Protein AF-0000000071012713 (afdb_homodimer)

Organism: NCBI:txid2759526

InterPro domains:
  IPR000462 CDP-alcohol phosphatidyltransferase [PF01066] (19-176)
  IPR004533 CDP-diacylglycerol--serine O-phosphatidyltransferase [TIGR00473] (25-190)
  IPR012616 CDP-alcohol phosphatidyltransferase, C-terminal [PF08009] (207-239)
  IPR043130 CDP-alcohol phosphatidyltransferase, transmembrane domain [G3DSA:1.20.120.1760] (2-186)
  IPR048254 CDP-alcohol phosphatidyltransferase, conserved site [PS00379] (61-83)
  IPR050324 CDP-alcohol phosphatidyltransferase class-I [PTHR14269] (21-130)

pLDDT: mean 78.76, std 22.11, range [32.06, 98.88]

Structure (mmCIF, N/CA/C/O backbone):
data_AF-0000000071012713-model_v1
#
loop_
_entity.id
_entity.type
_entity.pdbx_description
1 polymer 'CDP-diacylglycerol--serine O-phosphatidyltransferase'
#
loop_
_atom_site.group_PDB
_atom_site.id
_atom_site.type_symbol
_atom_site.label_atom_id
_atom_site.label_alt_id
_atom_site.label_comp_id
_atom_site.label_asym_id
_atom_site.label_entity_id
_atom_site.label_seq_id
_atom_site.pdbx_PDB_ins_code
_atom_site.Cartn_x
_atom_site.Cartn_y
_atom_site.Cartn_z
_atom_site.occupancy
_atom_site.B_iso_or_equiv
_atom_site.auth_seq_id
_atom_site.auth_comp_id
_atom_site.auth_asym_id
_atom_site.auth_atom_id
_atom_site.pdbx_PDB_model_num
ATOM 1 N N . MET A 1 1 ? -19.578 53.812 -7.75 1 32.06 1 MET A N 1
ATOM 2 C CA . MET A 1 1 ? -18.594 53.062 -8.539 1 32.06 1 MET A CA 1
ATOM 3 C C . MET A 1 1 ? -18.25 51.75 -7.855 1 32.06 1 MET A C 1
ATOM 5 O O . MET A 1 1 ? -17.562 51.75 -6.832 1 32.06 1 MET A O 1
ATOM 9 N N . ALA A 1 2 ? -19.188 50.75 -7.82 1 40.97 2 ALA A N 1
ATOM 10 C CA . ALA A 1 2 ? -19.188 49.438 -7.145 1 40.97 2 ALA A CA 1
ATOM 11 C C . ALA A 1 2 ? -18.016 48.594 -7.629 1 40.97 2 ALA A C 1
ATOM 13 O O . ALA A 1 2 ? -17.891 48.312 -8.82 1 40.97 2 ALA A O 1
ATOM 14 N N . MET A 1 3 ? -16.875 48.688 -6.934 1 42.25 3 MET A N 1
ATOM 15 C CA . MET A 1 3 ? -15.727 47.812 -7.18 1 42.25 3 MET A CA 1
ATOM 16 C C . MET A 1 3 ? -16.156 46.375 -7.34 1 42.25 3 MET A C 1
ATOM 18 O O . MET A 1 3 ? -16.688 45.75 -6.402 1 42.25 3 MET A O 1
ATOM 22 N N . LYS A 1 4 ? -16.484 45.938 -8.508 1 42 4 LYS A N 1
ATOM 23 C CA . LYS A 1 4 ? -16.719 44.562 -8.836 1 42 4 LYS A CA 1
ATOM 24 C C . LYS A 1 4 ? -15.586 43.656 -8.32 1 42 4 LYS A C 1
ATOM 26 O O . LYS A 1 4 ? -14.453 43.75 -8.797 1 42 4 LYS A O 1
ATOM 31 N N . ARG A 1 5 ? -15.609 43.312 -7.066 1 40.28 5 ARG A N 1
ATOM 32 C CA . ARG A 1 5 ? -14.68 42.312 -6.559 1 40.28 5 ARG A CA 1
ATOM 33 C C . ARG A 1 5 ? -14.617 41.094 -7.492 1 40.28 5 ARG A C 1
ATOM 35 O O . ARG A 1 5 ? -15.633 40.469 -7.77 1 40.28 5 ARG A O 1
ATOM 42 N N . SER A 1 6 ? -13.727 41.188 -8.5 1 39.28 6 SER A N 1
ATOM 43 C CA . SER A 1 6 ? -13.406 40.062 -9.375 1 39.28 6 SER A CA 1
ATOM 44 C C . SER A 1 6 ? -13.414 38.75 -8.602 1 39.28 6 SER A C 1
ATOM 46 O O . SER A 1 6 ? -12.836 38.656 -7.52 1 39.28 6 SER A O 1
ATOM 48 N N . LEU A 1 7 ? -14.469 38.031 -8.609 1 39.31 7 LEU A N 1
ATOM 49 C CA . LEU A 1 7 ? -14.539 36.688 -8.07 1 39.31 7 LEU A CA 1
ATOM 50 C C . LEU A 1 7 ? -13.195 35.969 -8.227 1 39.31 7 LEU A C 1
ATOM 52 O O . LEU A 1 7 ? -12.562 36.031 -9.281 1 39.31 7 LEU A O 1
ATOM 56 N N . PRO A 1 8 ? -12.406 35.875 -7.152 1 38.41 8 PRO A N 1
ATOM 57 C CA . PRO A 1 8 ? -11.164 35.125 -7.355 1 38.41 8 PRO A CA 1
ATOM 58 C C . PRO A 1 8 ? -11.297 34 -8.383 1 38.41 8 PRO A C 1
ATOM 60 O O . PRO A 1 8 ? -12.352 33.344 -8.461 1 38.41 8 PRO A O 1
ATOM 63 N N . ARG A 1 9 ? -10.797 34.094 -9.562 1 36.31 9 ARG A N 1
ATOM 64 C CA . ARG A 1 9 ? -10.75 33.062 -10.602 1 36.31 9 ARG A CA 1
ATOM 65 C C . ARG A 1 9 ? -10.523 31.703 -9.992 1 36.31 9 ARG A C 1
ATOM 67 O O . ARG A 1 9 ? -9.57 31.5 -9.242 1 36.31 9 ARG A O 1
ATOM 74 N N . VAL A 1 10 ? -11.523 31.031 -9.617 1 39.12 10 VAL A N 1
ATOM 75 C CA . VAL A 1 10 ? -11.383 29.609 -9.297 1 39.12 10 VAL A CA 1
ATOM 76 C C . VAL A 1 10 ? -10.258 29 -10.125 1 39.12 10 VAL A C 1
ATOM 78 O O . VAL A 1 10 ? -10.352 28.938 -11.359 1 39.12 10 VAL A O 1
ATOM 81 N N . ARG A 1 11 ? -9.086 29.453 -9.93 1 41.22 11 ARG A N 1
ATOM 82 C CA . ARG A 1 11 ? -7.945 28.859 -10.625 1 41.22 11 ARG A CA 1
ATOM 83 C C . ARG A 1 11 ? -8.156 27.375 -10.883 1 41.22 11 ARG A C 1
ATOM 85 O O . ARG A 1 11 ? -8.094 26.562 -9.953 1 41.22 11 ARG A O 1
ATOM 92 N N . ARG A 1 12 ? -8.984 26.859 -11.828 1 45.19 12 ARG A N 1
ATOM 93 C CA . ARG A 1 12 ? -9.594 25.656 -12.375 1 45.19 12 ARG A CA 1
ATOM 94 C C . ARG A 1 12 ? -8.586 24.5 -12.43 1 45.19 12 ARG A C 1
ATOM 96 O O . ARG A 1 12 ? -8.883 23.391 -12 1 45.19 12 ARG A O 1
ATOM 103 N N . GLY A 1 13 ? -7.742 24.406 -13.562 1 44.78 13 GLY A N 1
ATOM 104 C CA . GLY A 1 13 ? -7.02 23.219 -13.969 1 44.78 13 GLY A CA 1
ATOM 105 C C . GLY A 1 13 ? -5.75 22.984 -13.172 1 44.78 13 GLY A C 1
ATOM 106 O O . GLY A 1 13 ? -5.195 23.922 -12.594 1 44.78 13 GLY A O 1
ATOM 107 N N . LEU A 1 14 ? -5.684 21.875 -12.453 1 53.66 14 LEU A N 1
ATOM 108 C CA . LEU A 1 14 ? -4.406 21.562 -11.828 1 53.66 14 LEU A CA 1
ATOM 109 C C . LEU A 1 14 ? -3.246 21.875 -12.766 1 53.66 14 LEU A C 1
ATOM 111 O O . LEU A 1 14 ? -3.213 21.406 -13.898 1 53.66 14 LEU A O 1
ATOM 115 N N . PRO A 1 15 ? -2.459 22.969 -12.531 1 60.19 15 PRO A N 1
ATOM 116 C CA . PRO A 1 15 ? -1.298 23.281 -13.367 1 60.19 15 PRO A CA 1
ATOM 117 C C . PRO A 1 15 ? -0.449 22.062 -13.695 1 60.19 15 PRO A C 1
ATOM 119 O O . PRO A 1 15 ? -0.435 21.094 -12.93 1 60.19 15 PRO A O 1
ATOM 122 N N . LEU A 1 16 ? -0.135 21.859 -14.984 1 65 16 LEU A N 1
ATOM 123 C CA . LEU A 1 16 ? 0.734 20.812 -15.516 1 65 16 LEU A CA 1
ATOM 124 C C . LEU A 1 16 ? 1.878 20.516 -14.547 1 65 16 LEU A C 1
ATOM 126 O O . LEU A 1 16 ? 2.311 19.375 -14.422 1 65 16 LEU A O 1
ATOM 130 N N . ARG A 1 17 ? 2.285 21.5 -13.797 1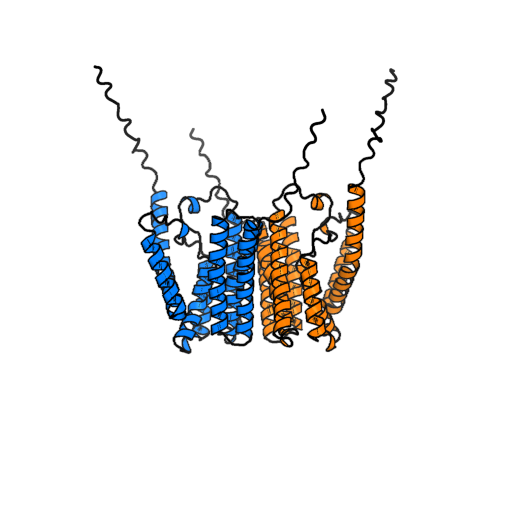 72.5 17 ARG A N 1
ATOM 131 C CA . ARG A 1 17 ? 3.418 21.375 -12.891 1 72.5 17 ARG A CA 1
ATOM 132 C C . ARG A 1 17 ? 3.09 20.438 -11.734 1 72.5 17 ARG A C 1
ATOM 134 O O . ARG A 1 17 ? 3.984 19.828 -11.156 1 72.5 17 ARG A O 1
ATOM 141 N N . ALA A 1 18 ? 1.853 20.344 -11.516 1 74.69 18 ALA A N 1
ATOM 142 C CA . ALA A 1 18 ? 1.461 19.469 -10.414 1 74.69 18 ALA A CA 1
ATOM 143 C C . ALA A 1 18 ? 1.071 18.078 -10.922 1 74.69 18 ALA A C 1
ATOM 145 O O . ALA A 1 18 ? 1.17 17.094 -10.195 1 74.69 18 ALA A O 1
ATOM 146 N N . VAL A 1 19 ? 0.863 17.969 -12.141 1 83.19 19 VAL A N 1
ATOM 147 C CA . VAL A 1 19 ? 0.323 16.75 -12.711 1 83.19 19 VAL A CA 1
ATOM 148 C C . VAL A 1 19 ? 1.467 15.805 -13.086 1 83.19 19 VAL A C 1
ATOM 150 O O . VAL A 1 19 ? 1.375 14.594 -12.883 1 83.19 19 VAL A O 1
ATOM 153 N N . ALA A 1 20 ? 2.549 16.312 -13.508 1 87.94 20 ALA A N 1
ATOM 154 C CA . ALA A 1 20 ? 3.635 15.492 -14.047 1 87.94 20 ALA A CA 1
ATOM 155 C C . ALA A 1 20 ? 4.258 14.625 -12.961 1 87.94 20 ALA A C 1
ATOM 157 O O . ALA A 1 20 ? 4.34 13.398 -13.109 1 87.94 20 ALA A O 1
ATOM 158 N N . PRO A 1 21 ? 4.602 15.234 -11.891 1 90.44 21 PRO A N 1
ATOM 159 C CA . PRO A 1 21 ? 5.188 14.398 -10.844 1 90.44 21 PRO A CA 1
ATOM 160 C C . PRO A 1 21 ? 4.215 13.336 -10.328 1 90.44 21 PRO A C 1
ATOM 162 O O . PRO A 1 21 ? 4.621 12.203 -10.055 1 90.44 21 PRO A O 1
ATOM 165 N N . ASN A 1 22 ? 2.979 13.664 -10.281 1 92.38 22 ASN A N 1
ATOM 166 C CA . ASN A 1 22 ? 1.976 12.719 -9.797 1 92.38 22 ASN A CA 1
ATOM 167 C C . ASN A 1 22 ? 1.782 11.562 -10.766 1 92.38 22 ASN A C 1
ATOM 169 O O . ASN A 1 22 ? 1.567 10.422 -10.344 1 92.38 22 ASN A O 1
ATOM 173 N N . ALA A 1 23 ? 1.853 11.875 -11.984 1 93.56 23 ALA A N 1
ATOM 174 C CA . ALA A 1 23 ? 1.748 10.828 -13 1 93.56 23 ALA A CA 1
ATOM 175 C C . ALA A 1 23 ? 2.916 9.852 -12.898 1 93.56 23 ALA A C 1
ATOM 177 O O . ALA A 1 23 ? 2.734 8.641 -13.039 1 93.56 23 ALA A O 1
ATOM 178 N N . ILE A 1 24 ? 4.039 10.344 -12.672 1 95.06 24 ILE A N 1
ATOM 179 C CA . ILE A 1 24 ? 5.23 9.516 -12.547 1 95.06 24 ILE A CA 1
ATOM 180 C C . ILE A 1 24 ? 5.113 8.633 -11.305 1 95.06 24 ILE A C 1
ATOM 182 O O . ILE A 1 24 ? 5.465 7.449 -11.344 1 95.06 24 ILE A O 1
ATOM 186 N N . THR A 1 25 ? 4.641 9.242 -10.234 1 96.38 25 THR A N 1
ATOM 187 C CA . THR A 1 25 ? 4.418 8.469 -9.016 1 96.38 25 THR A CA 1
ATOM 188 C C . THR A 1 25 ? 3.434 7.332 -9.273 1 96.38 25 THR A C 1
ATOM 190 O O . THR A 1 25 ? 3.656 6.199 -8.836 1 96.38 25 THR A O 1
ATOM 193 N N . ALA A 1 26 ? 2.344 7.637 -9.984 1 96.06 26 ALA A N 1
ATOM 194 C CA . ALA A 1 26 ? 1.357 6.613 -10.32 1 96.06 26 ALA A CA 1
ATOM 195 C C . ALA A 1 26 ? 1.978 5.516 -11.172 1 96.06 26 ALA A C 1
ATOM 197 O O . ALA A 1 26 ? 1.666 4.336 -11 1 96.06 26 ALA A O 1
ATOM 198 N N . LEU A 1 27 ? 2.809 5.926 -12.062 1 96.81 27 LEU A N 1
ATOM 199 C CA . LEU A 1 27 ? 3.504 4.957 -12.898 1 96.81 27 LEU A CA 1
ATOM 200 C C . LEU A 1 27 ? 4.414 4.066 -12.062 1 96.81 27 LEU A C 1
ATOM 202 O O . LEU A 1 27 ? 4.504 2.859 -12.305 1 96.81 27 LEU A O 1
ATOM 206 N N . ALA A 1 28 ? 5.094 4.648 -11.133 1 97 28 ALA A N 1
ATOM 207 C CA . ALA A 1 28 ? 5.93 3.873 -10.219 1 97 28 ALA A CA 1
ATOM 208 C C . ALA A 1 28 ? 5.098 2.85 -9.453 1 97 28 ALA A C 1
ATOM 210 O O . ALA A 1 28 ? 5.516 1.701 -9.289 1 97 28 ALA A O 1
ATOM 211 N N . LEU A 1 29 ? 3.947 3.311 -9.016 1 97.88 29 LEU A N 1
ATOM 212 C CA . LEU A 1 29 ? 3.016 2.43 -8.32 1 97.88 29 LEU A CA 1
ATOM 213 C C . LEU A 1 29 ? 2.6 1.265 -9.211 1 97.88 29 LEU A C 1
ATOM 215 O O . LEU A 1 29 ? 2.59 0.112 -8.773 1 97.88 29 LEU A O 1
ATOM 219 N N . CYS A 1 30 ? 2.299 1.537 -10.453 1 98.38 30 CYS A N 1
ATOM 220 C CA . CYS A 1 30 ? 1.923 0.507 -11.414 1 98.38 30 CYS A CA 1
ATOM 221 C C . CYS A 1 30 ? 3.07 -0.47 -11.641 1 98.38 30 CYS A C 1
ATOM 223 O O . CYS A 1 30 ? 2.85 -1.677 -11.758 1 98.38 30 CYS A O 1
ATOM 225 N N . CYS A 1 31 ? 4.266 0.04 -11.711 1 98.31 31 CYS A N 1
ATOM 226 C CA . CYS A 1 31 ? 5.438 -0.815 -11.875 1 98.31 31 CYS A CA 1
ATOM 227 C C . CYS A 1 31 ? 5.594 -1.763 -10.695 1 98.31 31 CYS A C 1
ATOM 229 O O . CYS A 1 31 ? 5.805 -2.963 -10.875 1 98.31 31 CYS A O 1
ATOM 231 N N . GLY A 1 32 ? 5.473 -1.195 -9.531 1 98.5 32 GLY A N 1
ATOM 232 C CA . GLY A 1 32 ? 5.551 -2.027 -8.344 1 98.5 32 GLY A CA 1
ATOM 233 C C . GLY A 1 32 ? 4.527 -3.145 -8.32 1 98.5 32 GLY A C 1
ATOM 234 O O . GLY A 1 32 ? 4.867 -4.305 -8.07 1 98.5 32 GLY A O 1
ATOM 235 N N . LEU A 1 33 ? 3.289 -2.871 -8.625 1 98.69 33 LEU A N 1
ATOM 236 C CA . LEU A 1 33 ? 2.213 -3.855 -8.641 1 98.69 33 LEU A CA 1
ATOM 237 C C . LEU A 1 33 ? 2.418 -4.867 -9.766 1 98.69 33 LEU A C 1
ATOM 239 O O . LEU A 1 33 ? 2.168 -6.062 -9.586 1 98.69 33 LEU A O 1
ATOM 243 N N . THR A 1 34 ? 2.855 -4.383 -10.867 1 98.56 34 THR A N 1
ATOM 244 C CA . THR A 1 34 ? 3.1 -5.281 -11.992 1 98.56 34 THR A CA 1
ATOM 245 C C . THR A 1 34 ? 4.234 -6.25 -11.672 1 98.56 34 THR A C 1
ATOM 247 O O . THR A 1 34 ? 4.234 -7.391 -12.141 1 98.56 34 THR A O 1
ATOM 250 N N . GLY A 1 35 ? 5.199 -5.754 -10.891 1 98.69 35 GLY A N 1
ATOM 251 C CA . GLY A 1 35 ? 6.203 -6.68 -10.398 1 98.69 35 GLY A CA 1
ATOM 252 C C . GLY A 1 35 ? 5.609 -7.875 -9.672 1 98.69 35 GLY A C 1
ATOM 253 O O . GLY A 1 35 ? 6.078 -9 -9.836 1 98.69 35 GLY A O 1
ATOM 254 N N . ILE A 1 36 ? 4.598 -7.652 -8.875 1 98.69 36 ILE A N 1
ATOM 255 C CA . ILE A 1 36 ? 3.926 -8.734 -8.164 1 98.69 36 ILE A CA 1
ATOM 256 C C . ILE A 1 36 ? 3.303 -9.703 -9.164 1 98.69 36 ILE A C 1
ATOM 258 O O . ILE A 1 36 ? 3.391 -10.922 -8.992 1 98.69 36 ILE A O 1
ATOM 262 N N . ARG A 1 37 ? 2.67 -9.18 -10.164 1 97.81 37 ARG A N 1
ATOM 263 C CA . ARG A 1 37 ? 2.043 -10.016 -11.188 1 97.81 37 ARG A CA 1
ATOM 264 C C . ARG A 1 37 ? 3.057 -10.961 -11.812 1 97.81 37 ARG A C 1
ATOM 266 O O . ARG A 1 37 ? 2.775 -12.148 -12 1 97.81 37 ARG A O 1
ATOM 273 N N . PHE A 1 38 ? 4.219 -10.445 -12.125 1 98.19 38 PHE A N 1
ATOM 274 C CA . PHE A 1 38 ? 5.258 -11.281 -12.711 1 98.19 38 PHE A CA 1
ATOM 275 C C . PHE A 1 38 ? 5.801 -12.273 -11.688 1 98.19 38 PHE A C 1
ATOM 277 O O . PHE A 1 38 ? 6.176 -13.391 -12.039 1 98.19 38 PHE A O 1
ATOM 284 N N . GLY A 1 39 ? 5.844 -11.852 -10.445 1 98.31 39 GLY A N 1
ATOM 285 C CA . GLY A 1 39 ? 6.168 -12.805 -9.398 1 98.31 39 GLY A CA 1
ATOM 286 C C . GLY A 1 39 ? 5.195 -13.961 -9.32 1 98.31 39 GLY A C 1
ATOM 287 O O . GLY A 1 39 ? 5.605 -15.117 -9.156 1 98.31 39 GLY A O 1
ATOM 288 N N . ILE A 1 40 ? 3.938 -13.695 -9.477 1 97.25 40 ILE A N 1
ATOM 289 C CA . ILE A 1 40 ? 2.885 -14.703 -9.445 1 97.25 40 ILE A CA 1
ATOM 290 C C . ILE A 1 40 ? 3.062 -15.672 -10.617 1 97.25 40 ILE A C 1
ATOM 292 O O . ILE A 1 40 ? 2.842 -16.875 -10.469 1 97.25 40 ILE A O 1
ATOM 296 N N . SER A 1 41 ? 3.545 -15.148 -11.758 1 96.06 41 SER A N 1
ATOM 297 C CA . SER A 1 41 ? 3.736 -15.984 -12.938 1 96.06 41 SER A CA 1
ATOM 298 C C . SER A 1 41 ? 5.07 -16.719 -12.883 1 96.06 41 SER A C 1
ATOM 300 O O . SER A 1 41 ? 5.391 -17.5 -13.773 1 96.06 41 SER A O 1
ATOM 302 N N . GLY A 1 42 ? 5.91 -16.359 -11.938 1 97.25 42 GLY A N 1
ATOM 303 C CA . GLY A 1 42 ? 7.184 -17.031 -11.773 1 97.25 42 GLY A CA 1
ATOM 304 C C . GLY A 1 42 ? 8.32 -16.359 -12.516 1 97.25 42 GLY A C 1
ATOM 305 O O . GLY A 1 42 ? 9.43 -16.906 -12.578 1 97.25 42 GLY A O 1
ATOM 306 N N . ASP A 1 43 ? 8 -15.234 -13.133 1 98.12 43 ASP A N 1
ATOM 307 C CA . ASP A 1 43 ? 9.031 -14.469 -13.828 1 98.12 43 ASP A CA 1
ATOM 308 C C . ASP A 1 43 ? 9.727 -13.492 -12.883 1 98.12 43 ASP A C 1
ATOM 310 O O . ASP A 1 43 ? 9.516 -12.281 -12.961 1 98.12 43 ASP A O 1
ATOM 314 N N . PHE A 1 44 ? 10.617 -14.039 -12.125 1 98.06 44 PHE A N 1
ATOM 315 C CA . PHE A 1 44 ? 11.172 -13.281 -11.008 1 98.06 44 PHE A CA 1
ATOM 316 C C . PHE A 1 44 ? 12.156 -12.234 -11.508 1 98.06 44 PHE A C 1
ATOM 318 O O . PHE A 1 44 ? 12.297 -11.164 -10.898 1 98.06 44 PHE A O 1
ATOM 325 N N . GLU A 1 45 ? 12.906 -12.523 -12.586 1 97.12 45 GLU A N 1
ATOM 326 C CA . GLU A 1 45 ? 13.82 -11.523 -13.133 1 97.12 45 GLU A CA 1
ATOM 327 C C . GLU A 1 45 ? 13.07 -10.273 -13.57 1 97.12 45 GLU A C 1
ATOM 329 O O . GLU A 1 45 ? 13.484 -9.156 -13.258 1 97.12 45 GLU A O 1
ATOM 334 N N . ILE A 1 46 ? 11.977 -10.461 -14.227 1 97.62 46 ILE A N 1
ATOM 335 C CA . ILE A 1 46 ? 11.172 -9.328 -14.664 1 97.62 46 ILE A CA 1
ATOM 336 C C . ILE A 1 46 ? 10.539 -8.648 -13.453 1 97.62 46 ILE A C 1
ATOM 338 O O . ILE A 1 46 ? 10.414 -7.422 -13.414 1 97.62 46 ILE A O 1
ATOM 342 N N . ALA A 1 47 ? 10.086 -9.484 -12.508 1 98.5 47 ALA A N 1
ATOM 343 C CA . ALA A 1 47 ? 9.484 -8.945 -11.297 1 98.5 47 ALA A CA 1
ATOM 344 C C . ALA A 1 47 ? 10.422 -7.961 -10.609 1 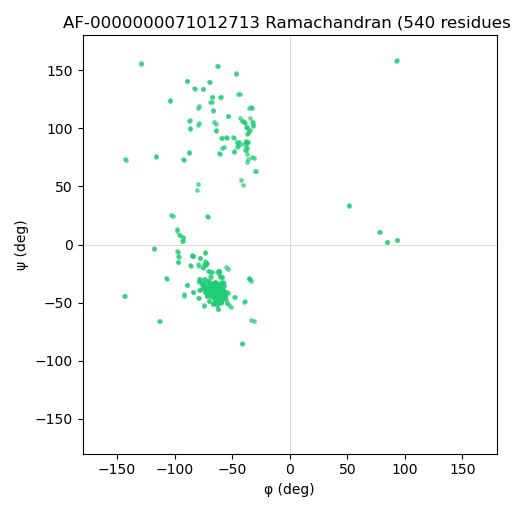98.5 47 ALA A C 1
ATOM 346 O O . ALA A 1 47 ? 10.023 -6.84 -10.281 1 98.5 47 ALA A O 1
ATOM 347 N N . VAL A 1 48 ? 11.648 -8.375 -10.406 1 97.19 48 VAL A N 1
ATOM 348 C CA . VAL A 1 48 ? 12.602 -7.531 -9.688 1 97.19 48 VAL A CA 1
ATOM 349 C C . VAL A 1 48 ? 12.969 -6.328 -10.547 1 97.19 48 VAL A C 1
ATOM 351 O O . VAL A 1 48 ? 13.188 -5.23 -10.031 1 97.19 48 VAL A O 1
ATOM 354 N N . THR A 1 49 ? 13.008 -6.469 -11.883 1 96.69 49 THR A N 1
ATOM 355 C CA . THR A 1 49 ? 13.25 -5.363 -12.797 1 96.69 49 THR A CA 1
ATOM 356 C C . THR A 1 49 ? 12.172 -4.289 -12.648 1 96.69 49 THR A C 1
ATOM 358 O O . THR A 1 49 ? 12.477 -3.094 -12.664 1 96.69 49 THR A O 1
ATOM 361 N N . MET A 1 50 ? 10.977 -4.723 -12.492 1 97.88 50 MET A N 1
ATOM 362 C CA . MET A 1 50 ? 9.867 -3.789 -12.32 1 97.88 50 MET A CA 1
ATOM 363 C C . MET A 1 50 ? 10.016 -2.994 -11.031 1 97.88 50 MET A C 1
ATOM 365 O O . MET A 1 50 ? 9.68 -1.81 -10.984 1 97.88 50 MET A O 1
ATOM 369 N N . ILE A 1 51 ? 10.508 -3.641 -9.969 1 97.94 51 ILE A N 1
ATOM 370 C CA . ILE A 1 51 ? 10.719 -2.947 -8.703 1 97.94 51 ILE A CA 1
ATOM 371 C C . ILE A 1 51 ? 11.828 -1.913 -8.859 1 97.94 51 ILE A C 1
ATOM 373 O O . ILE A 1 51 ? 11.727 -0.797 -8.344 1 97.94 51 ILE A O 1
ATOM 377 N N . MET A 1 52 ? 12.875 -2.287 -9.586 1 95.31 52 MET A N 1
ATOM 378 C CA . MET A 1 52 ? 13.961 -1.349 -9.859 1 95.31 52 MET A CA 1
ATOM 379 C C . MET A 1 52 ? 13.461 -0.153 -10.656 1 95.31 52 MET A C 1
ATOM 381 O O . MET A 1 52 ? 13.836 0.988 -10.375 1 95.31 52 MET A O 1
ATOM 385 N N . LEU A 1 53 ? 12.656 -0.459 -11.617 1 95.56 53 LEU A N 1
ATOM 386 C CA . LEU A 1 53 ? 12.07 0.613 -12.414 1 95.56 53 LEU A CA 1
ATOM 387 C C . LEU A 1 53 ? 11.219 1.532 -11.539 1 95.56 53 LEU A C 1
ATOM 389 O O . LEU A 1 53 ? 11.258 2.754 -11.703 1 95.56 53 LEU A O 1
ATOM 393 N N . ALA A 1 54 ? 10.453 0.943 -10.664 1 97.56 54 ALA A N 1
ATOM 394 C CA . ALA A 1 54 ? 9.68 1.74 -9.711 1 97.56 54 ALA A CA 1
ATOM 395 C C . ALA A 1 54 ? 10.586 2.656 -8.898 1 97.56 54 ALA A C 1
ATOM 397 O O . ALA A 1 54 ? 10.234 3.807 -8.625 1 97.56 54 ALA A O 1
ATOM 398 N N . GLY A 1 55 ? 11.734 2.102 -8.492 1 95.12 55 GLY A N 1
ATOM 399 C CA . GLY A 1 55 ? 12.695 2.902 -7.754 1 95.12 55 GLY A CA 1
ATOM 400 C C . GLY A 1 55 ? 13.211 4.094 -8.539 1 95.12 55 GLY A C 1
ATOM 401 O O . GLY A 1 55 ? 13.336 5.195 -8 1 95.12 55 GLY A O 1
ATOM 402 N N . VAL A 1 56 ? 13.477 3.918 -9.766 1 91.75 56 VAL A N 1
ATOM 403 C CA . VAL A 1 56 ? 13.953 4.984 -10.641 1 91.75 56 VAL A CA 1
ATOM 404 C C . VAL A 1 56 ? 12.875 6.047 -10.797 1 91.75 56 VAL A C 1
ATOM 406 O O . VAL A 1 56 ? 13.141 7.242 -10.664 1 91.75 56 VAL A O 1
ATOM 409 N N . LEU A 1 57 ? 11.711 5.613 -11.047 1 94.25 57 LEU A N 1
ATOM 410 C CA . LEU A 1 57 ? 10.586 6.531 -11.219 1 94.25 57 LEU A CA 1
ATOM 411 C C . LEU A 1 57 ? 10.32 7.312 -9.945 1 94.25 57 LEU A C 1
ATOM 413 O O . LEU A 1 57 ? 9.992 8.5 -9.992 1 94.25 57 LEU A O 1
ATOM 417 N N . ASP A 1 58 ? 10.445 6.641 -8.875 1 94 58 ASP A N 1
ATOM 418 C CA . ASP A 1 58 ? 10.266 7.281 -7.574 1 94 58 ASP A CA 1
ATOM 419 C C . ASP A 1 58 ? 11.273 8.414 -7.383 1 94 58 ASP A C 1
ATOM 421 O O . ASP A 1 58 ? 10.914 9.5 -6.914 1 94 58 ASP A O 1
ATOM 425 N N . GLY A 1 59 ? 12.5 8.148 -7.719 1 89.88 59 GLY A N 1
ATOM 426 C CA . GLY A 1 59 ? 13.516 9.188 -7.656 1 89.88 59 GLY A CA 1
ATOM 427 C C . GLY A 1 59 ? 13.242 10.352 -8.586 1 89.88 59 GLY A C 1
ATOM 428 O O . GLY A 1 59 ? 13.453 11.508 -8.227 1 89.88 59 GLY A O 1
ATOM 429 N N . LEU A 1 60 ? 12.734 10.07 -9.672 1 89.75 60 LEU A N 1
ATOM 430 C CA . LEU A 1 60 ? 12.477 11.078 -10.695 1 89.75 60 LEU A CA 1
ATOM 431 C C . LEU A 1 60 ? 11.305 11.977 -10.289 1 89.75 60 LEU A C 1
ATOM 433 O O . LEU A 1 60 ? 11.359 13.188 -10.469 1 89.75 60 LEU A O 1
ATOM 437 N N . ASP A 1 61 ? 10.266 11.391 -9.766 1 90.5 61 ASP A N 1
ATOM 438 C CA . ASP A 1 61 ? 9.094 12.195 -9.422 1 90.5 61 ASP A CA 1
ATOM 439 C C . ASP A 1 61 ? 9.422 13.195 -8.312 1 90.5 61 ASP A C 1
ATOM 441 O O . ASP A 1 61 ? 8.953 14.336 -8.344 1 90.5 61 ASP A O 1
ATOM 445 N N . GLY A 1 62 ? 10.242 12.781 -7.355 1 86.38 62 GLY A N 1
ATOM 446 C CA . GLY A 1 62 ? 10.672 13.711 -6.32 1 86.38 62 GLY A CA 1
ATOM 447 C C . GLY A 1 62 ? 11.5 14.859 -6.863 1 86.38 62 GLY A C 1
ATOM 448 O O . GLY A 1 62 ? 11.266 16.016 -6.508 1 86.38 62 GLY A O 1
ATOM 449 N N . ARG A 1 63 ? 12.383 14.594 -7.727 1 84.94 63 ARG A N 1
ATOM 450 C CA . ARG A 1 63 ? 13.25 15.617 -8.312 1 84.94 63 ARG A CA 1
ATOM 451 C C . ARG A 1 63 ? 12.445 16.578 -9.188 1 84.94 63 ARG A C 1
ATOM 453 O O . ARG A 1 63 ? 12.648 17.781 -9.141 1 84.94 63 ARG A O 1
ATOM 460 N N . ILE A 1 64 ? 11.578 15.984 -9.898 1 86.38 64 ILE A N 1
ATOM 461 C CA . ILE A 1 64 ? 10.766 16.781 -10.805 1 86.38 64 ILE A CA 1
ATOM 462 C C . ILE A 1 64 ? 9.836 17.688 -10 1 86.38 64 ILE A C 1
ATOM 464 O O . ILE A 1 64 ? 9.641 18.859 -10.344 1 86.38 64 ILE A O 1
ATOM 468 N N . ALA A 1 65 ? 9.266 17.219 -9.008 1 84.75 65 ALA A N 1
ATOM 469 C CA . ALA A 1 65 ? 8.391 18.016 -8.156 1 84.75 65 ALA A CA 1
ATOM 470 C C . ALA A 1 65 ? 9.141 19.219 -7.559 1 84.75 65 ALA A C 1
ATOM 472 O O . ALA A 1 65 ? 8.609 20.328 -7.492 1 84.75 65 ALA A O 1
ATOM 473 N N . ARG A 1 66 ? 10.344 18.984 -7.219 1 81.31 66 ARG A N 1
ATOM 474 C CA . ARG A 1 66 ? 11.164 20.047 -6.641 1 81.31 66 ARG A CA 1
ATOM 475 C C . ARG A 1 66 ? 11.586 21.047 -7.703 1 81.31 66 ARG A C 1
ATOM 477 O O . ARG A 1 66 ? 11.531 22.266 -7.477 1 81.31 66 ARG A O 1
ATOM 484 N N . MET A 1 67 ? 11.922 20.594 -8.781 1 84.38 67 MET A N 1
ATOM 485 C CA . MET A 1 67 ? 12.398 21.453 -9.875 1 84.38 67 MET A CA 1
ATOM 486 C C . MET A 1 67 ? 11.281 22.344 -10.391 1 84.38 67 MET A C 1
ATOM 488 O O . MET A 1 67 ? 11.523 23.5 -10.75 1 84.38 67 MET A O 1
ATOM 492 N N . LEU A 1 68 ? 10.117 21.75 -10.375 1 84.38 68 LEU A N 1
ATOM 493 C CA . LEU A 1 68 ? 8.984 22.484 -10.922 1 84.38 68 LEU A CA 1
ATOM 494 C C . LEU A 1 68 ? 8.25 23.25 -9.828 1 84.38 68 LEU A C 1
ATOM 496 O O . LEU A 1 68 ? 7.215 23.875 -10.086 1 84.38 68 LEU A O 1
ATOM 500 N N . HIS A 1 69 ? 8.781 23.172 -8.641 1 81.94 69 HIS A N 1
ATOM 501 C CA . HIS A 1 69 ? 8.102 23.766 -7.496 1 81.94 69 HIS A CA 1
ATOM 502 C C . HIS A 1 69 ? 6.648 23.312 -7.422 1 81.94 69 HIS A C 1
ATOM 504 O O . HIS A 1 69 ? 5.746 24.109 -7.191 1 81.94 69 HIS A O 1
ATOM 510 N N . GLY A 1 70 ? 6.512 22.219 -7.793 1 77.62 70 GLY A N 1
ATOM 511 C CA . GLY A 1 70 ? 5.191 21.625 -7.844 1 77.62 70 GLY A CA 1
ATOM 512 C C . GLY A 1 70 ? 4.926 20.656 -6.699 1 77.62 70 GLY A C 1
ATOM 513 O O . GLY A 1 70 ? 4.172 19.703 -6.848 1 77.62 70 GLY A O 1
ATOM 514 N N . GLU A 1 71 ? 5.664 20.953 -5.664 1 81.06 71 GLU A N 1
ATOM 515 C CA . GLU A 1 71 ? 5.426 20.125 -4.48 1 81.06 71 GLU A CA 1
ATOM 516 C C . GLU A 1 71 ? 4.051 20.422 -3.881 1 81.06 71 GLU A C 1
ATOM 518 O O . GLU A 1 71 ? 3.662 21.578 -3.738 1 81.06 71 GLU A O 1
ATOM 523 N N . SER A 1 72 ? 3.277 19.375 -3.791 1 85.06 72 SER A N 1
ATOM 524 C CA . SER A 1 72 ? 1.938 19.5 -3.225 1 85.06 72 SER A CA 1
ATOM 525 C C . SER A 1 72 ? 1.695 18.453 -2.135 1 85.06 72 SER A C 1
ATOM 527 O O . SER A 1 72 ? 2.385 17.438 -2.078 1 85.06 72 SER A O 1
ATOM 529 N N . ARG A 1 73 ? 0.809 18.812 -1.314 1 86.31 73 ARG A N 1
ATOM 530 C CA . ARG A 1 73 ? 0.427 17.859 -0.274 1 86.31 73 ARG A CA 1
ATOM 531 C C . ARG A 1 73 ? -0.139 16.578 -0.88 1 86.31 73 ARG A C 1
ATOM 533 O O . ARG A 1 73 ? 0.121 15.477 -0.382 1 86.31 73 ARG A O 1
ATOM 540 N N . PHE A 1 74 ? -0.87 16.781 -1.938 1 89.25 74 PHE A N 1
ATOM 541 C CA . PHE A 1 74 ? -1.415 15.625 -2.645 1 89.25 74 PHE A CA 1
ATOM 542 C C . PHE A 1 74 ? -0.298 14.711 -3.129 1 89.25 74 PHE A C 1
ATOM 544 O O . PHE A 1 74 ? -0.353 13.492 -2.932 1 89.25 74 PHE A O 1
ATOM 551 N N . GLY A 1 75 ? 0.619 15.289 -3.764 1 91.5 75 GLY A N 1
ATOM 552 C CA . GLY A 1 75 ? 1.738 14.516 -4.277 1 91.5 75 GLY A CA 1
ATOM 553 C C . GLY A 1 75 ? 2.516 13.797 -3.189 1 91.5 75 GLY A C 1
ATOM 554 O O . GLY A 1 75 ? 2.949 12.664 -3.379 1 91.5 75 GLY A O 1
ATOM 555 N N . ALA A 1 76 ? 2.68 14.422 -2.104 1 90.75 76 ALA A N 1
ATOM 556 C CA . ALA A 1 76 ? 3.398 13.828 -0.98 1 90.75 76 ALA A CA 1
ATOM 557 C C . ALA A 1 76 ? 2.654 12.609 -0.434 1 90.75 76 ALA A C 1
ATOM 559 O O . ALA A 1 76 ? 3.266 11.586 -0.132 1 90.75 76 ALA A O 1
ATOM 560 N N . GLU A 1 77 ? 1.368 12.766 -0.354 1 92.69 77 GLU A N 1
ATOM 561 C CA . GLU A 1 77 ? 0.539 11.664 0.119 1 92.69 77 GLU A CA 1
ATOM 562 C C . GLU A 1 77 ? 0.565 10.492 -0.862 1 92.69 77 GLU A C 1
ATOM 564 O O . GLU A 1 77 ? 0.71 9.336 -0.455 1 92.69 77 GLU A O 1
ATOM 569 N N . LEU A 1 78 ? 0.423 10.844 -2.07 1 95.44 78 LEU A N 1
ATOM 570 C CA . LEU A 1 78 ? 0.438 9.812 -3.094 1 95.44 78 LEU A CA 1
ATOM 571 C C . LEU A 1 78 ? 1.782 9.086 -3.119 1 95.44 78 LEU A C 1
ATOM 573 O O . LEU A 1 78 ? 1.833 7.863 -3.264 1 95.44 78 LEU A O 1
ATOM 577 N N . ASP A 1 79 ? 2.83 9.891 -2.99 1 95 79 ASP A N 1
ATOM 578 C CA . ASP A 1 79 ? 4.184 9.344 -2.982 1 95 79 ASP A CA 1
ATOM 579 C C . ASP A 1 79 ? 4.367 8.352 -1.834 1 95 79 ASP A C 1
ATOM 581 O O . ASP A 1 79 ? 4.922 7.27 -2.023 1 95 79 ASP A O 1
ATOM 585 N N . SER A 1 80 ? 3.891 8.68 -0.717 1 96 80 SER A N 1
ATOM 586 C CA . SER A 1 80 ? 3.992 7.816 0.457 1 96 80 SER A CA 1
ATOM 587 C C . SER A 1 80 ? 3.25 6.5 0.244 1 96 80 SER A C 1
ATOM 589 O O . SER A 1 80 ? 3.777 5.43 0.549 1 96 80 SER A O 1
ATOM 591 N N . LEU A 1 81 ? 2.051 6.547 -0.266 1 97.56 81 LEU A N 1
ATOM 592 C CA . LEU A 1 81 ? 1.255 5.355 -0.543 1 97.56 81 LEU A CA 1
ATOM 593 C C . LEU A 1 81 ? 1.943 4.469 -1.576 1 97.56 81 LEU A C 1
ATOM 595 O O . LEU A 1 81 ? 2.018 3.252 -1.403 1 97.56 81 LEU A O 1
ATOM 599 N N . ALA A 1 82 ? 2.43 5.098 -2.584 1 97.94 82 ALA A N 1
ATOM 600 C CA . ALA A 1 82 ? 3.125 4.375 -3.646 1 97.94 82 ALA A CA 1
ATOM 601 C C . ALA A 1 82 ? 4.375 3.682 -3.109 1 97.94 82 ALA A C 1
ATOM 603 O O . ALA A 1 82 ? 4.652 2.533 -3.457 1 97.94 82 ALA A O 1
ATOM 604 N N . ASP A 1 83 ? 5.098 4.414 -2.271 1 97.31 83 ASP A N 1
ATOM 605 C CA . ASP A 1 83 ? 6.32 3.859 -1.696 1 97.31 83 ASP A CA 1
ATOM 606 C C . ASP A 1 83 ? 6.023 2.611 -0.87 1 97.31 83 ASP A C 1
ATOM 608 O O . ASP A 1 83 ? 6.734 1.609 -0.97 1 97.31 83 ASP A O 1
ATOM 612 N N . ALA A 1 84 ? 4.992 2.658 -0.1 1 98.19 84 ALA A N 1
ATOM 613 C CA . ALA A 1 84 ? 4.633 1.525 0.75 1 98.19 84 ALA A CA 1
ATOM 614 C C . ALA A 1 84 ? 4.309 0.292 -0.088 1 98.19 84 ALA A C 1
ATOM 616 O O . ALA A 1 84 ? 4.656 -0.83 0.287 1 98.19 84 ALA A O 1
ATOM 617 N N . ILE A 1 85 ? 3.682 0.491 -1.16 1 98.56 85 ILE A N 1
ATOM 618 C CA . ILE A 1 85 ? 3.248 -0.612 -2.012 1 98.56 85 ILE A CA 1
ATOM 619 C C . ILE A 1 85 ? 4.426 -1.115 -2.844 1 98.56 85 ILE A C 1
ATOM 621 O O . ILE A 1 85 ? 4.707 -2.316 -2.871 1 98.56 85 ILE A O 1
ATOM 625 N N . SER A 1 86 ? 5.188 -0.198 -3.438 1 98.62 86 SER A N 1
ATOM 626 C CA . SER A 1 86 ? 6.23 -0.563 -4.395 1 98.62 86 SER A CA 1
ATOM 627 C C . SER A 1 86 ? 7.48 -1.069 -3.68 1 98.62 86 SER A C 1
ATOM 629 O O . SER A 1 86 ? 8.219 -1.896 -4.223 1 98.62 86 SER A O 1
ATOM 631 N N . PHE A 1 87 ? 7.707 -0.563 -2.461 1 98.19 87 PHE A N 1
ATOM 632 C CA . PHE A 1 87 ? 8.977 -0.878 -1.824 1 98.19 87 PHE A CA 1
ATOM 633 C C . PHE A 1 87 ? 8.758 -1.658 -0.533 1 98.19 87 PHE A C 1
ATOM 635 O O . PHE A 1 87 ? 9.719 -2.09 0.108 1 98.19 87 PHE A O 1
ATOM 642 N N . GLY A 1 88 ? 7.551 -1.852 -0.179 1 98.31 88 GLY A N 1
ATOM 643 C CA . GLY A 1 88 ? 7.195 -2.684 0.959 1 98.31 88 GLY A CA 1
ATOM 644 C C . GLY A 1 88 ? 6.457 -3.949 0.565 1 98.31 88 GLY A C 1
ATOM 645 O O . GLY A 1 88 ? 7.031 -5.039 0.585 1 98.31 88 GLY A O 1
ATOM 646 N N . VAL A 1 89 ? 5.258 -3.799 0.033 1 98.81 89 VAL A N 1
ATOM 647 C CA . VAL A 1 89 ? 4.355 -4.902 -0.27 1 98.81 89 VAL A CA 1
ATOM 648 C C . VAL A 1 89 ? 4.906 -5.715 -1.441 1 98.81 89 VAL A C 1
ATOM 650 O O . VAL A 1 89 ? 4.984 -6.945 -1.373 1 98.81 89 VAL A O 1
ATOM 653 N N . SER A 1 90 ? 5.277 -5.035 -2.48 1 98.88 90 SER A N 1
ATOM 654 C CA . SER A 1 90 ? 5.688 -5.727 -3.699 1 98.88 90 SER A CA 1
ATOM 655 C C . SER A 1 90 ? 6.93 -6.578 -3.459 1 98.88 90 SER A C 1
ATOM 657 O O . SER A 1 90 ? 6.93 -7.777 -3.74 1 98.88 90 SER A O 1
ATOM 659 N N . PRO A 1 91 ? 8.008 -5.996 -2.887 1 98.81 91 PRO A N 1
ATOM 660 C CA . PRO A 1 91 ? 9.156 -6.852 -2.604 1 98.81 91 PRO A CA 1
ATOM 661 C C . PRO A 1 91 ? 8.828 -7.992 -1.646 1 98.81 91 PRO A C 1
ATOM 663 O O . PRO A 1 91 ? 9.336 -9.109 -1.808 1 98.81 91 PRO A O 1
ATOM 666 N N . ALA A 1 92 ? 7.992 -7.75 -0.675 1 98.81 92 ALA A N 1
ATOM 667 C CA . ALA A 1 92 ? 7.609 -8.781 0.289 1 98.81 92 ALA A CA 1
ATOM 668 C C . ALA A 1 92 ? 6.941 -9.961 -0.406 1 98.81 92 ALA A C 1
ATOM 670 O O . ALA A 1 92 ? 7.301 -11.117 -0.163 1 98.81 92 ALA A O 1
ATOM 671 N N . LEU A 1 93 ? 6.023 -9.719 -1.271 1 98.81 93 LEU A N 1
ATOM 672 C CA . LEU A 1 93 ? 5.285 -10.773 -1.946 1 98.81 93 LEU A CA 1
ATOM 673 C C . LEU A 1 93 ? 6.172 -11.492 -2.965 1 98.81 93 LEU A C 1
ATOM 675 O O . LEU A 1 93 ? 6.086 -12.711 -3.119 1 98.81 93 LEU A O 1
ATOM 679 N N . ILE A 1 94 ? 6.992 -10.734 -3.67 1 98.81 94 ILE A N 1
ATOM 680 C CA . ILE A 1 94 ? 7.891 -11.336 -4.652 1 98.81 94 ILE A CA 1
ATOM 681 C C . ILE A 1 94 ? 8.852 -12.289 -3.953 1 98.81 94 ILE A C 1
ATOM 683 O O . ILE A 1 94 ? 9.062 -13.414 -4.41 1 98.81 94 ILE A O 1
ATOM 687 N N . LEU A 1 95 ? 9.438 -11.82 -2.838 1 98.75 95 LEU A N 1
ATOM 688 C CA . LEU A 1 95 ? 10.375 -12.656 -2.096 1 98.75 95 LEU A CA 1
ATOM 689 C C . LEU A 1 95 ? 9.672 -13.875 -1.515 1 98.75 95 LEU A C 1
ATOM 691 O O . LEU A 1 95 ? 10.25 -14.961 -1.439 1 98.75 95 LEU A O 1
ATOM 695 N N . TYR A 1 96 ? 8.445 -13.695 -1.075 1 98.69 96 TYR A N 1
ATOM 696 C CA . TYR A 1 96 ? 7.664 -14.828 -0.583 1 98.69 96 TYR A CA 1
ATOM 697 C C . TYR A 1 96 ? 7.488 -15.883 -1.666 1 98.69 96 TYR A C 1
ATOM 699 O O . TYR A 1 96 ? 7.77 -17.062 -1.44 1 98.69 96 TYR A O 1
ATOM 707 N N . LEU A 1 97 ? 7.074 -15.461 -2.857 1 98.31 97 LEU A N 1
ATOM 708 C CA . LEU A 1 97 ? 6.809 -16.359 -3.973 1 98.31 97 LEU A CA 1
ATOM 709 C C . LEU A 1 97 ? 8.102 -17 -4.469 1 98.31 97 LEU A C 1
ATOM 711 O O . LEU A 1 97 ? 8.102 -18.156 -4.898 1 98.31 97 LEU A O 1
ATOM 715 N N . TRP A 1 98 ? 9.18 -16.219 -4.375 1 98 98 TRP A N 1
ATOM 716 C CA . TRP A 1 98 ? 10.453 -16.656 -4.949 1 98 98 TRP A CA 1
ATOM 717 C C . TRP A 1 98 ? 11.148 -17.672 -4.047 1 98 98 TRP A C 1
ATOM 719 O O . TRP A 1 98 ? 11.688 -18.672 -4.527 1 98 98 TRP A O 1
ATOM 729 N N . SER A 1 99 ? 11.086 -17.484 -2.754 1 98.19 99 SER A N 1
ATOM 730 C CA . SER A 1 99 ? 11.914 -18.297 -1.867 1 98.19 99 SER A CA 1
ATOM 731 C C . SER A 1 99 ? 11.18 -18.625 -0.571 1 98.19 99 SER A C 1
ATOM 733 O O . SER A 1 99 ? 11.062 -19.797 -0.197 1 98.19 99 SER A O 1
ATOM 735 N N . LEU A 1 100 ? 10.531 -17.75 0.045 1 98.06 100 LEU A N 1
ATOM 736 C CA . LEU A 1 100 ? 10.086 -17.844 1.432 1 98.06 100 LEU A CA 1
ATOM 737 C C . LEU A 1 100 ? 8.891 -18.781 1.557 1 98.06 100 LEU A C 1
ATOM 739 O O . LEU A 1 100 ? 8.578 -19.25 2.652 1 98.06 100 LEU A O 1
ATOM 743 N N . LYS A 1 101 ? 8.227 -19.031 0.458 1 95.94 101 LYS A N 1
ATOM 744 C CA . LYS A 1 101 ? 7.066 -19.906 0.47 1 95.94 101 LYS A CA 1
ATOM 745 C C . LYS A 1 101 ? 7.453 -21.312 0.902 1 95.94 101 LYS A C 1
ATOM 747 O O . LYS A 1 101 ? 6.605 -22.094 1.356 1 95.94 101 LYS A O 1
ATOM 752 N N . ASP A 1 102 ? 8.734 -21.688 0.761 1 95.25 102 ASP A N 1
ATOM 753 C CA . ASP A 1 102 ? 9.219 -23.016 1.11 1 95.25 102 ASP A CA 1
ATOM 754 C C . ASP A 1 102 ? 9.391 -23.156 2.621 1 95.25 102 ASP A C 1
ATOM 756 O O . ASP A 1 102 ? 9.656 -24.25 3.119 1 95.25 102 ASP A O 1
ATOM 760 N N . LEU A 1 103 ? 9.328 -22.109 3.4 1 94.19 103 LEU A N 1
ATOM 761 C CA . LEU A 1 103 ? 9.211 -22.062 4.855 1 94.19 103 LEU A CA 1
ATOM 762 C C . LEU A 1 103 ? 7.895 -21.422 5.273 1 94.19 103 LEU A C 1
ATOM 764 O O . LEU A 1 103 ? 7.871 -20.266 5.711 1 94.19 103 LEU A O 1
ATOM 768 N N . PRO A 1 104 ? 6.883 -22.141 5.133 1 87.25 104 PRO A N 1
ATOM 769 C CA . PRO A 1 104 ? 5.547 -21.547 5.09 1 87.25 104 PRO A CA 1
ATOM 770 C C . PRO A 1 104 ? 5.281 -20.609 6.266 1 87.25 104 PRO A C 1
ATOM 772 O O . PRO A 1 104 ? 4.898 -19.453 6.066 1 87.25 104 PRO A O 1
ATOM 775 N N . ARG A 1 105 ? 5.43 -20.969 7.516 1 92.75 105 ARG A N 1
ATOM 776 C CA . ARG A 1 105 ? 5.086 -20.125 8.656 1 92.75 105 ARG A CA 1
ATOM 777 C C . ARG A 1 105 ? 6.117 -19.016 8.844 1 92.75 105 ARG A C 1
ATOM 779 O O . ARG A 1 105 ? 5.789 -17.828 8.734 1 92.75 105 ARG A O 1
ATOM 786 N N . ILE A 1 106 ? 7.336 -19.391 8.906 1 96.19 106 ILE A N 1
ATOM 787 C CA . ILE A 1 106 ? 8.406 -18.438 9.18 1 96.19 106 ILE A CA 1
ATOM 788 C C . ILE A 1 106 ? 8.617 -17.547 7.965 1 96.19 106 ILE A C 1
ATOM 790 O O . ILE A 1 106 ? 8.852 -16.344 8.109 1 96.19 106 ILE A O 1
ATOM 794 N N . GLY A 1 107 ? 8.562 -18.156 6.785 1 97.5 107 GLY A N 1
ATOM 795 C CA . GLY A 1 107 ? 8.727 -17.391 5.562 1 97.5 107 GLY A CA 1
ATOM 796 C C . GLY A 1 107 ? 7.691 -16.281 5.402 1 97.5 107 GLY A C 1
ATOM 797 O O . GLY A 1 107 ? 8.031 -15.156 5.055 1 97.5 107 GLY A O 1
ATOM 798 N N . TRP A 1 108 ? 6.457 -16.641 5.66 1 97.56 108 TRP A N 1
ATOM 799 C CA . TRP A 1 108 ? 5.395 -15.648 5.547 1 97.56 108 TRP A CA 1
ATOM 800 C C . TRP A 1 108 ? 5.57 -14.547 6.586 1 97.56 108 TRP A C 1
ATOM 802 O O . TRP A 1 108 ? 5.367 -13.367 6.289 1 97.56 108 TRP A O 1
ATOM 812 N N . LEU A 1 109 ? 5.922 -14.953 7.754 1 97.81 109 LEU A N 1
ATOM 813 C CA . LEU A 1 109 ? 6.156 -13.969 8.805 1 97.81 109 LEU A CA 1
ATOM 814 C C . LEU A 1 109 ? 7.23 -12.969 8.391 1 97.81 109 LEU A C 1
ATOM 816 O O . LEU A 1 109 ? 7.078 -11.766 8.609 1 97.81 109 LEU A O 1
ATOM 820 N N . CYS A 1 110 ? 8.297 -13.43 7.797 1 97.94 110 CYS A N 1
ATOM 821 C CA . CYS A 1 110 ? 9.375 -12.555 7.359 1 97.94 110 CYS A CA 1
ATOM 822 C C . CYS A 1 110 ? 8.898 -11.617 6.258 1 97.94 110 CYS A C 1
ATOM 824 O O . CYS A 1 110 ? 9.258 -10.438 6.246 1 97.94 110 CYS A O 1
ATOM 826 N N . ALA A 1 111 ? 8.109 -12.141 5.348 1 98.31 111 ALA A N 1
ATOM 827 C CA . ALA A 1 111 ? 7.531 -11.297 4.301 1 98.31 111 ALA A CA 1
ATOM 828 C C . ALA A 1 111 ? 6.621 -10.234 4.898 1 98.31 111 ALA A C 1
ATOM 830 O O . ALA A 1 111 ? 6.684 -9.062 4.508 1 98.31 111 ALA A O 1
ATOM 831 N N . LEU A 1 112 ? 5.828 -10.648 5.832 1 98.06 112 LEU A N 1
ATOM 832 C CA . LEU A 1 112 ? 4.914 -9.734 6.504 1 98.06 112 LEU A CA 1
ATOM 833 C C . LEU A 1 112 ? 5.68 -8.625 7.219 1 98.06 112 LEU A C 1
ATOM 835 O O . LEU A 1 112 ? 5.301 -7.449 7.137 1 98.06 112 LEU A O 1
ATOM 839 N N . VAL A 1 113 ? 6.691 -9.008 7.855 1 97.38 113 VAL A N 1
ATOM 840 C CA . VAL A 1 113 ? 7.5 -8.07 8.625 1 97.38 113 VAL A CA 1
ATOM 841 C C . VAL A 1 113 ? 8.094 -7.016 7.699 1 97.38 113 VAL A C 1
ATOM 843 O O . VAL A 1 113 ? 8.141 -5.832 8.039 1 97.38 113 VAL A O 1
ATOM 846 N N . LEU A 1 114 ? 8.547 -7.402 6.574 1 97.94 114 LEU A N 1
ATOM 847 C CA . LEU A 1 114 ? 9.117 -6.465 5.613 1 97.94 114 LEU A CA 1
ATOM 848 C C . LEU A 1 114 ? 8.094 -5.414 5.203 1 97.94 114 LEU A C 1
ATOM 850 O O . LEU A 1 114 ? 8.375 -4.215 5.227 1 97.94 114 LEU A O 1
ATOM 854 N N . ALA A 1 115 ? 6.898 -5.863 4.871 1 98.44 115 ALA A N 1
ATOM 855 C CA . ALA A 1 115 ? 5.84 -4.961 4.434 1 98.44 115 ALA A CA 1
ATOM 856 C C . ALA A 1 115 ? 5.395 -4.043 5.57 1 98.44 115 ALA A C 1
ATOM 858 O O . ALA A 1 115 ? 5.25 -2.834 5.383 1 98.44 115 ALA A O 1
ATOM 859 N N . VAL A 1 116 ? 5.203 -4.574 6.73 1 97.06 116 VAL A N 1
ATOM 860 C CA . VAL A 1 116 ? 4.691 -3.826 7.875 1 97.06 116 VAL A CA 1
ATOM 861 C C . VAL A 1 116 ? 5.738 -2.822 8.344 1 97.06 116 VAL A C 1
ATOM 863 O O . VAL A 1 116 ? 5.418 -1.665 8.625 1 97.06 116 VAL A O 1
ATOM 866 N N . PHE A 1 117 ? 6.98 -3.227 8.43 1 95.62 117 PHE A N 1
ATOM 867 C CA . PHE A 1 117 ? 8.039 -2.332 8.891 1 95.62 117 PHE A CA 1
ATOM 868 C C . PHE A 1 117 ? 8.266 -1.203 7.895 1 95.62 117 PHE A C 1
ATOM 870 O O . PHE A 1 117 ? 8.594 -0.081 8.281 1 95.62 117 PHE A O 1
ATOM 877 N N . CYS A 1 118 ? 8.102 -1.505 6.645 1 96.5 118 CYS A N 1
ATOM 878 C CA . CYS A 1 118 ? 8.172 -0.435 5.656 1 96.5 118 CYS A CA 1
ATOM 879 C C . CYS A 1 118 ? 7.07 0.593 5.891 1 96.5 118 CYS A C 1
ATOM 881 O O . CYS A 1 118 ? 7.324 1.799 5.859 1 96.5 118 CYS A O 1
ATOM 883 N N . ALA A 1 119 ? 5.863 0.097 6.16 1 96.56 119 ALA A N 1
ATOM 884 C CA . ALA A 1 119 ? 4.734 0.985 6.438 1 96.56 119 ALA A CA 1
ATOM 885 C C . ALA A 1 119 ? 4.984 1.808 7.699 1 96.56 119 ALA A C 1
ATOM 887 O O . ALA A 1 119 ? 4.699 3.008 7.734 1 96.56 119 ALA A O 1
ATOM 888 N N . LEU A 1 120 ? 5.52 1.201 8.711 1 93.5 120 LEU A N 1
ATOM 889 C CA . LEU A 1 120 ? 5.797 1.888 9.969 1 93.5 120 LEU A CA 1
ATOM 890 C C . LEU A 1 120 ? 6.852 2.971 9.773 1 93.5 120 LEU A C 1
ATOM 892 O O . LEU A 1 120 ? 6.719 4.078 10.297 1 93.5 120 LEU A O 1
ATOM 896 N N . ARG A 1 121 ? 7.82 2.617 9.062 1 90.56 121 ARG A N 1
ATOM 897 C CA . ARG A 1 121 ? 8.875 3.584 8.773 1 90.56 121 ARG A CA 1
ATOM 898 C C . ARG A 1 121 ? 8.32 4.801 8.047 1 90.56 121 ARG A C 1
ATOM 900 O O . ARG A 1 121 ? 8.633 5.941 8.391 1 90.56 121 ARG A O 1
ATOM 907 N N . LEU A 1 122 ? 7.59 4.566 7.07 1 93.75 122 LEU A N 1
ATOM 908 C CA . LEU A 1 122 ? 7.016 5.656 6.285 1 93.75 122 LEU A CA 1
ATOM 909 C C . LEU A 1 122 ? 6.074 6.5 7.137 1 93.75 122 LEU A C 1
ATOM 911 O O . LEU A 1 122 ? 6.066 7.73 7.023 1 93.75 122 LEU A O 1
ATOM 915 N N . ALA A 1 123 ? 5.281 5.824 7.969 1 92.81 123 ALA A N 1
ATOM 916 C CA . ALA A 1 123 ? 4.379 6.551 8.859 1 92.81 123 ALA A CA 1
ATOM 917 C C . ALA A 1 123 ? 5.152 7.469 9.797 1 92.81 123 ALA A C 1
ATOM 919 O O . ALA A 1 123 ? 4.75 8.609 10.039 1 92.81 123 ALA A O 1
ATOM 920 N N . ARG A 1 124 ? 6.215 6.961 10.312 1 87.38 124 ARG A N 1
ATOM 921 C CA . ARG A 1 124 ? 7.055 7.75 11.211 1 87.38 124 ARG A CA 1
ATOM 922 C C . ARG A 1 124 ? 7.66 8.945 10.477 1 87.38 124 ARG A C 1
ATOM 924 O O . ARG A 1 124 ? 7.668 10.062 11.008 1 87.38 124 ARG A O 1
ATOM 931 N N . PHE A 1 125 ? 8.109 8.703 9.352 1 85.31 125 PHE A N 1
ATOM 932 C CA . PHE A 1 125 ? 8.703 9.758 8.539 1 85.31 125 PHE A CA 1
ATOM 933 C C . PHE A 1 125 ? 7.676 10.836 8.211 1 85.31 125 PHE A C 1
ATOM 935 O O . PHE A 1 125 ? 7.945 12.023 8.367 1 85.31 125 PHE A O 1
ATOM 942 N N . ASN A 1 126 ? 6.539 10.414 7.828 1 86.94 126 ASN A N 1
ATOM 943 C CA . ASN A 1 126 ? 5.48 11.344 7.449 1 86.94 126 ASN A CA 1
ATOM 944 C C . ASN A 1 126 ? 4.973 12.133 8.648 1 86.94 126 ASN A C 1
ATOM 946 O O . ASN A 1 126 ? 4.602 13.305 8.516 1 86.94 126 ASN A O 1
ATOM 950 N N . ALA A 1 127 ? 4.918 11.562 9.773 1 84.5 127 ALA A N 1
ATOM 951 C CA . ALA A 1 127 ? 4.414 12.211 10.984 1 84.5 127 ALA A CA 1
ATOM 952 C C . ALA A 1 127 ? 5.383 13.281 11.469 1 84.5 127 ALA A C 1
ATOM 954 O O . ALA A 1 127 ? 4.973 14.242 12.133 1 84.5 127 ALA A O 1
ATOM 955 N N . GLN A 1 128 ? 6.605 13.117 11.266 1 74.88 128 GLN A N 1
ATOM 956 C CA . GLN A 1 128 ? 7.625 14.023 11.773 1 74.88 128 GLN A CA 1
ATOM 957 C C . GLN A 1 128 ? 7.848 15.195 10.82 1 74.88 128 GLN A C 1
ATOM 959 O O . GLN A 1 128 ? 8.461 16.203 11.195 1 74.88 128 GLN A O 1
ATOM 964 N N . ILE A 1 129 ? 7.41 15.016 9.602 1 60.38 129 ILE A N 1
ATOM 965 C CA . ILE A 1 129 ? 7.676 16.047 8.602 1 60.38 129 ILE A CA 1
ATOM 966 C C . ILE A 1 129 ? 7.055 17.375 9.047 1 60.38 129 ILE A C 1
ATOM 968 O O . ILE A 1 129 ? 7.613 18.438 8.789 1 60.38 129 ILE A O 1
ATOM 972 N N . ASP A 1 130 ? 5.938 17.312 9.75 1 53.34 130 ASP A N 1
ATOM 973 C CA . ASP A 1 130 ? 5.25 18.547 10.109 1 53.34 130 ASP A CA 1
ATOM 974 C C . ASP A 1 130 ? 5.832 19.141 11.391 1 53.34 130 ASP A C 1
ATOM 976 O O . ASP A 1 130 ? 5.473 20.25 11.781 1 53.34 130 ASP A O 1
ATOM 980 N N . LEU A 1 131 ? 6.703 18.344 12.062 1 50.66 131 LEU A N 1
ATOM 981 C CA . LEU A 1 131 ? 7.25 18.891 13.297 1 50.66 131 LEU A CA 1
ATOM 982 C C . LEU A 1 131 ? 8.375 19.875 13 1 50.66 131 LEU A C 1
ATOM 984 O O . LEU A 1 131 ? 9.188 19.641 12.102 1 50.66 131 LEU A O 1
ATOM 988 N N . GLU A 1 132 ? 8.203 21.125 13.094 1 48.47 132 GLU A N 1
ATOM 989 C CA . GLU A 1 132 ? 9.094 22.25 12.859 1 48.47 132 GLU A CA 1
ATOM 990 C C . GLU A 1 132 ? 10.531 21.906 13.242 1 48.47 132 GLU A C 1
ATOM 992 O O . GLU A 1 132 ? 11.477 22.266 12.531 1 48.47 132 GLU A O 1
ATOM 997 N N . GLU A 1 133 ? 10.961 21.609 14.602 1 44.12 133 GLU A N 1
ATOM 998 C CA . GLU A 1 133 ? 12.328 21.531 15.117 1 44.12 133 GLU A CA 1
ATOM 999 C C . GLU A 1 133 ? 12.852 20.094 15.055 1 44.12 133 GLU A C 1
ATOM 1001 O O . GLU A 1 133 ? 12.422 19.25 15.828 1 44.12 133 GLU A O 1
ATOM 1006 N N . GLN A 1 134 ? 13.156 19.609 13.977 1 47.25 134 GLN A N 1
ATOM 1007 C CA . GLN A 1 134 ? 13.75 18.281 14.039 1 47.25 134 GLN A CA 1
ATOM 1008 C C . GLN A 1 134 ? 15.266 18.359 14.242 1 47.25 134 GLN A C 1
ATOM 1010 O O . GLN A 1 134 ? 15.984 18.844 13.359 1 47.25 134 GLN A O 1
ATOM 1015 N N . PRO A 1 135 ? 15.742 18.188 15.391 1 41.25 135 PRO A N 1
ATOM 1016 C CA . PRO A 1 135 ? 17.172 18.328 15.641 1 41.25 135 PRO A CA 1
ATOM 1017 C C . PRO A 1 135 ? 18.031 17.562 14.633 1 41.25 135 PRO A C 1
ATOM 1019 O O . PRO A 1 135 ? 19.094 18.047 14.227 1 41.25 135 PRO A O 1
ATOM 1022 N N . HIS A 1 136 ? 17.703 16.344 14.32 1 40.44 136 HIS A N 1
ATOM 1023 C CA . HIS A 1 136 ? 18.562 15.586 13.43 1 40.44 136 HIS A CA 1
ATOM 1024 C C . HIS A 1 136 ? 18.594 16.188 12.031 1 40.44 136 HIS A C 1
ATOM 1026 O O . HIS A 1 136 ? 19.625 16.156 11.352 1 40.44 136 HIS A O 1
ATOM 1032 N N . LYS A 1 137 ? 17.438 16.688 11.539 1 45.81 137 LYS A N 1
ATOM 1033 C CA . LYS A 1 137 ? 17.438 17.328 10.227 1 45.81 137 LYS A CA 1
ATOM 1034 C C . LYS A 1 137 ? 18.297 18.594 10.227 1 45.81 137 LYS A C 1
ATOM 1036 O O . LYS A 1 137 ? 18.984 18.875 9.25 1 45.81 137 LYS A O 1
ATOM 1041 N N . SER A 1 138 ? 18.188 19.312 11.281 1 41.38 138 SER A N 1
ATOM 1042 C CA . SER A 1 138 ? 19.078 20.453 11.422 1 41.38 138 SER A CA 1
ATOM 1043 C C . SER A 1 138 ? 20.547 20.031 11.398 1 41.38 138 SER A C 1
ATOM 1045 O O . SER A 1 138 ? 21.422 20.812 11.039 1 41.38 138 SER A O 1
ATOM 1047 N N . ALA A 1 139 ? 20.781 18.797 11.836 1 40.34 139 ALA A N 1
ATOM 1048 C CA . ALA A 1 139 ? 22.156 18.344 11.883 1 40.34 139 ALA A CA 1
ATOM 1049 C C . ALA A 1 139 ? 22.531 17.562 10.633 1 40.34 139 ALA A C 1
ATOM 1051 O O . ALA A 1 139 ? 23.641 17.031 10.516 1 40.34 139 ALA A O 1
ATOM 1052 N N . GLY A 1 140 ? 21.672 17.484 9.531 1 39.28 140 GLY A N 1
ATOM 1053 C CA . GLY A 1 140 ? 22.016 16.891 8.242 1 39.28 140 GLY A CA 1
ATOM 1054 C C . GLY A 1 140 ? 21.828 15.391 8.195 1 39.28 140 GLY A C 1
ATOM 1055 O O . GLY A 1 140 ? 22.422 14.711 7.348 1 39.28 140 GLY A O 1
ATOM 1056 N N . PHE A 1 141 ? 21.359 14.828 9.25 1 39.41 141 PHE A N 1
ATOM 1057 C CA . PHE A 1 141 ? 21.328 13.375 9.312 1 39.41 141 PHE A CA 1
ATOM 1058 C C . PHE A 1 141 ? 19.922 12.844 9.094 1 39.41 141 PHE A C 1
ATOM 1060 O O . PHE A 1 141 ? 18.938 13.523 9.422 1 39.41 141 PHE A O 1
ATOM 1067 N N . LEU A 1 142 ? 19.766 11.938 8.078 1 44.88 142 LEU A N 1
ATOM 1068 C CA . LEU A 1 142 ? 18.5 11.258 7.863 1 44.88 142 LEU A CA 1
ATOM 1069 C C . LEU A 1 142 ? 18.281 10.156 8.898 1 44.88 142 LEU A C 1
ATOM 1071 O O . LEU A 1 142 ? 19.25 9.531 9.344 1 44.88 142 LEU A O 1
ATOM 1075 N N . THR A 1 143 ? 17.109 10.008 9.531 1 49.56 143 THR A N 1
ATOM 1076 C CA . THR A 1 143 ? 16.797 8.953 10.492 1 49.56 143 THR A CA 1
ATOM 1077 C C . THR A 1 143 ? 16.266 7.715 9.773 1 49.56 143 THR A C 1
ATOM 1079 O O . THR A 1 143 ? 15.258 7.785 9.07 1 49.56 143 THR A O 1
ATOM 1082 N N . GLY A 1 144 ? 16.984 6.566 9.602 1 57.72 144 GLY A N 1
ATOM 1083 C CA . GLY A 1 144 ? 16.594 5.25 9.109 1 57.72 144 GLY A CA 1
ATOM 1084 C C . GLY A 1 144 ? 16.828 5.082 7.617 1 57.72 144 GLY A C 1
ATOM 1085 O O . GLY A 1 144 ? 17.094 6.055 6.91 1 57.72 144 GLY A O 1
ATOM 1086 N N . VAL A 1 145 ? 16.953 3.756 7.031 1 72 145 VAL A N 1
ATOM 1087 C CA . VAL A 1 145 ? 17.109 3.426 5.621 1 72 145 VAL A CA 1
ATOM 1088 C C . VAL A 1 145 ? 15.828 3.781 4.863 1 72 145 VAL A C 1
ATOM 1090 O O . VAL A 1 145 ? 14.734 3.346 5.238 1 72 145 VAL A O 1
ATOM 1093 N N . PRO A 1 146 ? 16.047 4.523 3.855 1 86.31 146 PRO A N 1
ATOM 1094 C CA . PRO A 1 146 ? 14.859 4.836 3.066 1 86.31 146 PRO A CA 1
ATOM 1095 C C . PRO A 1 146 ? 14.219 3.596 2.447 1 86.31 146 PRO A C 1
ATOM 1097 O O . PRO A 1 146 ? 14.898 2.588 2.232 1 86.31 146 PRO A O 1
ATOM 1100 N N . ALA A 1 147 ? 12.93 3.676 2.201 1 91.19 147 ALA A N 1
ATOM 1101 C CA . ALA A 1 147 ? 12.125 2.543 1.753 1 91.19 147 ALA A CA 1
ATOM 1102 C C . ALA A 1 147 ? 12.688 1.943 0.467 1 91.19 147 ALA A C 1
ATOM 1104 O O . ALA A 1 147 ? 12.836 0.724 0.357 1 91.19 147 ALA A O 1
ATOM 1105 N N . PRO A 1 148 ? 13.062 2.719 -0.508 1 93.75 148 PRO A N 1
ATOM 1106 C CA . PRO A 1 148 ? 13.609 2.127 -1.73 1 93.75 148 PRO A CA 1
ATOM 1107 C C . PRO A 1 148 ? 14.914 1.374 -1.487 1 93.75 148 PRO A C 1
ATOM 1109 O O . PRO A 1 148 ? 15.125 0.298 -2.051 1 93.75 148 PRO A O 1
ATOM 1112 N N . ALA A 1 149 ? 15.773 1.948 -0.695 1 92.69 149 ALA A N 1
ATOM 1113 C CA . ALA A 1 149 ? 17.031 1.275 -0.348 1 92.69 149 ALA A CA 1
ATOM 1114 C C . ALA A 1 149 ? 16.75 -0.008 0.432 1 92.69 149 ALA A C 1
ATOM 1116 O O . ALA A 1 149 ? 17.406 -1.03 0.199 1 92.69 149 ALA A O 1
ATOM 1117 N N . GLY A 1 150 ? 15.859 0.069 1.353 1 93.88 150 GLY A N 1
ATOM 1118 C CA . GLY A 1 150 ? 15.484 -1.122 2.1 1 93.88 150 GLY A CA 1
ATOM 1119 C C . GLY A 1 150 ? 14.969 -2.244 1.217 1 93.88 150 GLY A C 1
ATOM 1120 O O . GLY A 1 150 ? 15.305 -3.41 1.429 1 93.88 150 GLY A O 1
ATOM 1121 N N . ALA A 1 151 ? 14.133 -1.89 0.294 1 97.06 151 ALA A N 1
ATOM 1122 C CA . ALA A 1 151 ? 13.609 -2.871 -0.652 1 97.06 151 ALA A CA 1
ATOM 1123 C C . ALA A 1 151 ? 14.734 -3.508 -1.461 1 97.06 151 ALA A C 1
ATOM 1125 O O . ALA A 1 151 ? 14.781 -4.727 -1.628 1 97.06 151 ALA A O 1
ATOM 1126 N N . ALA A 1 152 ? 15.625 -2.652 -1.962 1 96.62 152 ALA A N 1
ATOM 1127 C CA . ALA A 1 152 ? 16.75 -3.154 -2.746 1 96.62 152 ALA A CA 1
ATOM 1128 C C . ALA A 1 152 ? 17.625 -4.082 -1.912 1 96.62 152 ALA A C 1
ATOM 1130 O O . ALA A 1 152 ? 18.047 -5.145 -2.383 1 96.62 152 ALA A O 1
ATOM 1131 N N . LEU A 1 153 ? 17.891 -3.668 -0.735 1 96.69 153 LEU A N 1
ATOM 1132 C CA . LEU A 1 153 ? 18.703 -4.488 0.146 1 96.69 153 LEU A CA 1
ATOM 1133 C C . LEU A 1 153 ? 18.016 -5.82 0.444 1 96.69 153 LEU A C 1
ATOM 1135 O O . LEU A 1 153 ? 18.672 -6.871 0.433 1 96.69 153 LEU A O 1
ATOM 1139 N N . ALA A 1 154 ? 16.766 -5.781 0.753 1 97.94 154 ALA A N 1
ATOM 1140 C CA . ALA A 1 154 ? 16.016 -7.004 1.027 1 97.94 154 ALA A CA 1
ATOM 1141 C C . ALA A 1 154 ? 16.078 -7.961 -0.16 1 97.94 154 ALA A C 1
ATOM 1143 O O . ALA A 1 154 ? 16.094 -9.18 0.017 1 97.94 154 ALA A O 1
ATOM 1144 N N . MET A 1 155 ? 16.125 -7.434 -1.344 1 98.31 155 MET A N 1
ATOM 1145 C CA . MET A 1 155 ? 16.047 -8.25 -2.553 1 98.31 155 MET A CA 1
ATOM 1146 C C . MET A 1 155 ? 17.453 -8.633 -3.041 1 98.31 155 MET A C 1
ATOM 1148 O O . MET A 1 155 ? 17.594 -9.234 -4.105 1 98.31 155 MET A O 1
ATOM 1152 N N . LEU A 1 156 ? 18.5 -8.32 -2.324 1 97.56 156 LEU A N 1
ATOM 1153 C CA . LEU A 1 156 ? 19.891 -8.562 -2.709 1 97.56 156 LEU A CA 1
ATOM 1154 C C . LEU A 1 156 ? 20.109 -10.031 -3.029 1 97.56 156 LEU A C 1
ATOM 1156 O O . LEU A 1 156 ? 20.734 -10.367 -4.043 1 97.56 156 LEU A O 1
ATOM 1160 N N . PRO A 1 157 ? 19.641 -10.984 -2.203 1 97.88 157 PRO A N 1
ATOM 1161 C CA . PRO A 1 157 ? 19.828 -12.391 -2.58 1 97.88 157 PRO A CA 1
ATOM 1162 C C . PRO A 1 157 ? 19.219 -12.727 -3.938 1 97.88 157 PRO A C 1
ATOM 1164 O O . PRO A 1 157 ? 19.734 -13.57 -4.664 1 97.88 157 PRO A O 1
ATOM 1167 N N . LEU A 1 158 ? 18.125 -12.117 -4.238 1 97.94 158 LEU A N 1
ATOM 1168 C CA . LEU A 1 158 ? 17.469 -12.336 -5.527 1 97.94 158 LEU A CA 1
ATOM 1169 C C . LEU A 1 158 ? 18.328 -11.781 -6.664 1 97.94 158 LEU A C 1
ATOM 1171 O O . LEU A 1 158 ? 18.438 -12.398 -7.723 1 97.94 158 LEU A O 1
ATOM 1175 N N . PHE A 1 159 ? 18.969 -10.609 -6.43 1 97.06 159 PHE A N 1
ATOM 1176 C CA . PHE A 1 159 ? 19.906 -10.062 -7.414 1 97.06 159 PHE A CA 1
ATOM 1177 C C . PHE A 1 159 ? 21.031 -11.047 -7.688 1 97.06 159 PHE A C 1
ATOM 1179 O O . PHE A 1 159 ? 21.375 -11.305 -8.844 1 97.06 159 PHE A O 1
ATOM 1186 N N . PHE A 1 160 ? 21.547 -11.602 -6.637 1 96.44 160 PHE A N 1
ATOM 1187 C CA . PHE A 1 160 ? 22.656 -12.539 -6.77 1 96.44 160 PHE A CA 1
ATOM 1188 C C . PHE A 1 160 ? 22.203 -13.797 -7.508 1 96.44 160 PHE A C 1
ATOM 1190 O O . PHE A 1 160 ? 22.953 -14.352 -8.312 1 96.44 160 PHE A O 1
ATOM 1197 N N . TRP A 1 161 ? 21.047 -14.188 -7.18 1 96.38 161 TRP A N 1
ATOM 1198 C CA . TRP A 1 161 ? 20.531 -15.383 -7.836 1 96.38 161 TRP A CA 1
ATOM 1199 C C . TRP A 1 161 ? 20.375 -15.156 -9.336 1 96.38 161 TRP A C 1
ATOM 1201 O O . TRP A 1 161 ? 20.75 -16.016 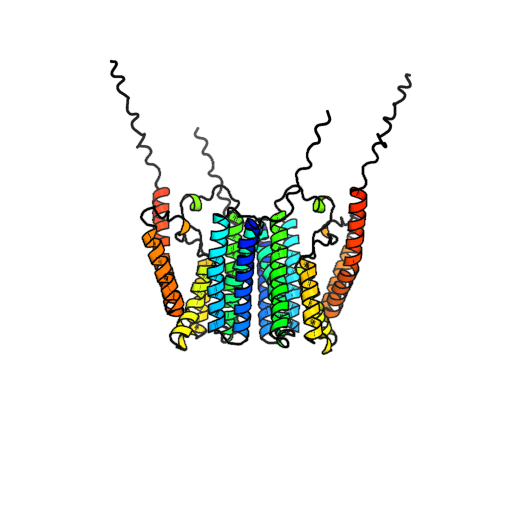-10.141 1 96.38 161 TRP A O 1
ATOM 1211 N N . VAL A 1 162 ? 19.859 -14.023 -9.734 1 94.88 162 VAL A N 1
ATOM 1212 C CA . VAL A 1 162 ? 19.672 -13.719 -11.148 1 94.88 162 VAL A CA 1
ATOM 1213 C C . VAL A 1 162 ? 21.031 -13.594 -11.828 1 94.88 162 VAL A C 1
ATOM 1215 O O . VAL A 1 162 ? 21.203 -14.039 -12.969 1 94.88 162 VAL A O 1
ATOM 1218 N N . TRP A 1 163 ? 21.953 -13.07 -11.125 1 92.38 163 TRP A N 1
ATOM 1219 C CA . TRP A 1 163 ? 23.297 -12.82 -11.625 1 92.38 163 TRP A CA 1
ATOM 1220 C C . TRP A 1 163 ? 24.078 -14.125 -11.797 1 92.38 163 TRP A C 1
ATOM 1222 O O . TRP A 1 163 ? 24.656 -14.383 -12.852 1 92.38 163 TRP A O 1
ATOM 1232 N N . THR A 1 164 ? 24.016 -15.062 -10.82 1 93.25 164 THR A N 1
ATOM 1233 C CA . THR A 1 164 ? 24.906 -16.219 -10.789 1 93.25 164 THR A CA 1
ATOM 1234 C C . THR A 1 164 ? 24.141 -17.484 -11.164 1 93.25 164 THR A C 1
ATOM 1236 O O . THR A 1 164 ? 24.75 -18.469 -11.617 1 93.25 164 THR A O 1
ATOM 1239 N N . GLY A 1 165 ? 22.844 -17.469 -10.859 1 92.38 165 GLY A N 1
ATOM 1240 C CA . GLY A 1 165 ? 22.062 -18.656 -11.078 1 92.38 165 GLY A CA 1
ATOM 1241 C C . GLY A 1 165 ? 22.266 -19.719 -10.008 1 92.38 165 GLY A C 1
ATOM 1242 O O . GLY A 1 165 ? 21.797 -20.844 -10.148 1 92.38 165 GLY A O 1
ATOM 1243 N N . GLU A 1 166 ? 22.953 -19.297 -8.922 1 92.44 166 GLU A N 1
ATOM 1244 C CA . GLU A 1 166 ? 23.281 -20.266 -7.879 1 92.44 166 GLU A CA 1
ATOM 1245 C C . GLU A 1 166 ? 22.109 -20.469 -6.922 1 92.44 166 GLU A C 1
ATOM 1247 O O . GLU A 1 166 ? 21.547 -19.5 -6.398 1 92.44 166 GLU A O 1
ATOM 1252 N N . GLU A 1 167 ? 21.797 -21.594 -6.59 1 92.62 167 GLU A N 1
ATOM 1253 C CA . GLU A 1 167 ? 20.594 -21.984 -5.859 1 92.62 167 GLU A CA 1
ATOM 1254 C C . GLU A 1 167 ? 20.688 -21.609 -4.387 1 92.62 167 GLU A C 1
ATOM 1256 O O . GLU A 1 167 ? 19.688 -21.312 -3.746 1 92.62 167 GLU A O 1
ATOM 1261 N N . PRO A 1 168 ? 21.906 -21.578 -3.824 1 93.19 168 PRO A N 1
ATOM 1262 C CA . PRO A 1 168 ? 21.984 -21.219 -2.406 1 93.19 168 PRO A CA 1
ATOM 1263 C C . PRO A 1 168 ? 21.453 -19.812 -2.117 1 93.19 168 PRO A C 1
ATOM 1265 O O . PRO A 1 168 ? 20.969 -19.547 -1.012 1 93.19 168 PRO A O 1
ATOM 1268 N N . PHE A 1 169 ? 21.438 -19 -3.08 1 95.19 169 PHE A N 1
ATOM 1269 C CA . PHE A 1 169 ? 20.922 -17.656 -2.891 1 95.19 169 PHE A CA 1
ATOM 1270 C C . PHE A 1 169 ? 19.406 -17.656 -2.789 1 95.19 169 PHE A C 1
ATOM 1272 O O . PHE A 1 169 ? 18.812 -16.719 -2.27 1 95.19 169 PHE A O 1
ATOM 1279 N N . ARG A 1 170 ? 18.859 -18.703 -3.219 1 96.12 170 ARG A N 1
ATOM 1280 C CA . ARG A 1 170 ? 17.406 -18.828 -3.193 1 96.12 170 ARG A CA 1
ATOM 1281 C C . ARG A 1 170 ? 16.938 -19.609 -1.97 1 96.12 170 ARG A C 1
ATOM 1283 O O . ARG A 1 170 ? 15.734 -19.719 -1.72 1 96.12 170 ARG A O 1
ATOM 1290 N N . SER A 1 171 ? 17.844 -20.156 -1.214 1 97.06 171 SER A N 1
ATOM 1291 C CA . SER A 1 171 ? 17.484 -20.938 -0.039 1 97.06 171 SER A CA 1
ATOM 1292 C C . SER A 1 171 ? 16.703 -20.109 0.968 1 97.06 171 SER A C 1
ATOM 1294 O O . SER A 1 171 ? 17.141 -19.031 1.374 1 97.06 171 SER A O 1
ATOM 1296 N N . PRO A 1 172 ? 15.516 -20.594 1.393 1 97.12 172 PRO A N 1
ATOM 1297 C CA . PRO A 1 172 ? 14.719 -19.844 2.367 1 97.12 172 PRO A CA 1
ATOM 1298 C C . PRO A 1 172 ? 15.438 -19.656 3.703 1 97.12 172 PRO A C 1
ATOM 1300 O O . PRO A 1 172 ? 15.172 -18.703 4.434 1 97.12 172 PRO A O 1
ATOM 1303 N N . TYR A 1 173 ? 16.344 -20.547 3.99 1 96.88 173 TYR A N 1
ATOM 1304 C CA . TYR A 1 173 ? 17.094 -20.469 5.242 1 96.88 173 TYR A CA 1
ATOM 1305 C C . TYR A 1 173 ? 18.062 -19.297 5.242 1 96.88 173 TYR A C 1
ATOM 1307 O O . TYR A 1 173 ? 18.453 -18.812 6.305 1 96.88 173 TYR A O 1
ATOM 1315 N N . LEU A 1 174 ? 18.453 -18.828 4.074 1 97.5 174 LEU A N 1
ATOM 1316 C CA . LEU A 1 174 ? 19.281 -17.641 3.932 1 97.5 174 LEU A CA 1
ATOM 1317 C C . LEU A 1 174 ? 18.438 -16.375 3.77 1 97.5 174 LEU A C 1
ATOM 1319 O O . LEU A 1 174 ? 18.672 -15.367 4.43 1 97.5 174 LEU A O 1
ATOM 1323 N N . VAL A 1 1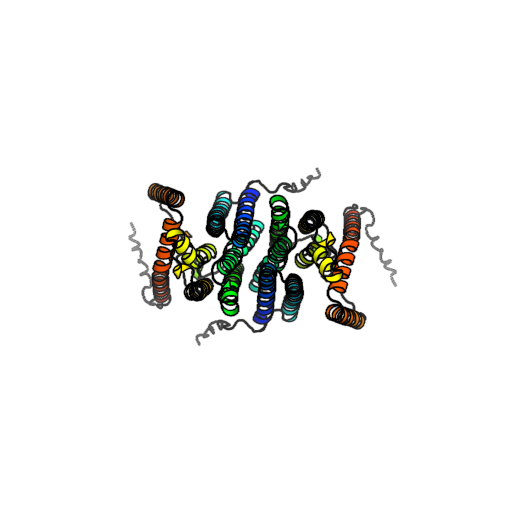75 ? 17.406 -16.516 2.963 1 98.25 175 VAL A N 1
ATOM 1324 C CA . VAL A 1 175 ? 16.609 -15.367 2.553 1 98.25 175 VAL A CA 1
ATOM 1325 C C . VAL A 1 175 ? 15.758 -14.883 3.727 1 98.25 175 VAL A C 1
ATOM 1327 O O . VAL A 1 175 ? 15.625 -13.68 3.953 1 98.25 175 VAL A O 1
ATOM 1330 N N . ALA A 1 176 ? 15.219 -15.797 4.508 1 98.19 176 ALA A N 1
ATOM 1331 C CA . ALA A 1 176 ? 14.312 -15.43 5.594 1 98.19 176 ALA A CA 1
ATOM 1332 C C . ALA A 1 176 ? 15.016 -14.562 6.629 1 98.19 176 ALA A C 1
ATOM 1334 O O . ALA A 1 176 ? 14.586 -13.438 6.898 1 98.19 176 ALA A O 1
ATOM 1335 N N . PRO A 1 177 ? 16.109 -15.016 7.191 1 97.5 177 PRO A N 1
ATOM 1336 C CA . PRO A 1 177 ? 16.781 -14.156 8.164 1 97.5 177 PRO A CA 1
ATOM 1337 C C . PRO A 1 177 ? 17.312 -12.867 7.547 1 97.5 177 PRO A C 1
ATOM 1339 O O . PRO A 1 177 ? 17.359 -11.828 8.219 1 97.5 177 PRO A O 1
ATOM 1342 N N . TRP A 1 178 ? 17.734 -12.898 6.293 1 98.06 178 TRP A N 1
ATOM 1343 C CA . TRP A 1 178 ? 18.219 -11.711 5.602 1 98.06 178 TRP A CA 1
ATOM 1344 C C . TRP A 1 178 ? 17.109 -10.656 5.504 1 98.06 178 TRP A C 1
ATOM 1346 O O . TRP A 1 178 ? 17.328 -9.492 5.848 1 98.06 178 TRP A O 1
ATOM 1356 N N . VAL A 1 179 ? 15.961 -11.086 5.047 1 98.12 179 VAL A N 1
ATOM 1357 C CA . VAL A 1 179 ? 14.82 -10.195 4.879 1 98.12 179 VAL A CA 1
ATOM 1358 C C . VAL A 1 179 ? 14.43 -9.602 6.234 1 98.12 179 VAL A C 1
ATOM 1360 O O . VAL A 1 179 ? 14.172 -8.406 6.344 1 98.12 179 VAL A O 1
ATOM 1363 N N . ALA A 1 180 ? 14.383 -10.43 7.254 1 97.12 180 ALA A N 1
ATOM 1364 C CA . ALA A 1 180 ? 14.055 -9.961 8.602 1 97.12 180 ALA A CA 1
ATOM 1365 C C . ALA A 1 180 ? 15.07 -8.93 9.078 1 97.12 180 ALA A C 1
ATOM 1367 O O . ALA A 1 180 ? 14.703 -7.914 9.672 1 97.12 180 ALA A O 1
ATOM 1368 N N . ALA A 1 181 ? 16.297 -9.141 8.805 1 96.06 181 ALA A N 1
ATOM 1369 C CA . ALA A 1 181 ? 17.359 -8.234 9.219 1 96.06 181 ALA A CA 1
ATOM 1370 C C . ALA A 1 181 ? 17.234 -6.883 8.516 1 96.06 181 ALA A C 1
ATOM 1372 O O . ALA A 1 181 ? 17.359 -5.832 9.141 1 96.06 181 ALA A O 1
ATOM 1373 N N . MET A 1 182 ? 16.984 -6.914 7.219 1 95.88 182 MET A N 1
ATOM 1374 C CA . MET A 1 182 ? 16.859 -5.676 6.453 1 95.88 182 MET A CA 1
ATOM 1375 C C . MET A 1 182 ? 15.609 -4.906 6.875 1 95.88 182 MET A C 1
ATOM 1377 O O . MET A 1 182 ? 15.617 -3.674 6.914 1 95.88 182 MET A O 1
ATOM 1381 N N . ALA A 1 183 ? 14.523 -5.684 7.164 1 95.81 183 ALA A N 1
ATOM 1382 C CA . ALA A 1 183 ? 13.312 -5.047 7.664 1 95.81 183 ALA A CA 1
ATOM 1383 C C . ALA A 1 183 ? 13.578 -4.312 8.977 1 95.81 183 ALA A C 1
ATOM 1385 O O . ALA A 1 183 ? 13.109 -3.186 9.172 1 95.81 183 ALA A O 1
ATOM 1386 N N . THR A 1 184 ? 14.312 -4.93 9.82 1 92.25 184 THR A N 1
ATOM 1387 C CA . THR A 1 184 ? 14.625 -4.332 11.117 1 92.25 184 THR A CA 1
ATOM 1388 C C . THR A 1 184 ? 15.5 -3.088 10.938 1 92.25 184 THR A C 1
ATOM 1390 O O . THR A 1 184 ? 15.352 -2.113 11.68 1 92.25 184 THR A O 1
ATOM 1393 N N . LEU A 1 185 ? 16.344 -3.092 9.984 1 88.44 185 LEU A N 1
ATOM 1394 C CA . LEU A 1 185 ? 17.188 -1.938 9.688 1 88.44 185 LEU A CA 1
ATOM 1395 C C . LEU A 1 185 ? 16.344 -0.75 9.234 1 88.44 185 LEU A C 1
ATOM 1397 O O . LEU A 1 185 ? 16.703 0.403 9.492 1 88.44 185 LEU A O 1
ATOM 1401 N N . MET A 1 186 ? 15.273 -0.994 8.586 1 87.88 186 MET A N 1
ATOM 1402 C CA . MET A 1 186 ? 14.414 0.071 8.07 1 87.88 186 MET A CA 1
ATOM 1403 C C . MET A 1 186 ? 13.758 0.834 9.219 1 87.88 186 MET A C 1
ATOM 1405 O O . MET A 1 186 ? 13.484 2.031 9.102 1 87.88 186 MET A O 1
ATOM 1409 N N . ILE A 1 187 ? 13.461 0.179 10.289 1 84.56 187 ILE A N 1
ATOM 1410 C CA . ILE A 1 187 ? 12.758 0.844 11.383 1 84.56 187 ILE A CA 1
ATOM 1411 C C . ILE A 1 187 ? 13.766 1.313 12.438 1 84.56 187 ILE A C 1
ATOM 1413 O O . ILE A 1 187 ? 13.406 2.037 13.367 1 84.56 187 ILE A O 1
ATOM 1417 N N . SER A 1 188 ? 14.938 0.913 12.328 1 77.44 188 SER A N 1
ATOM 1418 C CA . SER A 1 188 ? 15.961 1.325 13.281 1 77.44 188 SER A CA 1
ATOM 1419 C C . SER A 1 188 ? 16.312 2.801 13.117 1 77.44 188 SER A C 1
ATOM 1421 O O . SER A 1 188 ? 16.062 3.391 12.062 1 77.44 188 SER A O 1
ATOM 1423 N N . SER A 1 189 ? 16.516 3.547 14.211 1 62.84 189 SER A N 1
ATOM 1424 C CA . SER A 1 189 ? 16.891 4.957 14.227 1 62.84 189 SER A CA 1
ATOM 1425 C C . SER A 1 189 ? 18.344 5.141 13.781 1 62.84 189 SER A C 1
ATOM 1427 O O . SER A 1 189 ? 19.062 5.992 14.32 1 62.84 189 SER A O 1
ATOM 1429 N N . VAL A 1 190 ? 18.781 4.273 13.078 1 55.56 190 VAL A N 1
ATOM 1430 C CA . VAL A 1 190 ? 20.188 4.422 12.688 1 55.56 190 VAL A CA 1
ATOM 1431 C C . VAL A 1 190 ? 20.344 5.633 11.773 1 55.56 190 VAL A C 1
ATOM 1433 O O . VAL A 1 190 ? 19.516 5.852 10.875 1 55.56 190 VAL A O 1
ATOM 1436 N N . ALA A 1 191 ? 21.078 6.652 12.211 1 48.22 191 ALA A N 1
ATOM 1437 C CA . ALA A 1 191 ? 21.391 7.852 11.438 1 48.22 191 ALA A CA 1
ATOM 1438 C C . ALA A 1 191 ? 22.047 7.488 10.109 1 48.22 191 ALA A C 1
ATOM 1440 O O . ALA A 1 191 ? 23.031 6.738 10.078 1 48.22 191 ALA A O 1
ATOM 1441 N N . THR A 1 192 ? 21.344 7.348 9.117 1 48.94 192 THR A N 1
ATOM 1442 C CA . THR A 1 192 ? 21.984 7.125 7.824 1 48.94 192 THR A CA 1
ATOM 1443 C C . THR A 1 192 ? 22.281 8.453 7.129 1 48.94 192 THR A C 1
ATOM 1445 O O . THR A 1 192 ? 21.609 9.453 7.383 1 48.94 192 THR A O 1
ATOM 1448 N N . PHE A 1 193 ? 23.453 8.609 6.445 1 41.22 193 PHE A N 1
ATOM 1449 C CA . PHE A 1 193 ? 23.906 9.805 5.746 1 41.22 193 PHE A CA 1
ATOM 1450 C C . PHE A 1 193 ? 22.844 10.273 4.746 1 41.22 193 PHE A C 1
ATOM 1452 O O . PHE A 1 193 ? 22.266 9.453 4.035 1 41.22 193 PHE A O 1
ATOM 1459 N N . SER A 1 194 ? 22.234 11.367 5.012 1 41.88 194 SER A N 1
ATOM 1460 C CA . SER A 1 194 ? 21.344 12 4.043 1 41.88 194 SER A CA 1
ATOM 1461 C C . SER A 1 194 ? 22.109 12.438 2.799 1 41.88 194 SER A C 1
ATOM 1463 O O . SER A 1 194 ? 23.172 13.055 2.904 1 41.88 194 SER A O 1
ATOM 1465 N N . TRP A 1 195 ? 22.094 11.727 1.851 1 40 195 TRP A N 1
ATOM 1466 C CA . TRP A 1 195 ? 22.75 12.141 0.62 1 40 195 TRP A CA 1
ATOM 1467 C C . TRP A 1 195 ? 22.25 13.508 0.164 1 40 195 TRP A C 1
ATOM 1469 O O . TRP A 1 195 ? 22.719 14.039 -0.847 1 40 195 TRP A O 1
ATOM 1479 N N . GLY A 1 196 ? 21.172 13.891 0.579 1 36.75 196 GLY A N 1
ATOM 1480 C CA . GLY A 1 196 ? 20.688 15.125 0 1 36.75 196 GLY A CA 1
ATOM 1481 C C . GLY A 1 196 ? 21.656 16.281 0.174 1 36.75 196 GLY A C 1
ATOM 1482 O O . GLY A 1 196 ? 21.516 17.312 -0.493 1 36.75 196 GLY A O 1
ATOM 1483 N N . SER A 1 197 ? 22.266 16.391 1.299 1 36.12 197 SER A N 1
ATOM 1484 C CA . SER A 1 197 ? 23.016 17.625 1.54 1 36.12 197 SER A CA 1
ATOM 1485 C C . SER A 1 197 ? 24.297 17.656 0.727 1 36.12 197 SER A C 1
ATOM 1487 O O . SER A 1 197 ? 25.125 18.547 0.917 1 36.12 197 SER A O 1
ATOM 1489 N N . MET A 1 198 ? 24.641 16.672 0.088 1 39.56 198 MET A N 1
ATOM 1490 C CA . MET A 1 198 ? 25.891 16.906 -0.636 1 39.56 198 MET A CA 1
ATOM 1491 C C . MET A 1 198 ? 25.719 18.047 -1.639 1 39.56 198 MET A C 1
ATOM 1493 O O . MET A 1 198 ? 25.016 17.906 -2.641 1 39.56 198 MET A O 1
ATOM 1497 N N . LYS A 1 199 ? 25.766 19.234 -1.14 1 40.06 199 LYS A N 1
ATOM 1498 C CA . LYS A 1 199 ? 25.906 20.422 -1.982 1 40.06 199 LYS A CA 1
ATOM 1499 C C . LYS A 1 199 ? 26.969 20.219 -3.049 1 40.06 199 LYS A C 1
ATOM 1501 O O . LYS A 1 199 ? 28.156 20.062 -2.729 1 40.06 199 LYS A O 1
ATOM 1506 N N . LEU A 1 200 ? 26.641 19.625 -4.168 1 44.28 200 LEU A N 1
ATOM 1507 C CA . LEU A 1 200 ? 27.562 19.562 -5.297 1 44.28 200 LEU A CA 1
ATOM 1508 C C . LEU A 1 200 ? 28.141 20.938 -5.613 1 44.28 200 LEU A C 1
ATOM 1510 O O . LEU A 1 200 ? 27.391 21.844 -6.012 1 44.28 200 LEU A O 1
ATOM 1514 N N . ARG A 1 201 ? 29.172 21.328 -5.141 1 43.44 201 ARG A N 1
ATOM 1515 C CA . ARG A 1 201 ? 29.844 22.547 -5.57 1 43.44 201 ARG A CA 1
ATOM 1516 C C . ARG A 1 201 ? 29.922 22.625 -7.094 1 43.44 201 ARG A C 1
ATOM 1518 O O . ARG A 1 201 ? 29.875 21.594 -7.773 1 43.44 201 ARG A O 1
ATOM 1525 N N . ARG A 1 202 ? 29.875 23.828 -7.738 1 50.78 202 ARG A N 1
ATOM 1526 C CA . ARG A 1 202 ? 29.891 24.25 -9.133 1 50.78 202 ARG A CA 1
ATOM 1527 C C . ARG A 1 202 ? 30.875 23.422 -9.945 1 50.78 202 ARG A C 1
ATOM 1529 O O . ARG A 1 202 ? 30.594 23.047 -11.086 1 50.78 202 ARG A O 1
ATOM 1536 N N . ASN A 1 203 ? 32.031 23.266 -9.516 1 49.84 203 ASN A N 1
ATOM 1537 C CA . ASN A 1 203 ? 33.094 22.594 -10.273 1 49.84 203 ASN A CA 1
ATOM 1538 C C . ASN A 1 203 ? 32.844 21.094 -10.352 1 49.84 203 ASN A C 1
ATOM 1540 O O . ASN A 1 203 ? 33.469 20.391 -11.156 1 49.84 203 ASN A O 1
ATOM 1544 N N . ILE A 1 204 ? 32 20.625 -9.539 1 57.03 204 ILE A N 1
ATOM 1545 C CA . ILE A 1 204 ? 31.812 19.188 -9.383 1 57.03 204 ILE A CA 1
ATOM 1546 C C . ILE A 1 204 ? 30.609 18.734 -10.227 1 57.03 204 ILE A C 1
ATOM 1548 O O . ILE A 1 204 ? 30.281 17.547 -10.266 1 57.03 204 ILE A O 1
ATOM 1552 N N . ARG A 1 205 ? 30.188 19.641 -11.047 1 62.16 205 ARG A N 1
ATOM 1553 C CA . ARG A 1 205 ? 29.031 19.328 -11.875 1 62.16 205 ARG A CA 1
ATOM 1554 C C . ARG A 1 205 ? 29.391 18.328 -12.969 1 62.16 205 ARG A C 1
ATOM 1556 O O . ARG A 1 205 ? 28.641 17.391 -13.242 1 62.16 205 ARG A O 1
ATOM 1563 N N . PHE A 1 206 ? 30.609 18.5 -13.484 1 66.5 206 PHE A N 1
ATOM 1564 C CA . PHE A 1 206 ? 30.969 17.609 -14.57 1 66.5 206 PHE A CA 1
ATOM 1565 C C . PHE A 1 206 ? 31.234 16.203 -14.055 1 66.5 206 PHE A C 1
ATOM 1567 O O . PHE A 1 206 ? 30.828 15.219 -14.688 1 66.5 206 PHE A O 1
ATOM 1574 N N . GLU A 1 207 ? 31.875 16.172 -12.93 1 71.5 207 GLU A N 1
ATOM 1575 C CA . GLU A 1 207 ? 32.156 14.875 -12.344 1 71.5 207 GLU A CA 1
ATOM 1576 C C . GLU A 1 207 ? 30.891 14.156 -11.922 1 71.5 207 GLU A C 1
ATOM 1578 O O . GLU A 1 207 ? 30.766 12.945 -12.117 1 71.5 207 GLU A O 1
ATOM 1583 N N . ALA A 1 208 ? 30.062 14.891 -11.516 1 74.88 208 ALA A N 1
ATOM 1584 C CA . ALA A 1 208 ? 28.781 14.305 -11.133 1 74.88 208 ALA A CA 1
ATOM 1585 C C . ALA A 1 208 ? 28.031 13.758 -12.344 1 74.88 208 ALA A C 1
ATOM 1587 O O . ALA A 1 208 ? 27.453 12.672 -12.289 1 74.88 208 ALA A O 1
ATOM 1588 N N . LEU A 1 209 ? 28.156 14.492 -13.32 1 77.38 209 LEU A N 1
ATOM 1589 C CA . LEU A 1 209 ? 27.5 14.062 -14.547 1 77.38 209 LEU A CA 1
ATOM 1590 C C . LEU A 1 209 ? 28.141 12.789 -15.094 1 77.38 209 LEU A C 1
ATOM 1592 O O . LEU A 1 209 ? 27.438 11.883 -15.547 1 77.38 209 LEU A O 1
ATOM 1596 N N . ALA A 1 210 ? 29.453 12.812 -14.992 1 80.75 210 ALA A N 1
ATOM 1597 C CA . ALA A 1 210 ? 30.188 11.625 -15.453 1 80.75 210 ALA A CA 1
ATOM 1598 C C . ALA A 1 210 ? 29.781 10.391 -14.648 1 80.75 210 ALA A C 1
ATOM 1600 O O . ALA A 1 210 ? 29.594 9.312 -15.211 1 80.75 210 ALA A O 1
ATOM 1601 N N . ILE A 1 211 ? 29.641 10.539 -13.461 1 80.94 211 ILE A N 1
ATOM 1602 C CA . ILE A 1 211 ? 29.281 9.422 -12.586 1 80.94 211 ILE A CA 1
ATOM 1603 C C . ILE A 1 211 ? 27.859 8.945 -12.922 1 80.94 211 ILE A C 1
ATOM 1605 O O . ILE A 1 211 ? 27.609 7.746 -12.992 1 80.94 211 ILE A O 1
ATOM 1609 N N . VAL A 1 212 ? 27.047 9.805 -13.188 1 79.38 212 VAL A N 1
ATOM 1610 C CA . VAL A 1 212 ? 25.656 9.469 -13.508 1 79.38 212 VAL A CA 1
ATOM 1611 C C . VAL A 1 212 ? 25.609 8.703 -14.828 1 79.38 212 VAL A C 1
ATOM 1613 O O . VAL A 1 212 ? 24.891 7.711 -14.953 1 79.38 212 VAL A O 1
ATOM 1616 N N . VAL A 1 213 ? 26.375 9.195 -15.719 1 82.62 213 VAL A N 1
ATOM 1617 C CA . VAL A 1 213 ? 26.391 8.547 -17.031 1 82.62 213 VAL A CA 1
ATOM 1618 C C . VAL A 1 213 ? 27 7.152 -16.906 1 82.62 213 VAL A C 1
ATOM 1620 O O . VAL A 1 213 ? 26.469 6.191 -17.484 1 82.62 213 VAL A O 1
ATOM 1623 N N . LEU A 1 214 ? 28.062 7.066 -16.141 1 86 214 LEU A N 1
ATOM 1624 C CA . LEU A 1 214 ? 28.703 5.77 -15.961 1 86 214 LEU A CA 1
ATOM 1625 C C . LEU A 1 214 ? 27.766 4.801 -15.242 1 86 214 LEU A C 1
ATOM 1627 O O . LEU A 1 214 ? 27.688 3.623 -15.602 1 86 214 LEU A O 1
ATOM 1631 N N . LEU A 1 215 ? 27.125 5.277 -14.32 1 85.88 215 LEU A N 1
ATOM 1632 C CA . LEU A 1 215 ? 26.156 4.449 -13.594 1 85.88 215 LEU A CA 1
ATOM 1633 C C . LEU A 1 215 ? 25.016 4.02 -14.5 1 85.88 215 LEU A C 1
ATOM 1635 O O . LEU A 1 215 ? 24.578 2.867 -14.445 1 85.88 215 LEU A O 1
ATOM 1639 N N . GLY A 1 216 ? 24.578 4.945 -15.266 1 85.44 216 GLY A N 1
ATOM 1640 C CA . GLY A 1 216 ? 23.531 4.621 -16.219 1 85.44 216 GLY A CA 1
ATOM 1641 C C . GLY A 1 216 ? 23.953 3.559 -17.219 1 85.44 216 GLY A C 1
ATOM 1642 O O . GLY A 1 216 ? 23.203 2.613 -17.484 1 85.44 216 GLY A O 1
ATOM 1643 N N . ALA A 1 217 ? 25.141 3.691 -17.688 1 86.75 217 ALA A N 1
ATOM 1644 C CA . ALA A 1 217 ? 25.688 2.707 -18.609 1 86.75 217 ALA A CA 1
ATOM 1645 C C . ALA A 1 217 ? 25.844 1.346 -17.938 1 86.75 217 ALA A C 1
ATOM 1647 O O . ALA A 1 217 ? 25.578 0.31 -18.547 1 86.75 217 ALA A O 1
ATOM 1648 N N . ALA A 1 218 ? 26.25 1.398 -16.75 1 88.31 218 ALA A N 1
ATOM 1649 C CA . ALA A 1 218 ? 26.453 0.159 -16 1 88.31 218 ALA A CA 1
ATOM 1650 C C . ALA A 1 218 ? 25.125 -0.55 -15.758 1 88.31 218 ALA A C 1
ATOM 1652 O O . ALA A 1 218 ? 25.047 -1.775 -15.859 1 88.31 218 ALA A O 1
ATOM 1653 N N . VAL A 1 219 ? 24.125 0.203 -15.445 1 86.31 219 VAL A N 1
ATOM 1654 C CA . VAL A 1 219 ? 22.812 -0.363 -15.156 1 86.31 219 VAL A CA 1
ATOM 1655 C C . VAL A 1 219 ? 22.234 -0.995 -16.422 1 86.31 219 VAL A C 1
ATOM 1657 O O . VAL A 1 219 ? 21.594 -2.049 -16.359 1 86.31 219 VAL A O 1
ATOM 1660 N N . ILE A 1 220 ? 22.5 -0.391 -17.547 1 84.38 220 ILE A N 1
ATOM 1661 C CA . ILE A 1 220 ? 21.969 -0.875 -18.812 1 84.38 220 ILE A CA 1
ATOM 1662 C C . ILE A 1 220 ? 22.75 -2.104 -19.266 1 84.38 220 ILE A C 1
ATOM 1664 O O . ILE A 1 220 ? 22.172 -3.088 -19.719 1 84.38 220 ILE A O 1
ATOM 1668 N N . SER A 1 221 ? 24.078 -2.15 -19.062 1 89.19 221 SER A N 1
ATOM 1669 C CA . SER A 1 221 ? 24.953 -3.221 -19.547 1 89.19 221 SER A CA 1
ATOM 1670 C C . SER A 1 221 ? 24.953 -4.406 -18.594 1 89.19 221 SER A C 1
ATOM 1672 O O . SER A 1 221 ? 25 -5.562 -19.031 1 89.19 221 SER A O 1
ATOM 1674 N N . ALA A 1 222 ? 24.969 -4.082 -17.344 1 92 222 ALA A N 1
ATOM 1675 C CA . ALA A 1 222 ? 25.031 -5.117 -16.312 1 92 222 ALA A CA 1
ATOM 1676 C C . ALA A 1 222 ? 24.188 -4.738 -15.094 1 92 222 ALA A C 1
ATOM 1678 O O . ALA A 1 222 ? 24.719 -4.469 -14.023 1 92 222 ALA A O 1
ATOM 1679 N N . PRO A 1 223 ? 22.875 -4.828 -15.266 1 90.56 223 PRO A N 1
ATOM 1680 C CA . PRO A 1 223 ? 21.984 -4.309 -14.234 1 90.56 223 PRO A CA 1
ATOM 1681 C C . PRO A 1 223 ? 22.141 -5.035 -12.898 1 90.56 223 PRO A C 1
ATOM 1683 O O . PRO A 1 223 ? 22.219 -4.391 -11.844 1 90.56 223 PRO A O 1
ATOM 1686 N N . TRP A 1 224 ? 22.281 -6.301 -12.906 1 93.62 224 TRP A N 1
ATOM 1687 C CA . TRP A 1 224 ? 22.297 -7.074 -11.664 1 93.62 224 TRP A CA 1
ATOM 1688 C C . TRP A 1 224 ? 23.625 -6.895 -10.93 1 93.62 224 TRP A C 1
ATOM 1690 O O . TRP A 1 224 ? 23.656 -6.809 -9.695 1 93.62 224 TRP A O 1
ATOM 1700 N N . HIS A 1 225 ? 24.719 -6.781 -11.68 1 93.31 225 HIS A N 1
ATOM 1701 C CA . HIS A 1 225 ? 26.016 -6.484 -11.078 1 93.31 225 HIS A CA 1
ATOM 1702 C C . HIS A 1 225 ? 26.016 -5.109 -10.422 1 93.31 225 HIS A C 1
ATOM 1704 O O . HIS A 1 225 ? 26.5 -4.953 -9.297 1 93.31 225 HIS A O 1
ATOM 1710 N N . THR A 1 226 ? 25.531 -4.25 -11.188 1 93.06 226 THR A N 1
ATOM 1711 C CA . THR A 1 226 ? 25.562 -2.861 -10.75 1 93.06 226 THR A CA 1
ATOM 1712 C C . THR A 1 226 ? 24.719 -2.678 -9.492 1 93.06 226 THR A C 1
ATOM 1714 O O . THR A 1 226 ? 25.172 -2.109 -8.5 1 93.06 226 THR A O 1
ATOM 1717 N N . VAL A 1 227 ? 23.5 -3.189 -9.516 1 93.69 227 VAL A N 1
ATOM 1718 C CA . VAL A 1 227 ? 22.609 -2.992 -8.375 1 93.69 227 VAL A CA 1
ATOM 1719 C C . VAL A 1 227 ? 23.141 -3.74 -7.16 1 93.69 227 VAL A C 1
ATOM 1721 O O . VAL A 1 227 ? 23.062 -3.248 -6.031 1 93.69 227 VAL A O 1
ATOM 1724 N N . SER A 1 228 ? 23.688 -4.887 -7.344 1 95 228 SER A N 1
ATOM 1725 C CA . SER A 1 228 ? 24.297 -5.648 -6.25 1 95 228 SER A CA 1
ATOM 1726 C C . SER A 1 228 ? 25.453 -4.895 -5.621 1 95 228 SER A C 1
ATOM 1728 O O . SER A 1 228 ? 25.578 -4.824 -4.398 1 95 228 SER A O 1
ATOM 1730 N N . ALA A 1 229 ? 26.266 -4.352 -6.461 1 93.5 229 ALA A N 1
ATOM 1731 C CA . ALA A 1 229 ? 27.406 -3.59 -5.977 1 93.5 229 ALA A CA 1
ATOM 1732 C C . ALA A 1 229 ? 26.969 -2.369 -5.176 1 93.5 229 ALA A C 1
ATOM 1734 O O . ALA A 1 229 ? 27.547 -2.061 -4.133 1 93.5 229 ALA A O 1
ATOM 1735 N N . LEU A 1 230 ? 26 -1.773 -5.68 1 92.38 230 LEU A N 1
ATOM 1736 C CA . LEU A 1 230 ? 25.469 -0.601 -4.992 1 92.38 230 LEU A CA 1
ATOM 1737 C C . LEU A 1 230 ? 24.906 -0.98 -3.625 1 92.38 230 LEU A C 1
ATOM 1739 O O . LEU A 1 230 ? 25.109 -0.258 -2.646 1 92.38 230 LEU A O 1
ATOM 1743 N N . CYS A 1 231 ? 24.234 -2.037 -3.527 1 93.88 231 CYS A N 1
ATOM 1744 C CA . CYS A 1 231 ? 23.672 -2.512 -2.27 1 93.88 231 CYS A CA 1
ATOM 1745 C C . CYS A 1 231 ? 24.766 -2.852 -1.271 1 93.88 231 CYS A C 1
ATOM 1747 O O . CYS A 1 231 ? 24.703 -2.465 -0.103 1 93.88 231 CYS A O 1
ATOM 1749 N N . VAL A 1 232 ? 25.766 -3.527 -1.741 1 93.38 232 VAL A N 1
ATOM 1750 C CA . VAL A 1 232 ? 26.875 -3.92 -0.875 1 93.38 232 VAL A CA 1
ATOM 1751 C C . VAL A 1 232 ? 27.609 -2.674 -0.38 1 93.38 232 VAL A C 1
ATOM 1753 O O . VAL A 1 232 ? 27.953 -2.574 0.801 1 93.38 232 VAL A O 1
ATOM 1756 N N . ALA A 1 233 ? 27.812 -1.754 -1.266 1 91.12 233 ALA A N 1
ATOM 1757 C CA . ALA A 1 233 ? 28.438 -0.494 -0.888 1 91.12 233 ALA A CA 1
ATOM 1758 C C . ALA A 1 233 ? 27.609 0.244 0.161 1 91.12 233 ALA A C 1
ATOM 1760 O O . ALA A 1 233 ? 28.156 0.802 1.114 1 91.12 233 ALA A O 1
ATOM 1761 N N . TYR A 1 234 ? 26.344 0.222 -0.028 1 89.06 234 TYR A N 1
ATOM 1762 C CA . TYR A 1 234 ? 25.438 0.864 0.921 1 89.06 234 TYR A CA 1
ATOM 1763 C C . TYR A 1 234 ? 25.531 0.202 2.291 1 89.06 234 TYR A C 1
ATOM 1765 O O . TYR A 1 234 ? 25.609 0.886 3.314 1 89.06 234 TYR A O 1
ATOM 1773 N N . LEU A 1 235 ? 25.547 -1.066 2.33 1 89.44 235 LEU A N 1
ATOM 1774 C CA . LEU A 1 235 ? 25.625 -1.819 3.576 1 89.44 235 LEU A CA 1
ATOM 1775 C C . LEU A 1 235 ? 26.938 -1.525 4.309 1 89.44 235 LEU A C 1
ATOM 1777 O O . LEU A 1 235 ? 26.953 -1.361 5.531 1 89.44 235 LEU A O 1
ATOM 1781 N N . ILE A 1 236 ? 28 -1.418 3.572 1 88.31 236 ILE A N 1
ATOM 1782 C CA . ILE A 1 236 ? 29.312 -1.16 4.148 1 88.31 236 ILE A CA 1
ATOM 1783 C C . ILE A 1 236 ? 29.359 0.257 4.719 1 88.31 236 ILE A C 1
ATOM 1785 O O . ILE A 1 236 ? 30.031 0.51 5.719 1 88.31 236 ILE A O 1
ATOM 1789 N N . SER A 1 237 ? 28.594 1.108 4.172 1 84.12 237 SER A N 1
ATOM 1790 C CA . SER A 1 237 ? 28.594 2.504 4.598 1 84.12 237 SER A CA 1
ATOM 1791 C C . SER A 1 237 ? 27.797 2.693 5.879 1 84.12 237 SER A C 1
ATOM 1793 O O . SER A 1 237 ? 27.953 3.703 6.57 1 84.12 237 SER A O 1
ATOM 1795 N N . ILE A 1 238 ? 26.938 1.76 6.246 1 78.75 238 ILE A N 1
ATOM 1796 C CA . ILE A 1 238 ? 26.016 1.916 7.363 1 78.75 238 ILE A CA 1
ATOM 1797 C C . ILE A 1 238 ? 26.797 1.998 8.672 1 78.75 238 ILE A C 1
ATOM 1799 O O . ILE A 1 238 ? 26.594 2.924 9.461 1 78.75 238 ILE A O 1
ATOM 1803 N N . PRO A 1 239 ? 27.734 1.062 8.961 1 72.81 239 PRO A N 1
ATOM 1804 C CA . PRO A 1 239 ? 28.5 1.16 10.203 1 72.81 239 PRO A CA 1
ATOM 1805 C C . PRO A 1 239 ? 29.312 2.449 10.289 1 72.81 239 PRO A C 1
ATOM 1807 O O . PRO A 1 239 ? 29.484 3.004 11.383 1 72.81 239 PRO A O 1
ATOM 1810 N N . PHE A 1 240 ? 29.672 2.955 9.227 1 69.44 240 PHE A N 1
ATOM 1811 C CA . PHE A 1 240 ? 30.438 4.195 9.211 1 69.44 240 PHE A CA 1
ATOM 1812 C C . PHE A 1 240 ? 29.547 5.391 9.516 1 69.44 240 PHE A C 1
ATOM 1814 O O . PHE A 1 240 ? 29.984 6.336 10.18 1 69.44 240 PHE A O 1
ATOM 1821 N N . SER A 1 241 ? 28.375 5.25 9.086 1 67.06 241 SER A N 1
ATOM 1822 C CA . SER A 1 241 ? 27.438 6.324 9.344 1 67.06 241 SER A CA 1
ATOM 1823 C C . SER A 1 241 ? 27 6.348 10.805 1 67.06 241 SER A C 1
ATOM 1825 O O . SER A 1 241 ? 26.859 7.414 11.406 1 67.06 241 SER A O 1
ATOM 1827 N N . ILE A 1 242 ? 26.875 5.234 11.336 1 65.62 242 ILE A N 1
ATOM 1828 C CA . ILE A 1 242 ? 26.516 5.117 12.75 1 65.62 242 ILE A CA 1
ATOM 1829 C C . ILE A 1 242 ? 27.656 5.676 13.609 1 65.62 242 ILE A C 1
ATOM 1831 O O . ILE A 1 242 ? 27.406 6.426 14.555 1 65.62 242 ILE A O 1
ATOM 1835 N N . ALA A 1 243 ? 28.797 5.359 13.234 1 63.38 243 ALA A N 1
ATOM 1836 C CA . ALA A 1 243 ? 29.969 5.809 13.977 1 63.38 243 ALA A CA 1
ATOM 1837 C C . ALA A 1 243 ? 30.141 7.32 13.867 1 63.38 243 ALA A C 1
ATOM 1839 O O . ALA A 1 243 ? 30.469 7.988 14.852 1 63.38 243 ALA A O 1
ATOM 1840 N N . SER A 1 244 ? 29.828 7.785 12.711 1 62.56 244 SER A N 1
ATOM 1841 C CA . SER A 1 244 ? 29.969 9.219 12.484 1 62.56 244 SER A CA 1
ATOM 1842 C C . SER A 1 244 ? 28.922 10.016 13.25 1 62.56 244 SER A C 1
ATOM 1844 O O . SER A 1 244 ? 29.219 11.07 13.805 1 62.56 244 SER A O 1
ATOM 1846 N N . TYR A 1 245 ? 27.812 9.461 13.289 1 61.03 245 TYR A N 1
ATOM 1847 C CA . TYR A 1 245 ? 26.75 10.109 14.023 1 61.03 245 TYR A CA 1
ATOM 1848 C C . TYR A 1 245 ? 27.016 10.094 15.523 1 61.03 245 TYR A C 1
ATOM 1850 O O . TYR A 1 245 ? 26.812 11.094 16.219 1 61.03 245 TYR A O 1
ATOM 1858 N N . ALA A 1 246 ? 27.438 9 15.977 1 60.69 246 ALA A N 1
ATOM 1859 C CA . ALA A 1 246 ? 27.781 8.883 17.391 1 60.69 246 ALA A CA 1
ATOM 1860 C C . ALA A 1 246 ? 28.891 9.859 17.766 1 60.69 246 ALA A C 1
ATOM 1862 O O . ALA A 1 246 ? 28.875 10.445 18.859 1 60.69 246 ALA A O 1
ATOM 1863 N N . ARG A 1 247 ? 29.719 10.047 16.859 1 58.06 247 ARG A N 1
ATOM 1864 C CA . ARG A 1 247 ? 30.812 10.969 17.094 1 58.06 247 ARG A CA 1
ATOM 1865 C C . ARG A 1 247 ? 30.312 12.414 17.156 1 58.06 247 ARG A C 1
ATOM 1867 O O . ARG A 1 247 ? 30.719 13.172 18.047 1 58.06 247 ARG A O 1
ATOM 1874 N N . ILE A 1 248 ? 29.422 12.719 16.266 1 54.56 248 ILE A N 1
ATOM 1875 C CA . ILE A 1 248 ? 28.906 14.078 16.203 1 54.56 248 ILE A CA 1
ATOM 1876 C C . ILE A 1 248 ? 28.016 14.352 17.422 1 54.56 248 ILE A C 1
ATOM 1878 O O . ILE A 1 248 ? 28.078 15.43 18.016 1 54.56 248 ILE A O 1
ATOM 1882 N N . LYS A 1 249 ? 27.281 13.375 17.766 1 57 249 LYS A N 1
ATOM 1883 C CA . LYS A 1 249 ? 26.438 13.5 18.953 1 57 249 LYS A CA 1
ATOM 1884 C C . LYS A 1 249 ? 27.297 13.688 20.203 1 57 249 LYS A C 1
ATOM 1886 O O . LYS A 1 249 ? 26.953 14.484 21.094 1 57 249 LYS A O 1
ATOM 1891 N N . ARG A 1 250 ? 28.391 13.031 20.297 1 55.94 250 ARG A N 1
ATOM 1892 C CA . ARG A 1 250 ? 29.312 13.164 21.422 1 55.94 250 ARG A CA 1
ATOM 1893 C C . ARG A 1 250 ? 29.953 14.547 21.453 1 55.94 250 ARG A C 1
ATOM 1895 O O . ARG A 1 250 ? 30.125 15.133 22.516 1 55.94 250 ARG A O 1
ATOM 1902 N N . LEU A 1 251 ? 30.172 15.047 20.266 1 54.28 251 LEU A N 1
ATOM 1903 C CA . LEU A 1 251 ? 30.812 16.359 20.172 1 54.28 251 LEU A CA 1
ATOM 1904 C C . LEU A 1 251 ? 29.828 17.469 20.516 1 54.28 251 LEU A C 1
ATOM 1906 O O . LEU A 1 251 ? 30.219 18.469 21.125 1 54.28 251 LEU A O 1
ATOM 1910 N N . ARG A 1 252 ? 28.625 17.125 20.125 1 54.09 252 ARG A N 1
ATOM 1911 C CA . ARG A 1 252 ? 27.609 18.125 20.422 1 54.09 252 ARG A CA 1
ATOM 1912 C C . ARG A 1 252 ? 27.188 18.062 21.891 1 54.09 252 ARG A C 1
ATOM 1914 O O . ARG A 1 252 ? 26.781 19.078 22.469 1 54.09 252 ARG A O 1
ATOM 1921 N N . ALA A 1 253 ? 27.172 17 22.547 1 53.84 253 ALA A N 1
ATOM 1922 C CA . ALA A 1 253 ? 26.859 16.859 23.969 1 53.84 253 ALA A CA 1
ATOM 1923 C C . ALA A 1 253 ? 28.016 17.359 24.828 1 53.84 253 ALA A C 1
ATOM 1925 O O . ALA A 1 253 ? 27.859 17.547 26.047 1 53.84 253 ALA A O 1
ATOM 1926 N N . ALA A 1 254 ? 29.219 17.531 24.328 1 51.38 254 ALA A N 1
ATOM 1927 C CA . ALA A 1 254 ? 30.312 18.062 25.156 1 51.38 254 ALA A CA 1
ATOM 1928 C C . ALA A 1 254 ? 30.016 19.484 25.594 1 51.38 254 ALA A C 1
ATOM 1930 O O . ALA A 1 254 ? 29.656 20.344 24.781 1 51.38 254 ALA A O 1
ATOM 1931 N N . PRO A 1 255 ? 29.609 19.672 26.906 1 51.56 255 PRO A N 1
ATOM 1932 C CA . PRO A 1 255 ? 29.328 20.969 27.516 1 51.56 255 PRO A CA 1
ATOM 1933 C C . PRO A 1 255 ? 30.219 22.078 26.969 1 51.56 255 PRO A C 1
ATOM 1935 O O . PRO A 1 255 ? 31.375 21.844 26.625 1 51.56 255 PRO A O 1
ATOM 1938 N N . ALA A 1 256 ? 29.641 23.094 26.344 1 49.38 256 ALA A N 1
ATOM 1939 C CA . ALA A 1 256 ? 30.391 24.312 26.031 1 49.38 256 ALA A CA 1
ATOM 1940 C C . ALA A 1 256 ? 31.391 24.625 27.141 1 49.38 256 ALA A C 1
ATOM 1942 O O . ALA A 1 256 ? 31.047 24.625 28.328 1 49.38 256 ALA A O 1
ATOM 1943 N N . VAL A 1 257 ? 32.531 24.328 27.078 1 45.94 257 VAL A N 1
ATOM 1944 C CA . VAL A 1 257 ? 33.5 24.906 28.016 1 45.94 257 VAL A CA 1
ATOM 1945 C C . VAL A 1 257 ? 33.125 26.375 28.281 1 45.94 257 VAL A C 1
ATOM 1947 O O . VAL A 1 257 ? 32.938 27.141 27.328 1 45.94 257 VAL A O 1
ATOM 1950 N N . PRO A 1 258 ? 32.469 26.703 29.453 1 45.47 258 PRO A N 1
ATOM 1951 C CA . PRO A 1 258 ? 32.156 28.094 29.781 1 45.47 258 PRO A CA 1
ATOM 1952 C C . PRO A 1 258 ? 33.188 29.078 29.281 1 45.47 258 PRO A C 1
ATOM 1954 O O . PRO A 1 258 ? 32.969 30.297 29.312 1 45.47 258 PRO A O 1
ATOM 1957 N N . GLY A 1 259 ? 34.406 28.625 29.234 1 44.75 259 GLY A N 1
ATOM 1958 C CA . GLY A 1 259 ? 35.469 29.609 29.281 1 44.75 259 GLY A CA 1
ATOM 1959 C C . GLY A 1 259 ? 35.625 30.391 27.984 1 44.75 259 GLY A C 1
ATOM 1960 O O . GLY A 1 259 ? 36.5 31.25 27.875 1 44.75 259 GLY A O 1
ATOM 1961 N N . SER A 1 260 ? 35.312 29.75 26.828 1 41.34 260 SER A N 1
ATOM 1962 C CA . SER A 1 260 ? 35.875 30.516 25.719 1 41.34 260 SER A CA 1
ATOM 1963 C C . SER A 1 260 ? 34.969 31.703 25.375 1 41.34 260 SER A C 1
ATOM 1965 O O . SER A 1 260 ? 34.062 31.578 24.562 1 41.34 260 SER A O 1
ATOM 1967 N N . ALA A 1 261 ? 34.562 32.438 26.516 1 41.38 261 ALA A N 1
ATOM 1968 C CA . ALA A 1 261 ? 34.094 33.812 26.266 1 41.38 261 ALA A CA 1
ATOM 1969 C C . ALA A 1 261 ? 34.906 34.469 25.156 1 41.38 261 ALA A C 1
ATOM 1971 O O . ALA A 1 261 ? 36.125 34.438 25.156 1 41.38 261 ALA A O 1
ATOM 1972 N N . PRO A 1 262 ? 34.438 34.531 23.984 1 41.72 262 PRO A N 1
ATOM 1973 C CA . PRO A 1 262 ? 35.281 35.281 23.047 1 41.72 262 PRO A CA 1
ATOM 1974 C C . PRO A 1 262 ? 35.906 36.531 23.656 1 41.72 262 PRO A C 1
ATOM 1976 O O . PRO A 1 262 ? 35.281 37.219 24.438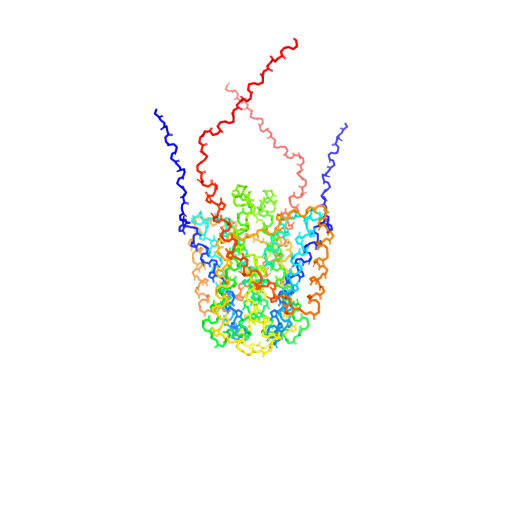 1 41.72 262 PRO A O 1
ATOM 1979 N N . ILE A 1 263 ? 37.219 36.531 23.969 1 42.78 263 ILE A N 1
ATOM 1980 C CA . ILE A 1 263 ? 38 37.719 24.375 1 42.78 263 ILE A CA 1
ATOM 1981 C C . ILE A 1 263 ? 37.531 38.938 23.562 1 42.78 263 ILE A C 1
ATOM 1983 O O . ILE A 1 263 ? 37.625 38.938 22.328 1 42.78 263 ILE A O 1
ATOM 1987 N N . ALA A 1 264 ? 36.5 39.625 24.094 1 42.19 264 ALA A N 1
ATOM 1988 C CA . ALA A 1 264 ? 36.219 40.938 23.531 1 42.19 264 ALA A CA 1
ATOM 1989 C C . ALA A 1 264 ? 37.531 41.688 23.219 1 42.19 264 ALA A C 1
ATOM 1991 O O . ALA A 1 264 ? 38.375 41.875 24.094 1 42.19 264 ALA A O 1
ATOM 1992 N N . SER A 1 265 ? 38.125 41.469 22 1 37.5 265 SER A N 1
ATOM 1993 C CA . SER A 1 265 ? 39.219 42.312 21.531 1 37.5 265 SER A CA 1
ATOM 1994 C C . SER A 1 265 ? 39 43.781 21.922 1 37.5 265 SER A C 1
ATOM 1996 O O . SER A 1 265 ? 37.969 44.375 21.578 1 37.5 265 SER A O 1
ATOM 1998 N N . ALA A 1 266 ? 39.312 44.188 23.141 1 40.62 266 ALA A N 1
ATOM 1999 C CA . ALA A 1 266 ? 39.531 45.594 23.5 1 40.62 266 ALA A CA 1
ATOM 2000 C C . ALA A 1 266 ? 40.219 46.344 22.375 1 40.62 266 ALA A C 1
ATOM 2002 O O . ALA A 1 266 ? 41.344 46.062 22.016 1 40.62 266 ALA A O 1
ATOM 2003 N N . GLY A 1 267 ? 39.438 46.625 21.297 1 36.31 267 GLY A N 1
ATOM 2004 C CA . GLY A 1 267 ? 39.906 47.625 20.328 1 36.31 267 GLY A CA 1
ATOM 2005 C C . GLY A 1 267 ? 40.594 48.781 20.984 1 36.31 267 GLY A C 1
ATOM 2006 O O . GLY A 1 267 ? 40.062 49.406 21.891 1 36.31 267 GLY A O 1
ATOM 2007 N N . HIS A 1 268 ? 41.938 48.719 21.234 1 39.53 268 HIS A N 1
ATOM 2008 C CA . HIS A 1 268 ? 42.844 49.812 21.531 1 39.53 268 HIS A CA 1
ATOM 2009 C C . HIS A 1 268 ? 42.469 51.062 20.719 1 39.53 268 HIS A C 1
ATOM 2011 O O . HIS A 1 268 ? 42.5 51.031 19.484 1 39.53 268 HIS A O 1
ATOM 2017 N N . ASP A 1 269 ? 41.375 51.812 21.188 1 36.25 269 ASP A N 1
ATOM 2018 C CA . ASP A 1 269 ? 41.219 53.188 20.734 1 36.25 269 ASP A CA 1
ATOM 2019 C C . ASP A 1 269 ? 42.531 53.938 20.703 1 36.25 269 ASP A C 1
ATOM 2021 O O . ASP A 1 269 ? 43.062 54.312 21.734 1 36.25 269 ASP A O 1
ATOM 2025 N N . VAL A 1 270 ? 43.562 53.438 20 1 35.75 270 VAL A N 1
ATOM 2026 C CA . VAL A 1 270 ? 44.719 54.312 19.766 1 35.75 270 VAL A CA 1
ATOM 2027 C C . VAL A 1 270 ? 44.25 55.594 19.047 1 35.75 270 VAL A C 1
ATOM 2029 O O . VAL A 1 270 ? 43.656 55.5 17.969 1 35.75 270 VAL A O 1
ATOM 2032 N N . GLY A 1 271 ? 43.781 56.531 19.875 1 34.84 271 GLY A N 1
ATOM 2033 C CA . GLY A 1 271 ? 43.656 57.969 19.547 1 34.84 271 GLY A CA 1
ATOM 2034 C C . GLY A 1 271 ? 44.75 58.438 18.594 1 34.84 271 GLY A C 1
ATOM 2035 O O . GLY A 1 271 ? 45.875 57.969 18.656 1 34.84 271 GLY A O 1
ATOM 2036 N N . PRO A 1 272 ? 44.219 58.906 17.359 1 33.22 272 PRO A N 1
ATOM 2037 C CA . PRO A 1 272 ? 45.219 59.844 16.891 1 33.22 272 PRO A CA 1
ATOM 2038 C C . PRO A 1 272 ? 45.594 60.906 17.922 1 33.22 272 PRO A C 1
ATOM 2040 O O . PRO A 1 272 ? 44.781 61.188 18.812 1 33.22 272 PRO A O 1
ATOM 2043 N N . MET B 1 1 ? 18.672 31.781 44.906 1 32.12 1 MET B N 1
ATOM 2044 C CA . MET B 1 1 ? 17.766 30.641 44.875 1 32.12 1 MET B CA 1
ATOM 2045 C C . MET B 1 1 ? 17.453 30.234 43.438 1 32.12 1 MET B C 1
ATOM 2047 O O . MET B 1 1 ? 16.734 30.969 42.75 1 32.12 1 MET B O 1
ATOM 2051 N N . ALA B 1 2 ? 18.406 29.594 42.719 1 41.19 2 ALA B N 1
ATOM 2052 C CA . ALA B 1 2 ? 18.422 29.188 41.312 1 41.19 2 ALA B CA 1
ATOM 2053 C C . ALA B 1 2 ? 17.266 28.25 41 1 41.19 2 ALA B C 1
ATOM 2055 O O . ALA B 1 2 ? 17.141 27.188 41.625 1 41.19 2 ALA B O 1
ATOM 2056 N N . MET B 1 3 ? 16.141 28.812 40.562 1 44.31 3 MET B N 1
ATOM 2057 C CA . MET B 1 3 ? 15 28.031 40.094 1 44.31 3 MET B CA 1
ATOM 2058 C C . MET B 1 3 ? 15.453 26.922 39.156 1 44.31 3 MET B C 1
ATOM 2060 O O . MET B 1 3 ? 16.016 27.188 38.094 1 44.31 3 MET B O 1
ATOM 2064 N N . LYS B 1 4 ? 15.789 25.781 39.656 1 43.72 4 LYS B N 1
ATOM 2065 C CA . LYS B 1 4 ? 16.047 24.578 38.875 1 43.72 4 LYS B CA 1
ATOM 2066 C C . LYS B 1 4 ? 14.945 24.328 37.875 1 43.72 4 LYS B C 1
ATOM 2068 O O . LYS B 1 4 ? 13.82 24 38.219 1 43.72 4 LYS B O 1
ATOM 2073 N N . ARG B 1 5 ? 14.953 25.016 36.75 1 41.94 5 ARG B N 1
ATOM 2074 C CA . ARG B 1 5 ? 14.062 24.672 35.656 1 41.94 5 ARG B CA 1
ATOM 2075 C C . ARG B 1 5 ? 14.016 23.172 35.438 1 41.94 5 ARG B C 1
ATOM 2077 O O . ARG B 1 5 ? 15.055 22.547 35.188 1 41.94 5 ARG B O 1
ATOM 2084 N N . SER B 1 6 ? 13.141 22.469 36.156 1 39.59 6 SER B N 1
ATOM 2085 C CA . SER B 1 6 ? 12.867 21.062 35.938 1 39.59 6 SER B CA 1
ATOM 2086 C C . SER B 1 6 ? 12.898 20.719 34.469 1 39.59 6 SER B C 1
ATOM 2088 O O . SER B 1 6 ? 12.297 21.422 33.656 1 39.59 6 SER B O 1
ATOM 2090 N N . LEU B 1 7 ? 13.961 20.266 34 1 39.75 7 LEU B N 1
ATOM 2091 C CA . LEU B 1 7 ? 14.055 19.719 32.625 1 39.75 7 LEU B CA 1
ATOM 2092 C C . LEU B 1 7 ? 12.734 19.078 32.219 1 39.75 7 LEU B C 1
ATOM 2094 O O . LEU B 1 7 ? 12.125 18.328 32.969 1 39.75 7 LEU B O 1
ATOM 2098 N N . PRO B 1 8 ? 11.93 19.75 31.391 1 38.62 8 PRO B N 1
ATOM 2099 C CA . PRO B 1 8 ? 10.703 19.062 30.969 1 38.62 8 PRO B CA 1
ATOM 2100 C C . PRO B 1 8 ? 10.883 17.562 30.859 1 38.62 8 PRO B C 1
ATOM 2102 O O . PRO B 1 8 ? 11.953 17.078 30.469 1 38.62 8 PRO B O 1
ATOM 2105 N N . ARG B 1 9 ? 10.383 16.75 31.75 1 36.47 9 ARG B N 1
ATOM 2106 C CA . ARG B 1 9 ? 10.383 15.297 31.703 1 36.47 9 ARG B CA 1
ATOM 2107 C C . ARG B 1 9 ? 10.172 14.789 30.281 1 36.47 9 ARG B C 1
ATOM 2109 O O . ARG B 1 9 ? 9.211 15.172 29.609 1 36.47 9 ARG B O 1
ATOM 2116 N N . VAL B 1 10 ? 11.188 14.641 29.547 1 39.5 10 VAL B N 1
ATOM 2117 C CA . VAL B 1 10 ? 11.078 13.898 28.297 1 39.5 10 VAL B CA 1
ATOM 2118 C C . VAL B 1 10 ? 9.992 12.836 28.422 1 39.5 10 VAL B C 1
ATOM 2120 O O . VAL B 1 10 ? 10.125 11.891 29.203 1 39.5 10 VAL B O 1
ATOM 2123 N N . ARG B 1 11 ? 8.797 13.242 28.609 1 41.88 11 ARG B N 1
ATOM 2124 C CA . ARG B 1 11 ? 7.688 12.289 28.656 1 41.88 11 ARG B CA 1
ATOM 2125 C C . ARG B 1 11 ? 7.945 11.102 27.734 1 41.88 11 ARG B C 1
ATOM 2127 O O . ARG B 1 11 ? 7.914 11.242 26.5 1 41.88 11 ARG B O 1
ATOM 2134 N N . ARG B 1 12 ? 8.805 10.094 28.016 1 45.59 12 ARG B N 1
ATOM 2135 C CA . ARG B 1 12 ? 9.461 8.891 27.5 1 45.59 12 ARG B CA 1
ATOM 2136 C C . ARG B 1 12 ? 8.492 8.039 26.688 1 45.59 12 ARG B C 1
ATOM 2138 O O . ARG B 1 12 ? 8.828 7.582 25.594 1 45.59 12 ARG B O 1
ATOM 2145 N N . GLY B 1 13 ? 7.668 7.133 27.391 1 45.34 13 GLY B N 1
ATOM 2146 C CA . GLY B 1 13 ? 6.984 5.996 26.781 1 45.34 13 GLY B CA 1
ATOM 2147 C C . GLY B 1 13 ? 5.723 6.387 26.031 1 45.34 13 GLY B C 1
ATOM 2148 O O . GLY B 1 13 ? 5.145 7.441 26.297 1 45.34 13 GLY B O 1
ATOM 2149 N N . LEU B 1 14 ? 5.688 6.117 24.75 1 53.72 14 LEU B N 1
ATOM 2150 C CA . LEU B 1 14 ? 4.422 6.324 24.047 1 53.72 14 LEU B CA 1
ATOM 2151 C C . LEU B 1 14 ? 3.248 5.844 24.906 1 53.72 14 LEU B C 1
ATOM 2153 O O . LEU B 1 14 ? 3.227 4.695 25.344 1 53.72 14 LEU B O 1
ATOM 2157 N N . PRO B 1 15 ? 2.434 6.742 25.5 1 60.44 15 PRO B N 1
ATOM 2158 C CA . PRO B 1 15 ? 1.263 6.344 26.297 1 60.44 15 PRO B CA 1
ATOM 2159 C C . PRO B 1 15 ? 0.446 5.246 25.609 1 60.44 15 PRO B C 1
ATOM 2161 O O . PRO B 1 15 ? 0.453 5.133 24.391 1 60.44 15 PRO B O 1
ATOM 2164 N N . LEU B 1 16 ? 0.133 4.16 26.344 1 64.94 16 LEU B N 1
ATOM 2165 C CA . LEU B 1 16 ? -0.708 3.039 25.938 1 64.94 16 LEU B CA 1
ATOM 2166 C C . LEU B 1 16 ? -1.851 3.516 25.047 1 64.94 16 LEU B C 1
ATOM 2168 O O . LEU B 1 16 ? -2.262 2.809 24.125 1 64.94 16 LEU B O 1
ATOM 2172 N N . ARG B 1 17 ? -2.287 4.727 25.25 1 72.38 17 ARG B N 1
ATOM 2173 C CA . ARG B 1 17 ? -3.42 5.281 24.516 1 72.38 17 ARG B CA 1
ATOM 2174 C C . ARG B 1 17 ? -3.074 5.48 23.047 1 72.38 17 ARG B C 1
ATOM 2176 O O . ARG B 1 17 ? -3.959 5.461 22.188 1 72.38 17 ARG B O 1
ATOM 2183 N N . ALA B 1 18 ? -1.841 5.59 22.844 1 74.62 18 ALA B N 1
ATOM 2184 C CA . ALA B 1 18 ? -1.434 5.797 21.453 1 74.62 18 ALA B CA 1
ATOM 2185 C C . ALA B 1 18 ? -1.015 4.48 20.812 1 74.62 18 ALA B C 1
ATOM 2187 O O . ALA B 1 18 ? -1.103 4.324 19.594 1 74.62 18 ALA B O 1
ATOM 2188 N N . VAL B 1 19 ? -0.789 3.523 21.578 1 83.06 19 VAL B N 1
ATOM 2189 C CA . VAL B 1 19 ? -0.22 2.275 21.078 1 83.06 19 VAL B CA 1
ATOM 2190 C C . VAL B 1 19 ? -1.342 1.331 20.641 1 83.06 19 VAL B C 1
ATOM 2192 O O . VAL B 1 19 ? -1.229 0.642 19.625 1 83.06 19 VAL B O 1
ATOM 2195 N N . ALA B 1 20 ? -2.424 1.354 21.297 1 88 20 ALA B N 1
ATOM 2196 C CA . ALA B 1 20 ? -3.488 0.379 21.078 1 88 20 ALA B CA 1
ATOM 2197 C C . ALA B 1 20 ? -4.102 0.549 19.688 1 88 20 ALA B C 1
ATOM 2199 O O . ALA B 1 20 ? -4.16 -0.405 18.906 1 88 20 ALA B O 1
ATOM 2200 N N . PRO B 1 21 ? -4.473 1.735 19.391 1 90.38 21 PRO B N 1
ATOM 2201 C CA . PRO B 1 21 ? -5.043 1.899 18.047 1 90.38 21 PRO B CA 1
ATOM 2202 C C . PRO B 1 21 ? -4.055 1.557 16.938 1 90.38 21 PRO B C 1
ATOM 2204 O O . PRO B 1 21 ? -4.441 0.965 15.93 1 90.38 21 PRO B O 1
ATOM 2207 N N . ASN B 1 22 ? -2.838 1.846 17.156 1 92.44 22 ASN B N 1
ATOM 2208 C CA . ASN B 1 22 ? -1.817 1.569 16.141 1 92.44 22 ASN B CA 1
ATOM 2209 C C . ASN B 1 22 ? -1.591 0.069 15.977 1 92.44 22 ASN B C 1
ATOM 2211 O O . ASN B 1 22 ? -1.359 -0.405 14.859 1 92.44 22 ASN B O 1
ATOM 2215 N N . ALA B 1 23 ? -1.646 -0.6 17.047 1 93.56 23 ALA B N 1
ATOM 2216 C CA . ALA B 1 23 ? -1.51 -2.053 17 1 93.56 23 ALA B CA 1
ATOM 2217 C C . ALA B 1 23 ? -2.658 -2.682 16.203 1 93.56 23 ALA B C 1
ATOM 2219 O O . ALA B 1 23 ? -2.451 -3.615 15.43 1 93.56 23 ALA B O 1
ATOM 2220 N N . ILE B 1 24 ? -3.795 -2.201 16.406 1 95.06 24 ILE B N 1
ATOM 2221 C CA . ILE B 1 24 ? -4.969 -2.707 15.703 1 95.06 24 ILE B CA 1
ATOM 2222 C C . ILE B 1 24 ? -4.848 -2.416 14.203 1 95.06 24 ILE B C 1
ATOM 2224 O O . ILE B 1 24 ? -5.176 -3.262 13.375 1 95.06 24 ILE B O 1
ATOM 2228 N N . THR B 1 25 ? -4.398 -1.207 13.906 1 96.38 25 THR B N 1
ATOM 2229 C CA . THR B 1 25 ? -4.176 -0.854 12.508 1 96.38 25 THR B CA 1
ATOM 2230 C C . THR B 1 25 ? -3.166 -1.798 11.867 1 96.38 25 THR B C 1
ATOM 2232 O O . THR B 1 25 ? -3.371 -2.268 10.742 1 96.38 25 THR B O 1
ATOM 2235 N N . ALA B 1 26 ? -2.07 -2.08 12.586 1 96.06 26 ALA B N 1
ATOM 2236 C CA . ALA B 1 26 ? -1.06 -3.008 12.086 1 96.06 26 ALA B CA 1
ATOM 2237 C C . ALA B 1 26 ? -1.649 -4.398 11.875 1 96.06 26 ALA B C 1
ATOM 2239 O O . ALA B 1 26 ? -1.315 -5.082 10.906 1 96.06 26 ALA B O 1
ATOM 2240 N N . LEU B 1 27 ? -2.482 -4.773 12.773 1 96.81 27 LEU B N 1
ATOM 2241 C CA . LEU B 1 27 ? -3.148 -6.066 12.648 1 96.81 27 LEU B CA 1
ATOM 2242 C C . LEU B 1 27 ? -4.047 -6.09 11.414 1 96.81 27 LEU B C 1
ATOM 2244 O O . LEU B 1 27 ? -4.113 -7.102 10.711 1 96.81 27 LEU B O 1
ATOM 2248 N N . ALA B 1 28 ? -4.746 -5.035 11.195 1 97 28 ALA B N 1
ATOM 2249 C CA . ALA B 1 28 ? -5.574 -4.926 10 1 97 28 ALA B CA 1
ATOM 2250 C C . ALA B 1 28 ? -4.727 -5.059 8.734 1 97 28 ALA B C 1
ATOM 2252 O O . ALA B 1 28 ? -5.121 -5.738 7.785 1 97 28 ALA B O 1
ATOM 2253 N N . LEU B 1 29 ? -3.596 -4.395 8.773 1 97.88 29 LEU B N 1
ATOM 2254 C CA . LEU B 1 29 ? -2.652 -4.48 7.664 1 97.88 29 LEU B CA 1
ATOM 2255 C C . LEU B 1 29 ? -2.205 -5.918 7.441 1 97.88 29 LEU B C 1
ATOM 2257 O O . LEU B 1 29 ? -2.18 -6.395 6.305 1 97.88 29 LEU B O 1
ATOM 2261 N N . CYS B 1 30 ? -1.898 -6.621 8.492 1 98.38 30 CYS B N 1
ATOM 2262 C CA . CYS B 1 30 ? -1.49 -8.023 8.406 1 98.38 30 CYS B CA 1
ATOM 2263 C C . CYS B 1 30 ? -2.613 -8.883 7.852 1 98.38 30 CYS B C 1
ATOM 2265 O O . CYS B 1 30 ? -2.367 -9.797 7.062 1 98.38 30 CYS B O 1
ATOM 2267 N N . CYS B 1 31 ? -3.816 -8.609 8.258 1 98.31 31 CYS B N 1
ATOM 2268 C CA . CYS B 1 31 ? -4.965 -9.344 7.746 1 98.31 31 CYS B CA 1
ATOM 2269 C C . CYS B 1 31 ? -5.113 -9.148 6.242 1 98.31 31 CYS B C 1
ATOM 2271 O O . CYS B 1 31 ? -5.297 -10.109 5.5 1 98.31 31 CYS B O 1
ATOM 2273 N N . GLY B 1 32 ? -5.016 -7.91 5.848 1 98.5 32 GLY B N 1
ATOM 2274 C CA . GLY B 1 32 ? -5.09 -7.621 4.426 1 98.5 32 GLY B CA 1
ATOM 2275 C C . GLY B 1 32 ? -4.039 -8.359 3.613 1 98.5 32 GLY B C 1
ATOM 2276 O O . GLY B 1 32 ? -4.355 -8.984 2.598 1 98.5 32 GLY B O 1
ATOM 2277 N N . LEU B 1 33 ? -2.809 -8.359 4.035 1 98.69 33 LEU B N 1
ATOM 2278 C CA . LEU B 1 33 ? -1.709 -9.031 3.346 1 98.69 33 LEU B CA 1
ATOM 2279 C C . LEU B 1 33 ? -1.886 -10.547 3.381 1 98.69 33 LEU B C 1
ATOM 2281 O O . LEU B 1 33 ? -1.612 -11.234 2.393 1 98.69 33 LEU B O 1
ATOM 2285 N N . THR B 1 34 ? -2.326 -11.023 4.488 1 98.56 34 THR B N 1
ATOM 2286 C CA . THR B 1 34 ? -2.541 -12.461 4.609 1 98.56 34 THR B CA 1
ATOM 2287 C C . THR B 1 34 ? -3.658 -12.922 3.678 1 98.56 34 THR B C 1
ATOM 2289 O O . THR B 1 34 ? -3.629 -14.047 3.174 1 98.56 34 THR B O 1
ATOM 2292 N N . GLY B 1 35 ? -4.633 -12.039 3.492 1 98.69 35 GLY B N 1
ATOM 2293 C CA . GLY B 1 35 ? -5.621 -12.336 2.467 1 98.69 35 GLY B CA 1
ATOM 2294 C C . GLY B 1 35 ? -5.008 -12.625 1.11 1 98.69 35 GLY B C 1
ATOM 2295 O O . GLY B 1 35 ? -5.449 -13.531 0.403 1 98.69 35 GLY B O 1
ATOM 2296 N N . ILE B 1 36 ? -4.012 -11.867 0.731 1 98.69 36 ILE B N 1
ATOM 2297 C CA . ILE B 1 36 ? -3.318 -12.086 -0.536 1 98.69 36 ILE B CA 1
ATOM 2298 C C . ILE B 1 36 ? -2.668 -13.469 -0.543 1 98.69 36 ILE B C 1
ATOM 2300 O O . ILE B 1 36 ? -2.732 -14.18 -1.544 1 98.69 36 ILE B O 1
ATOM 2304 N N . ARG B 1 37 ? -2.035 -13.82 0.533 1 97.81 37 ARG B N 1
ATOM 2305 C CA . ARG B 1 37 ? -1.385 -15.125 0.633 1 97.81 37 ARG B CA 1
ATOM 2306 C C . ARG B 1 37 ? -2.375 -16.25 0.371 1 97.81 37 ARG B C 1
ATOM 2308 O O . ARG B 1 37 ? -2.068 -17.203 -0.358 1 97.81 37 ARG B O 1
ATOM 2315 N N . PHE B 1 38 ? -3.539 -16.141 0.953 1 98.19 38 PHE B N 1
ATOM 2316 C CA . PHE B 1 38 ? -4.555 -17.172 0.742 1 98.19 38 PHE B CA 1
ATOM 2317 C C . PHE B 1 38 ? -5.086 -17.109 -0.685 1 98.19 38 PHE B C 1
ATOM 2319 O O . PHE B 1 38 ? -5.438 -18.156 -1.259 1 98.19 38 PHE B O 1
ATOM 2326 N N . GLY B 1 39 ? -5.152 -15.922 -1.24 1 98.31 39 GLY B N 1
ATOM 2327 C CA . GLY B 1 39 ? -5.465 -15.82 -2.658 1 98.31 39 GLY B CA 1
ATOM 2328 C C . GLY B 1 39 ? -4.469 -16.547 -3.541 1 98.31 39 GLY B C 1
ATOM 2329 O O . GLY B 1 39 ? -4.855 -17.234 -4.492 1 98.31 39 GLY B O 1
ATOM 2330 N N . ILE B 1 40 ? -3.215 -16.453 -3.225 1 97.25 40 ILE B N 1
ATOM 2331 C CA . ILE B 1 40 ? -2.143 -17.109 -3.969 1 97.25 40 ILE B CA 1
ATOM 2332 C C . ILE B 1 40 ? -2.289 -18.625 -3.865 1 97.25 40 ILE B C 1
ATOM 2334 O O . ILE B 1 40 ? -2.045 -19.344 -4.832 1 97.25 40 ILE B O 1
ATOM 2338 N N . SER B 1 41 ? -2.773 -19.094 -2.707 1 96.12 41 SER B N 1
ATOM 2339 C CA . SER B 1 41 ? -2.938 -20.531 -2.5 1 96.12 41 SER B CA 1
ATOM 2340 C C . SER B 1 41 ? -4.258 -21.031 -3.082 1 96.12 41 SER B C 1
ATOM 2342 O O . SER B 1 41 ? -4.547 -22.219 -3.049 1 96.12 41 SER B O 1
ATOM 2344 N N . GLY B 1 42 ? -5.117 -20.109 -3.475 1 97.25 42 GLY B N 1
ATOM 2345 C CA . GLY B 1 42 ? -6.379 -20.484 -4.094 1 97.25 42 GLY B CA 1
ATOM 2346 C C . GLY B 1 42 ? -7.523 -20.594 -3.102 1 97.25 42 GLY B C 1
ATOM 2347 O O . GLY B 1 42 ? -8.617 -21.016 -3.457 1 97.25 42 GLY B O 1
ATOM 2348 N N . ASP B 1 43 ? -7.215 -20.25 -1.857 1 98.06 43 ASP B N 1
ATOM 2349 C CA . ASP B 1 43 ? -8.25 -20.25 -0.829 1 98.06 43 ASP B CA 1
ATOM 2350 C C . ASP B 1 43 ? -8.969 -18.906 -0.784 1 98.06 43 ASP B C 1
ATOM 2352 O O . ASP B 1 43 ? -8.789 -18.125 0.156 1 98.06 43 ASP B O 1
ATOM 2356 N N . PHE B 1 44 ? -9.859 -18.75 -1.697 1 98.06 44 PHE B N 1
ATOM 2357 C CA . PHE B 1 44 ? -10.438 -17.422 -1.924 1 98.06 44 PHE B CA 1
ATOM 2358 C C . PHE B 1 44 ? -11.445 -17.078 -0.832 1 98.06 44 PHE B C 1
ATOM 2360 O O . PHE B 1 44 ? -11.609 -15.914 -0.476 1 98.06 44 PHE B O 1
ATOM 2367 N N . GLU B 1 45 ? -12.18 -18.078 -0.314 1 97.06 45 GLU B N 1
ATOM 2368 C CA . GLU B 1 45 ? -13.102 -17.812 0.782 1 97.06 45 GLU B CA 1
ATOM 2369 C C . GLU B 1 45 ? -12.375 -17.25 1.996 1 97.06 45 GLU B C 1
ATOM 2371 O O . GLU B 1 45 ? -12.82 -16.266 2.586 1 97.06 45 GLU B O 1
ATOM 2376 N N . ILE B 1 46 ? -11.281 -17.828 2.32 1 97.62 46 ILE B N 1
ATOM 2377 C CA . ILE B 1 46 ? -10.5 -17.344 3.455 1 97.62 46 ILE B CA 1
ATOM 2378 C C . ILE B 1 46 ? -9.883 -15.992 3.119 1 97.62 46 ILE B C 1
ATOM 2380 O O . ILE B 1 46 ? -9.789 -15.117 3.984 1 97.62 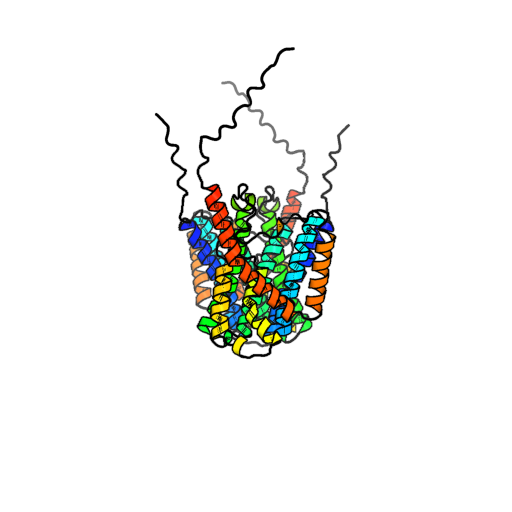46 ILE B O 1
ATOM 2384 N N . ALA B 1 47 ? -9.422 -15.875 1.862 1 98.5 47 ALA B N 1
ATOM 2385 C CA . ALA B 1 47 ? -8.844 -14.617 1.421 1 98.5 47 ALA B CA 1
ATOM 2386 C C . ALA B 1 47 ? -9.805 -13.453 1.655 1 98.5 47 ALA B C 1
ATOM 2388 O O . ALA B 1 47 ? -9.438 -12.438 2.25 1 98.5 47 ALA B O 1
ATOM 2389 N N . VAL B 1 48 ? -11.023 -13.609 1.204 1 97.19 48 VAL B N 1
ATOM 2390 C CA . VAL B 1 48 ? -12 -12.531 1.313 1 97.19 48 VAL B CA 1
ATOM 2391 C C . VAL B 1 48 ? -12.391 -12.336 2.775 1 97.19 48 VAL B C 1
ATOM 2393 O O . VAL B 1 48 ? -12.633 -11.211 3.211 1 97.19 48 VAL B O 1
ATOM 2396 N N . THR B 1 49 ? -12.414 -13.398 3.586 1 96.69 49 THR B N 1
ATOM 2397 C CA . THR B 1 49 ? -12.672 -13.305 5.016 1 96.69 49 THR B CA 1
ATOM 2398 C C . THR B 1 49 ? -11.625 -12.438 5.703 1 96.69 49 THR B C 1
ATOM 2400 O O . THR B 1 49 ? -11.953 -11.633 6.578 1 96.69 49 THR B O 1
ATOM 2403 N N . MET B 1 50 ? -10.414 -12.594 5.293 1 97.88 50 MET B N 1
ATOM 2404 C CA . MET B 1 50 ? -9.328 -11.805 5.867 1 97.88 50 MET B CA 1
ATOM 2405 C C . MET B 1 50 ? -9.508 -10.328 5.547 1 97.88 50 MET B C 1
ATOM 2407 O O . MET B 1 50 ? -9.203 -9.469 6.379 1 97.88 50 MET B O 1
ATOM 2411 N N . ILE B 1 51 ? -9.984 -10.016 4.34 1 98 51 ILE B N 1
ATOM 2412 C CA . ILE B 1 51 ? -10.227 -8.625 3.967 1 98 51 ILE B CA 1
ATOM 2413 C C . ILE B 1 51 ? -11.359 -8.047 4.816 1 98 51 ILE B C 1
ATOM 2415 O O . ILE B 1 51 ? -11.281 -6.906 5.27 1 98 51 ILE B O 1
ATOM 2419 N N . MET B 1 52 ? -12.391 -8.852 5.031 1 95.31 52 MET B N 1
ATOM 2420 C CA . MET B 1 52 ? -13.492 -8.422 5.887 1 95.31 52 MET B CA 1
ATOM 2421 C C . MET B 1 52 ? -13.016 -8.172 7.312 1 95.31 52 MET B C 1
ATOM 2423 O O . MET B 1 52 ? -13.414 -7.191 7.941 1 95.31 52 MET B O 1
ATOM 2427 N N . LEU B 1 53 ? -12.195 -9.062 7.758 1 95.56 53 LEU B N 1
ATOM 2428 C CA . LEU B 1 53 ? -11.625 -8.883 9.094 1 95.56 53 LEU B CA 1
ATOM 2429 C C . LEU B 1 53 ? -10.805 -7.602 9.164 1 95.56 53 LEU B C 1
ATOM 2431 O O . LEU B 1 53 ? -10.867 -6.875 10.156 1 95.56 53 LEU B O 1
ATOM 2435 N N . ALA B 1 54 ? -10.031 -7.355 8.133 1 97.56 54 ALA B N 1
ATOM 2436 C CA . ALA B 1 54 ? -9.281 -6.105 8.07 1 97.56 54 ALA B CA 1
ATOM 2437 C C . ALA B 1 54 ? -10.211 -4.902 8.156 1 97.56 54 ALA B C 1
ATOM 2439 O O . ALA B 1 54 ? -9.891 -3.906 8.812 1 97.56 54 ALA B O 1
ATOM 2440 N N . GLY B 1 55 ? -11.359 -5.012 7.473 1 95.12 55 GLY B N 1
ATOM 2441 C CA . GLY B 1 55 ? -12.344 -3.941 7.531 1 95.12 55 GLY B CA 1
ATOM 2442 C C . GLY B 1 55 ? -12.875 -3.701 8.93 1 95.12 55 GLY B C 1
ATOM 2443 O O . GLY B 1 55 ? -13.031 -2.553 9.352 1 95.12 55 GLY B O 1
ATOM 2444 N N . VAL B 1 56 ? -13.125 -4.715 9.641 1 91.75 56 VAL B N 1
ATOM 2445 C CA . VAL B 1 56 ? -13.617 -4.621 11.016 1 91.75 56 VAL B CA 1
ATOM 2446 C C . VAL B 1 56 ? -12.555 -3.98 11.906 1 91.75 56 VAL B C 1
ATOM 2448 O O . VAL B 1 56 ? -12.852 -3.061 12.672 1 91.75 56 VAL B O 1
ATOM 2451 N N . LEU B 1 57 ? -11.383 -4.434 11.773 1 94.25 57 LEU B N 1
ATOM 2452 C CA . LEU B 1 57 ? -10.281 -3.906 12.57 1 94.25 57 LEU B CA 1
ATOM 2453 C C . LEU B 1 57 ? -10.039 -2.434 12.25 1 94.25 57 LEU B C 1
ATOM 2455 O O . LEU B 1 57 ? -9.734 -1.645 13.148 1 94.25 57 LEU B O 1
ATOM 2459 N N . ASP B 1 58 ? -10.156 -2.125 11.031 1 94 58 ASP B N 1
ATOM 2460 C CA . ASP B 1 58 ? -10.008 -0.738 10.602 1 94 58 ASP B CA 1
ATOM 2461 C C . ASP B 1 58 ? -11.031 0.163 11.281 1 94 58 ASP B C 1
ATOM 2463 O O . ASP B 1 58 ? -10.703 1.256 11.742 1 94 58 ASP B O 1
ATOM 2467 N N . GLY B 1 59 ? -12.25 -0.299 11.305 1 89.81 59 GLY B N 1
ATOM 2468 C CA . GLY B 1 59 ? -13.289 0.444 12 1 89.81 59 GLY B CA 1
ATOM 2469 C C . GLY B 1 59 ? -13.031 0.577 13.492 1 89.81 59 GLY B C 1
ATOM 2470 O O . GLY B 1 59 ? -13.266 1.637 14.078 1 89.81 59 GLY B O 1
ATOM 2471 N N . LEU B 1 60 ? -12.508 -0.389 14.039 1 89.62 60 LEU B N 1
ATOM 2472 C CA . LEU B 1 60 ? -12.258 -0.425 15.477 1 89.62 60 LEU B CA 1
ATOM 2473 C C . LEU B 1 60 ? -11.117 0.511 15.859 1 89.62 60 LEU B C 1
ATOM 2475 O O . LEU B 1 60 ? -11.195 1.215 16.859 1 89.62 60 LEU B O 1
ATOM 2479 N N . ASP B 1 61 ? -10.062 0.502 15.078 1 90.44 61 ASP B N 1
ATOM 2480 C CA . ASP B 1 61 ? -8.914 1.33 15.43 1 90.44 61 ASP B CA 1
ATOM 2481 C C . ASP B 1 61 ? -9.273 2.814 15.391 1 90.44 61 ASP B C 1
ATOM 2483 O O . ASP B 1 61 ? -8.828 3.59 16.234 1 90.44 61 ASP B O 1
ATOM 2487 N N . GLY B 1 62 ? -10.102 3.205 14.422 1 86.25 62 GLY B N 1
ATOM 2488 C CA . GLY B 1 62 ? -10.562 4.582 14.367 1 86.25 62 GLY B CA 1
ATOM 2489 C C . GLY B 1 62 ? -11.406 4.973 15.57 1 86.25 62 GLY B C 1
ATOM 2490 O O . GLY B 1 62 ? -11.195 6.031 16.172 1 86.25 62 GLY B O 1
ATOM 2491 N N . ARG B 1 63 ? -12.273 4.145 15.977 1 84.81 63 ARG B N 1
ATOM 2492 C CA . ARG B 1 63 ? -13.148 4.41 17.109 1 84.81 63 ARG B CA 1
ATOM 2493 C C . ARG B 1 63 ? -12.359 4.453 18.406 1 84.81 63 ARG B C 1
ATOM 2495 O O . ARG B 1 63 ? -12.586 5.324 19.25 1 84.81 63 ARG B O 1
ATOM 2502 N N . ILE B 1 64 ? -11.477 3.553 18.484 1 86.25 64 ILE B N 1
ATOM 2503 C CA . ILE B 1 64 ? -10.672 3.469 19.703 1 86.25 64 ILE B CA 1
ATOM 2504 C C . ILE B 1 64 ? -9.766 4.695 19.812 1 86.25 64 ILE B C 1
ATOM 2506 O O . ILE B 1 64 ? -9.594 5.262 20.891 1 86.25 64 ILE B O 1
ATOM 2510 N N . ALA B 1 65 ? -9.203 5.105 18.781 1 84.69 65 ALA B N 1
ATOM 2511 C CA . ALA B 1 65 ? -8.352 6.293 18.766 1 84.69 65 ALA B CA 1
ATOM 2512 C C . ALA B 1 65 ? -9.133 7.527 19.219 1 84.69 65 ALA B C 1
ATOM 2514 O O . ALA B 1 65 ? -8.625 8.352 19.969 1 84.69 65 ALA B O 1
ATOM 2515 N N . ARG B 1 66 ? -10.328 7.594 18.812 1 81.12 66 ARG B N 1
ATOM 2516 C CA . ARG B 1 66 ? -11.18 8.727 19.172 1 81.12 66 ARG B CA 1
ATOM 2517 C C . ARG B 1 66 ? -11.609 8.648 20.625 1 81.12 66 ARG B C 1
ATOM 2519 O O . ARG B 1 66 ? -11.57 9.648 21.344 1 81.12 66 ARG B O 1
ATOM 2526 N N . MET B 1 67 ? -11.922 7.535 21.047 1 84.25 67 MET B N 1
ATOM 2527 C CA . MET B 1 67 ? -12.406 7.324 22.406 1 84.25 67 MET B CA 1
ATOM 2528 C C . MET B 1 67 ? -11.305 7.59 23.438 1 84.25 67 MET B C 1
ATOM 2530 O O . MET B 1 67 ? -11.562 8.125 24.516 1 84.25 67 MET B O 1
ATOM 2534 N N . LEU B 1 68 ? -10.125 7.223 23 1 84.06 68 LEU B N 1
ATOM 2535 C CA . LEU B 1 68 ? -9.008 7.355 23.922 1 84.06 68 LEU B CA 1
ATOM 2536 C C . LEU B 1 68 ? -8.297 8.695 23.734 1 84.06 68 LEU B C 1
ATOM 2538 O O . LEU B 1 68 ? -7.27 8.953 24.359 1 84.06 68 LEU B O 1
ATOM 2542 N N . HIS B 1 69 ? -8.836 9.492 22.844 1 81.75 69 HIS B N 1
ATOM 2543 C CA . HIS B 1 69 ? -8.18 10.742 22.484 1 81.75 69 HIS B CA 1
ATOM 2544 C C . HIS B 1 69 ? -6.719 10.516 22.109 1 81.75 69 HIS B C 1
ATOM 2546 O O . HIS B 1 69 ? -5.836 11.258 22.547 1 81.75 69 HIS B O 1
ATOM 2552 N N . GLY B 1 70 ? -6.559 9.492 21.594 1 77.44 70 GLY B N 1
ATOM 2553 C CA . GLY B 1 70 ? -5.223 9.07 21.203 1 77.44 70 GLY B CA 1
ATOM 2554 C C . GLY B 1 70 ? -4.949 9.242 19.719 1 77.44 70 GLY B C 1
ATOM 2555 O O . GLY B 1 70 ? -4.176 8.484 19.125 1 77.44 70 GLY B O 1
ATOM 2556 N N . GLU B 1 71 ? -5.707 10.172 19.203 1 80.69 71 GLU B N 1
ATOM 2557 C CA . GLU B 1 71 ? -5.461 10.469 17.797 1 80.69 71 GLU B CA 1
ATOM 2558 C C . GLU B 1 71 ? -4.098 11.125 17.609 1 80.69 71 GLU B C 1
ATOM 2560 O O . GLU B 1 71 ? -3.732 12.047 18.344 1 80.69 71 GLU B O 1
ATOM 2565 N N . SER B 1 72 ? -3.303 10.484 16.797 1 85.06 72 SER B N 1
ATOM 2566 C CA . SER B 1 72 ? -1.971 11.016 16.516 1 85.06 72 SER B CA 1
ATOM 2567 C C . SER B 1 72 ? -1.715 11.086 15.008 1 85.06 72 SER B C 1
ATOM 2569 O O . SER B 1 72 ? -2.385 10.414 14.227 1 85.06 72 SER B O 1
ATOM 2571 N N . ARG B 1 73 ? -0.849 11.938 14.695 1 86.38 73 ARG B N 1
ATOM 2572 C CA . ARG B 1 73 ? -0.457 12.039 13.297 1 86.38 73 ARG B CA 1
ATOM 2573 C C . ARG B 1 73 ? 0.139 10.734 12.789 1 86.38 73 ARG B C 1
ATOM 2575 O O . ARG B 1 73 ? -0.104 10.328 11.648 1 86.38 73 ARG B O 1
ATOM 2582 N N . PHE B 1 74 ? 0.883 10.109 13.68 1 89.44 74 PHE B N 1
ATOM 2583 C CA . PHE B 1 74 ? 1.457 8.82 13.328 1 89.44 74 PHE B CA 1
ATOM 2584 C C . PHE B 1 74 ? 0.362 7.812 13 1 89.44 74 PHE B C 1
ATOM 2586 O O . PHE B 1 74 ? 0.439 7.117 11.984 1 89.44 74 PHE B O 1
ATOM 2593 N N . GLY B 1 75 ? -0.562 7.734 13.852 1 91.5 75 GLY B N 1
ATOM 2594 C CA . GLY B 1 75 ? -1.661 6.809 13.633 1 91.5 75 GLY B CA 1
ATOM 2595 C C . GLY B 1 75 ? -2.434 7.082 12.359 1 91.5 75 GLY B C 1
ATOM 2596 O O . GLY B 1 75 ? -2.846 6.148 11.664 1 91.5 75 GLY B O 1
ATOM 2597 N N . ALA B 1 76 ? -2.623 8.305 12.062 1 90.69 76 ALA B N 1
ATOM 2598 C CA . ALA B 1 76 ? -3.34 8.688 10.852 1 90.69 76 ALA B CA 1
ATOM 2599 C C . ALA B 1 76 ? -2.574 8.258 9.602 1 90.69 76 ALA B C 1
ATOM 2601 O O . ALA B 1 76 ? -3.166 7.758 8.641 1 90.69 76 ALA B O 1
ATOM 2602 N N . GLU B 1 77 ? -1.292 8.453 9.672 1 92.75 77 GLU B N 1
ATOM 2603 C CA . GLU B 1 77 ? -0.445 8.047 8.555 1 92.75 77 GLU B CA 1
ATOM 2604 C C . GLU B 1 77 ? -0.44 6.531 8.383 1 92.75 77 GLU B C 1
ATOM 2606 O O . GLU B 1 77 ? -0.566 6.027 7.266 1 92.75 77 GLU B O 1
ATOM 2611 N N . LEU B 1 78 ? -0.294 5.898 9.469 1 95.44 78 LEU B N 1
ATOM 2612 C CA . LEU B 1 78 ? -0.28 4.441 9.422 1 95.44 78 LEU B CA 1
ATOM 2613 C C . LEU B 1 78 ? -1.609 3.898 8.914 1 95.44 78 LEU B C 1
ATOM 2615 O O . LEU B 1 78 ? -1.636 2.945 8.125 1 95.44 78 LEU B O 1
ATOM 2619 N N . ASP B 1 79 ? -2.668 4.527 9.383 1 94.88 79 ASP B N 1
ATOM 2620 C CA . ASP B 1 79 ? -4.008 4.125 8.969 1 94.88 79 ASP B CA 1
ATOM 2621 C C . ASP B 1 79 ? -4.184 4.27 7.457 1 94.88 79 ASP B C 1
ATOM 2623 O O . ASP B 1 79 ? -4.715 3.373 6.801 1 94.88 79 ASP B O 1
ATOM 2627 N N . SER B 1 80 ? -3.732 5.312 6.934 1 96 80 SER B N 1
ATOM 2628 C CA . SER B 1 80 ? -3.828 5.566 5.5 1 96 80 SER B CA 1
ATOM 2629 C C . SER B 1 80 ? -3.059 4.523 4.699 1 96 80 SER B C 1
ATOM 2631 O O . SER B 1 80 ? -3.566 3.994 3.707 1 96 80 SER B O 1
ATOM 2633 N N . LEU B 1 81 ? -1.848 4.211 5.098 1 97.62 81 LEU B N 1
ATOM 2634 C CA . LEU B 1 81 ? -1.024 3.205 4.434 1 97.62 81 LEU B CA 1
ATOM 2635 C C . LEU B 1 81 ? -1.684 1.831 4.496 1 97.62 81 LEU B C 1
ATOM 2637 O O . LEU B 1 81 ? -1.732 1.113 3.496 1 97.62 81 LEU B O 1
ATOM 2641 N N . ALA B 1 82 ? -2.174 1.528 5.645 1 98 82 ALA B N 1
ATOM 2642 C CA . ALA B 1 82 ? -2.846 0.247 5.848 1 98 82 ALA B CA 1
ATOM 2643 C C . ALA B 1 82 ? -4.082 0.13 4.965 1 98 82 ALA B C 1
ATOM 2645 O O . ALA B 1 82 ? -4.332 -0.922 4.367 1 98 82 ALA B O 1
ATOM 2646 N N . ASP B 1 83 ? -4.828 1.215 4.902 1 97.31 83 ASP B N 1
ATOM 2647 C CA . ASP B 1 83 ? -6.043 1.223 4.094 1 97.31 83 ASP B CA 1
ATOM 2648 C C . ASP B 1 83 ? -5.723 0.967 2.623 1 97.31 83 ASP B C 1
ATOM 2650 O O . ASP B 1 83 ? -6.41 0.188 1.959 1 97.31 83 ASP B O 1
ATOM 2654 N N . ALA B 1 84 ? -4.703 1.582 2.133 1 98.19 84 ALA B N 1
ATOM 2655 C CA . ALA B 1 84 ? -4.324 1.424 0.73 1 98.19 84 ALA B CA 1
ATOM 2656 C C . ALA B 1 84 ? -3.967 -0.026 0.419 1 98.19 84 ALA B C 1
ATOM 2658 O O . ALA B 1 84 ? -4.293 -0.536 -0.655 1 98.19 84 ALA B O 1
ATOM 2659 N N . ILE B 1 85 ? -3.336 -0.652 1.317 1 98.56 85 ILE B N 1
ATOM 2660 C CA . ILE B 1 85 ? -2.871 -2.02 1.109 1 98.56 85 ILE B CA 1
ATOM 2661 C C . ILE B 1 85 ? -4.031 -2.994 1.307 1 98.56 85 ILE B C 1
ATOM 2663 O O . ILE B 1 85 ? -4.285 -3.848 0.454 1 98.56 85 ILE B O 1
ATOM 2667 N N . SER B 1 86 ? -4.812 -2.809 2.377 1 98.62 86 SER B N 1
ATOM 2668 C CA . SER B 1 86 ? -5.836 -3.773 2.76 1 98.62 86 SER B CA 1
ATOM 2669 C C . SER B 1 86 ? -7.082 -3.633 1.888 1 98.62 86 SER B C 1
ATOM 2671 O O . SER B 1 86 ? -7.797 -4.609 1.657 1 98.62 86 SER B O 1
ATOM 2673 N N . PHE B 1 87 ? -7.332 -2.406 1.41 1 98.19 87 PHE B N 1
ATOM 2674 C CA . PHE B 1 87 ? -8.602 -2.189 0.73 1 98.19 87 PHE B CA 1
ATOM 2675 C C . PHE B 1 87 ? -8.375 -1.789 -0.723 1 98.19 87 PHE B C 1
ATOM 2677 O O . PHE B 1 87 ? -9.336 -1.647 -1.488 1 98.19 87 PHE B O 1
ATOM 2684 N N . GLY B 1 88 ? -7.164 -1.64 -1.098 1 98.31 88 GLY B N 1
ATOM 2685 C CA . GLY B 1 88 ? -6.801 -1.38 -2.482 1 98.31 88 GLY B CA 1
ATOM 2686 C C . GLY B 1 88 ? -6.035 -2.523 -3.123 1 98.31 88 GLY B C 1
ATOM 2687 O O . GLY B 1 88 ? -6.586 -3.266 -3.938 1 98.31 88 GLY B O 1
ATOM 2688 N N . VAL B 1 89 ? -4.84 -2.777 -2.631 1 98.81 89 VAL B N 1
ATOM 2689 C CA . VAL B 1 89 ? -3.912 -3.74 -3.217 1 98.81 89 VAL B CA 1
ATOM 2690 C C . VAL B 1 89 ? -4.434 -5.156 -3.002 1 98.81 89 VAL B C 1
ATOM 2692 O O . VAL B 1 89 ? -4.484 -5.957 -3.941 1 98.81 89 VAL B O 1
ATOM 2695 N N . SER B 1 90 ? -4.812 -5.449 -1.798 1 98.88 90 SER B N 1
ATOM 2696 C CA . SER B 1 90 ? -5.195 -6.816 -1.464 1 98.88 90 SER B CA 1
ATOM 2697 C C . SER B 1 90 ? -6.422 -7.258 -2.254 1 98.88 90 SER B C 1
ATOM 2699 O O . SER B 1 90 ? -6.398 -8.289 -2.928 1 98.88 90 SER B O 1
ATOM 2701 N N . PRO B 1 91 ? -7.512 -6.461 -2.232 1 98.81 91 PRO B N 1
ATOM 2702 C CA . PRO B 1 91 ? -8.648 -6.871 -3.059 1 98.81 91 PRO B CA 1
ATOM 2703 C C . PRO B 1 91 ? -8.297 -6.961 -4.543 1 98.81 91 PRO B C 1
ATOM 2705 O O . PRO B 1 91 ? -8.781 -7.855 -5.242 1 98.81 91 PRO B O 1
ATOM 2708 N N . ALA B 1 92 ? -7.473 -6.07 -5.035 1 98.81 92 ALA B N 1
ATOM 2709 C CA . ALA B 1 92 ? -7.082 -6.074 -6.441 1 98.81 92 ALA B CA 1
ATOM 2710 C C . ALA B 1 92 ? -6.383 -7.379 -6.812 1 98.81 92 ALA B C 1
ATOM 2712 O O . ALA B 1 92 ? -6.719 -8.008 -7.816 1 98.81 92 ALA B O 1
ATOM 2713 N N . LEU B 1 93 ? -5.465 -7.816 -6.023 1 98.81 93 LEU B N 1
ATOM 2714 C CA . LEU B 1 93 ? -4.699 -9.023 -6.32 1 98.81 93 LEU B CA 1
ATOM 2715 C C . LEU B 1 93 ? -5.559 -10.266 -6.145 1 98.81 93 LEU B C 1
ATOM 2717 O O . LEU B 1 93 ? -5.449 -11.219 -6.918 1 98.81 93 LEU B O 1
ATOM 2721 N N . ILE B 1 94 ? -6.387 -10.273 -5.117 1 98.81 94 ILE B N 1
ATOM 2722 C CA . ILE B 1 94 ? -7.262 -11.414 -4.879 1 98.81 94 ILE B CA 1
ATOM 2723 C C . ILE B 1 94 ? -8.219 -11.586 -6.062 1 98.81 94 ILE B C 1
ATOM 2725 O O . ILE B 1 94 ? -8.398 -12.703 -6.562 1 98.81 94 ILE B O 1
ATOM 2729 N N . LEU B 1 95 ? -8.82 -10.477 -6.496 1 98.75 95 LEU B N 1
ATOM 2730 C CA . LEU B 1 95 ? -9.742 -10.539 -7.625 1 98.75 95 LEU B CA 1
ATOM 2731 C C . LEU B 1 95 ? -9.016 -10.945 -8.898 1 98.75 95 LEU B C 1
ATOM 2733 O O . LEU B 1 95 ? -9.578 -11.648 -9.742 1 98.75 95 LEU B O 1
ATOM 2737 N N . TYR B 1 96 ? -7.801 -10.477 -9.07 1 98.69 96 TYR B N 1
ATOM 2738 C CA . TYR B 1 96 ? -7 -10.883 -10.219 1 98.69 96 TYR B CA 1
ATOM 2739 C C . TYR B 1 96 ? -6.793 -12.391 -10.234 1 98.69 96 TYR B C 1
ATOM 2741 O O . TYR B 1 96 ? -7.051 -13.047 -11.25 1 98.69 96 TYR B O 1
ATOM 2749 N N . LEU B 1 97 ? -6.379 -12.953 -9.102 1 98.31 97 LEU B N 1
ATOM 2750 C CA . LEU B 1 97 ? -6.082 -14.375 -8.984 1 98.31 97 LEU B CA 1
ATOM 2751 C C . LEU B 1 97 ? -7.355 -15.203 -9.117 1 98.31 97 LEU B C 1
ATOM 2753 O O . LEU B 1 97 ? -7.324 -16.312 -9.656 1 98.31 97 LEU B O 1
ATOM 2757 N N . TRP B 1 98 ? -8.445 -14.617 -8.617 1 98 98 TRP B N 1
ATOM 2758 C CA . TRP B 1 98 ? -9.703 -15.359 -8.539 1 98 98 TRP B CA 1
ATOM 2759 C C . TRP B 1 98 ? -10.383 -15.422 -9.906 1 98 98 TRP B C 1
ATOM 2761 O O . TRP B 1 98 ? -10.898 -16.469 -10.305 1 98 98 TRP B O 1
ATOM 2771 N N . SER B 1 99 ? -10.344 -14.359 -10.664 1 98.25 99 SER B N 1
ATOM 2772 C CA . SER B 1 99 ? -11.156 -14.297 -11.867 1 98.25 99 SER B CA 1
ATOM 2773 C C . SER B 1 99 ? -10.43 -13.57 -12.992 1 98.25 99 SER B C 1
ATOM 2775 O O . SER B 1 99 ? -10.289 -14.102 -14.094 1 98.25 99 SER B O 1
ATOM 2777 N N . LEU B 1 100 ? -9.812 -12.508 -12.797 1 98.06 100 LEU B N 1
ATOM 2778 C CA . LEU B 1 100 ? -9.375 -11.562 -13.812 1 98.06 100 LEU B CA 1
ATOM 2779 C C . LEU B 1 100 ? -8.164 -12.094 -14.57 1 98.06 100 LEU B C 1
ATOM 2781 O O . LEU B 1 100 ? -7.844 -11.617 -15.656 1 98.06 100 LEU B O 1
ATOM 2785 N N . LYS B 1 101 ? -7.48 -13.039 -13.977 1 96 101 LYS B N 1
ATOM 2786 C CA . LYS B 1 101 ? -6.297 -13.617 -14.609 1 96 101 LYS B CA 1
ATOM 2787 C C . LYS B 1 101 ? -6.656 -14.281 -15.938 1 96 101 LYS B C 1
ATOM 2789 O O . LYS B 1 101 ? -5.797 -14.469 -16.797 1 96 101 LYS B O 1
ATOM 2794 N N . ASP B 1 102 ? -7.926 -14.664 -16.125 1 95.31 102 ASP B N 1
ATOM 2795 C CA . ASP B 1 102 ? -8.391 -15.336 -17.328 1 95.31 102 ASP B CA 1
ATOM 2796 C C . ASP B 1 102 ? -8.57 -14.344 -18.469 1 95.31 102 ASP B C 1
ATOM 2798 O O . ASP B 1 102 ? -8.812 -14.734 -19.625 1 95.31 102 ASP B O 1
ATOM 2802 N N . LEU B 1 103 ? -8.539 -13.055 -18.25 1 94.25 103 LEU B N 1
ATOM 2803 C CA . LEU B 1 103 ? -8.43 -11.961 -19.219 1 94.25 103 LEU B CA 1
ATOM 2804 C C . LEU B 1 103 ? -7.133 -11.195 -19.016 1 94.25 103 LEU B C 1
ATOM 2806 O O . LEU B 1 103 ? -7.137 -10.086 -18.484 1 94.25 103 LEU B O 1
ATOM 2810 N N . PRO B 1 104 ? -6.105 -11.766 -19.438 1 87.44 104 PRO B N 1
ATOM 2811 C CA . PRO B 1 104 ? -4.785 -11.352 -18.953 1 87.44 104 PRO B CA 1
ATOM 2812 C C . PRO B 1 104 ? -4.547 -9.852 -19.094 1 87.44 104 PRO B C 1
ATOM 2814 O O . PRO B 1 104 ? -4.176 -9.195 -18.109 1 87.44 104 PRO B O 1
ATOM 2817 N N . ARG B 1 105 ? -4.711 -9.195 -20.219 1 92.81 105 ARG B N 1
ATOM 2818 C CA . ARG B 1 105 ? -4.395 -7.785 -20.391 1 92.81 105 ARG B CA 1
ATOM 2819 C C . ARG B 1 105 ? -5.449 -6.906 -19.719 1 92.81 105 ARG B C 1
ATOM 2821 O O . ARG B 1 105 ? -5.148 -6.164 -18.781 1 92.81 105 ARG B O 1
ATOM 2828 N N . ILE B 1 106 ? -6.672 -7.145 -20.062 1 96.25 106 ILE B N 1
ATOM 2829 C CA . ILE B 1 106 ? -7.762 -6.312 -19.578 1 96.25 106 ILE B CA 1
ATOM 2830 C C . ILE B 1 106 ? -7.98 -6.578 -18.078 1 96.25 106 ILE B C 1
ATOM 2832 O O . ILE B 1 106 ? -8.234 -5.648 -17.312 1 96.25 106 ILE B O 1
ATOM 2836 N N . GLY B 1 107 ? -7.902 -7.848 -17.719 1 97.5 107 GLY B N 1
ATOM 2837 C CA . GLY B 1 107 ? -8.07 -8.203 -16.312 1 97.5 107 GLY B CA 1
ATOM 2838 C C . GLY B 1 107 ? -7.059 -7.547 -15.398 1 97.5 107 GLY B C 1
ATOM 2839 O O . GLY B 1 107 ? -7.414 -7.023 -14.344 1 97.5 107 GLY B O 1
ATOM 2840 N N . TRP B 1 108 ? -5.82 -7.586 -15.82 1 97.62 108 TRP B N 1
ATOM 2841 C CA . TRP B 1 108 ? -4.777 -6.961 -15.016 1 97.62 108 TRP B CA 1
ATOM 2842 C C . TRP B 1 108 ? -4.984 -5.453 -14.938 1 97.62 108 TRP B C 1
ATOM 2844 O O . TRP B 1 108 ? -4.805 -4.852 -13.875 1 97.62 108 TRP B O 1
ATOM 2854 N N . LEU B 1 109 ? -5.336 -4.895 -16.047 1 97.81 109 LEU B N 1
ATOM 2855 C CA . LEU B 1 109 ? -5.598 -3.461 -16.062 1 97.81 109 LEU B CA 1
ATOM 2856 C C . LEU B 1 109 ? -6.688 -3.094 -15.055 1 97.81 109 LEU B C 1
ATOM 2858 O O . LEU B 1 109 ? -6.562 -2.104 -14.328 1 97.81 109 LEU B O 1
ATOM 2862 N N . CYS B 1 110 ? -7.742 -3.861 -14.992 1 97.94 110 CYS B N 1
ATOM 2863 C CA . CYS B 1 110 ? -8.836 -3.596 -14.062 1 97.94 110 CYS B CA 1
ATOM 2864 C C . CYS B 1 110 ? -8.367 -3.74 -12.617 1 97.94 110 CYS B C 1
ATOM 2866 O O . CYS B 1 110 ? -8.75 -2.941 -11.758 1 97.94 110 CYS B O 1
ATOM 2868 N N . ALA B 1 111 ? -7.566 -4.746 -12.367 1 98.31 111 ALA B N 1
ATOM 2869 C CA . ALA B 1 111 ? -6.996 -4.91 -11.031 1 98.31 111 ALA B CA 1
ATOM 2870 C C . ALA B 1 111 ? -6.113 -3.723 -10.664 1 98.31 111 ALA B C 1
ATOM 2872 O O . ALA B 1 111 ? -6.195 -3.203 -9.547 1 98.31 111 ALA B O 1
ATOM 2873 N N . LEU B 1 112 ? -5.312 -3.314 -11.602 1 98.12 112 LEU B N 1
ATOM 2874 C CA . LEU B 1 112 ? -4.422 -2.176 -11.391 1 98.12 112 LEU B CA 1
ATOM 2875 C C . LEU B 1 112 ? -5.219 -0.912 -11.086 1 98.12 112 LEU B C 1
ATOM 2877 O O . LEU B 1 112 ? -4.867 -0.154 -10.18 1 98.12 112 LEU B O 1
ATOM 2881 N N . VAL B 1 113 ? -6.234 -0.739 -11.812 1 97.31 113 VAL B N 1
ATOM 2882 C CA . VAL B 1 113 ? -7.066 0.452 -11.672 1 97.31 113 VAL B CA 1
ATOM 2883 C C . VAL B 1 113 ? -7.676 0.493 -10.273 1 97.31 113 VAL B C 1
ATOM 2885 O O . VAL B 1 113 ? -7.746 1.556 -9.648 1 97.31 113 VAL B O 1
ATOM 2888 N N . LEU B 1 114 ? -8.109 -0.592 -9.781 1 97.94 114 LEU B N 1
ATOM 2889 C CA . LEU B 1 114 ? -8.688 -0.653 -8.445 1 97.94 114 LEU B CA 1
ATOM 2890 C C . LEU B 1 114 ? -7.68 -0.207 -7.391 1 97.94 114 LEU B C 1
ATOM 2892 O O . LEU B 1 114 ? -7.992 0.633 -6.543 1 97.94 114 LEU B O 1
ATOM 2896 N N . ALA B 1 115 ? -6.477 -0.732 -7.473 1 98.44 115 ALA B N 1
ATOM 2897 C CA . ALA B 1 115 ? -5.434 -0.401 -6.504 1 98.44 115 ALA B CA 1
ATOM 2898 C C . ALA B 1 115 ? -5.02 1.062 -6.625 1 98.44 115 ALA B C 1
ATOM 2900 O O . ALA B 1 115 ? -4.902 1.766 -5.617 1 98.44 115 ALA B O 1
ATOM 2901 N N . VAL B 1 116 ? -4.82 1.538 -7.812 1 97.06 116 VAL B N 1
ATOM 2902 C CA . VAL B 1 116 ? -4.336 2.893 -8.062 1 97.06 116 VAL B CA 1
ATOM 2903 C C . VAL B 1 116 ? -5.41 3.906 -7.668 1 97.06 116 VAL B C 1
ATOM 2905 O O . VAL B 1 116 ? -5.113 4.914 -7.023 1 97.06 116 VAL B O 1
ATOM 2908 N N . PHE B 1 117 ? -6.648 3.658 -8.023 1 95.56 117 PHE B N 1
ATOM 2909 C CA . PHE B 1 117 ? -7.727 4.586 -7.711 1 95.56 117 PHE B CA 1
ATOM 2910 C C . PHE B 1 117 ? -7.969 4.641 -6.207 1 95.56 117 PHE B C 1
ATOM 2912 O O . PHE B 1 117 ? -8.328 5.691 -5.668 1 95.56 117 PHE B O 1
ATOM 2919 N N . CYS B 1 118 ? -7.789 3.537 -5.562 1 96.38 118 CYS B N 1
ATOM 2920 C CA . CYS B 1 118 ? -7.867 3.559 -4.105 1 96.38 118 CYS B CA 1
ATOM 2921 C C . CYS B 1 118 ? -6.793 4.461 -3.514 1 96.38 118 CYS B C 1
ATOM 2923 O O . CYS B 1 118 ? -7.07 5.266 -2.621 1 96.38 118 CYS B O 1
ATOM 2925 N N . ALA B 1 119 ? -5.574 4.336 -4.047 1 96.5 119 ALA B N 1
ATOM 2926 C CA . ALA B 1 119 ? -4.469 5.172 -3.588 1 96.5 119 ALA B CA 1
ATOM 2927 C C . ALA B 1 119 ? -4.746 6.648 -3.863 1 96.5 119 ALA B C 1
ATOM 2929 O O . ALA B 1 119 ? -4.484 7.504 -3.016 1 96.5 119 ALA B O 1
ATOM 2930 N N . LEU B 1 120 ? -5.281 6.949 -5.008 1 93.5 120 LEU B N 1
ATOM 2931 C CA . LEU B 1 120 ? -5.586 8.328 -5.379 1 93.5 120 LEU B CA 1
ATOM 2932 C C . LEU B 1 120 ? -6.664 8.906 -4.473 1 93.5 120 LEU B C 1
ATOM 2934 O O . LEU B 1 120 ? -6.555 10.055 -4.027 1 93.5 120 LEU B O 1
ATOM 2938 N N . ARG B 1 121 ? -7.613 8.125 -4.238 1 90.44 121 ARG B N 1
ATOM 2939 C CA . ARG B 1 121 ? -8.688 8.562 -3.348 1 90.44 121 ARG B CA 1
ATOM 2940 C C . ARG B 1 121 ? -8.141 8.891 -1.96 1 90.44 121 ARG B C 1
ATOM 2942 O O . ARG B 1 121 ? -8.484 9.922 -1.38 1 90.44 121 ARG B O 1
ATOM 2949 N N . LEU B 1 122 ? -7.402 8.039 -1.454 1 93.69 122 LEU B N 1
ATOM 2950 C CA . LEU B 1 122 ? -6.84 8.234 -0.121 1 93.69 122 LEU B CA 1
ATOM 2951 C C . LEU B 1 122 ? -5.926 9.453 -0.088 1 93.69 122 LEU B C 1
ATOM 2953 O O . LEU B 1 122 ? -5.941 10.219 0.877 1 93.69 122 LEU B O 1
ATOM 2957 N N . ALA B 1 123 ? -5.133 9.609 -1.146 1 92.75 123 ALA B N 1
ATOM 2958 C CA . ALA B 1 123 ? -4.254 10.773 -1.229 1 92.75 123 ALA B CA 1
ATOM 2959 C C . ALA B 1 123 ? -5.055 12.07 -1.221 1 92.75 123 ALA B C 1
ATOM 2961 O O . ALA B 1 123 ? -4.68 13.039 -0.558 1 92.75 123 ALA B O 1
ATOM 2962 N N . ARG B 1 124 ? -6.105 12.062 -1.958 1 87.31 124 ARG B N 1
ATOM 2963 C CA . ARG B 1 124 ? -6.973 13.242 -2.012 1 87.31 124 ARG B CA 1
ATOM 2964 C C . ARG B 1 124 ? -7.594 13.523 -0.648 1 87.31 124 ARG B C 1
ATOM 2966 O O . ARG B 1 124 ? -7.633 14.672 -0.204 1 87.31 124 ARG B O 1
ATOM 2973 N N . PHE B 1 125 ? -8.031 12.539 -0.044 1 85.19 125 PHE B N 1
ATOM 2974 C CA . PHE B 1 125 ? -8.641 12.664 1.275 1 85.19 125 PHE B CA 1
ATOM 2975 C C . PHE B 1 125 ? -7.633 13.195 2.289 1 85.19 125 PHE B C 1
ATOM 2977 O O . PHE B 1 125 ? -7.93 14.125 3.043 1 85.19 125 PHE B O 1
ATOM 2984 N N . ASN B 1 126 ? -6.48 12.648 2.26 1 86.88 126 ASN B N 1
ATOM 2985 C CA . ASN B 1 126 ? -5.438 13.039 3.203 1 86.88 126 ASN B CA 1
ATOM 2986 C C . ASN B 1 126 ? -4.957 14.461 2.951 1 86.88 126 ASN B C 1
ATOM 2988 O O . ASN B 1 126 ? -4.609 15.18 3.891 1 86.88 126 ASN B O 1
ATOM 2992 N N . ALA B 1 127 ? -4.895 14.875 1.764 1 84.5 127 ALA B N 1
ATOM 2993 C CA . ALA B 1 127 ? -4.414 16.203 1.4 1 84.5 127 ALA B CA 1
ATOM 2994 C C . ALA B 1 127 ? -5.41 17.281 1.828 1 84.5 127 ALA B C 1
ATOM 2996 O O . ALA B 1 127 ? -5.027 18.438 2.057 1 84.5 127 ALA B O 1
ATOM 2997 N N . GLN B 1 128 ? -6.629 17 1.852 1 74.69 128 GLN B N 1
ATOM 2998 C CA . GLN B 1 128 ? -7.672 17.969 2.145 1 74.69 128 GLN B CA 1
ATOM 2999 C C . GLN B 1 128 ? -7.918 18.078 3.646 1 74.69 128 GLN B C 1
ATOM 3001 O O . GLN B 1 128 ? -8.57 19.016 4.109 1 74.69 128 GLN B O 1
ATOM 3006 N N . ILE B 1 129 ? -7.457 17.094 4.371 1 60.03 129 ILE B N 1
ATOM 3007 C CA . ILE B 1 129 ? -7.742 17.062 5.801 1 60.03 129 ILE B CA 1
ATOM 3008 C C . ILE B 1 129 ? -7.176 18.312 6.461 1 60.03 129 ILE B C 1
ATOM 3010 O O . ILE B 1 129 ? -7.77 18.859 7.398 1 60.03 129 ILE B O 1
ATOM 3014 N N . ASP B 1 130 ? -6.051 18.812 5.945 1 53.06 130 ASP B N 1
ATOM 3015 C CA . ASP B 1 130 ? -5.414 19.953 6.602 1 53.06 130 ASP B CA 1
ATOM 3016 C C . ASP B 1 130 ? -6.027 21.266 6.137 1 53.06 130 ASP B C 1
ATOM 3018 O O . ASP B 1 130 ? -5.703 22.344 6.668 1 53.06 130 ASP B O 1
ATOM 3022 N N . LEU B 1 131 ? -6.895 21.188 5.082 1 50.56 131 LEU B N 1
ATOM 3023 C CA . LEU B 1 131 ? -7.469 22.453 4.625 1 50.56 131 LEU B CA 1
ATOM 3024 C C . LEU B 1 131 ? -8.617 22.891 5.527 1 50.56 131 LEU B C 1
ATOM 3026 O O . LEU B 1 131 ? -9.398 22.047 5.988 1 50.56 131 LEU B O 1
ATOM 3030 N N . GLU B 1 132 ? -8.453 23.797 6.383 1 48.03 132 GLU B N 1
ATOM 3031 C CA . GLU B 1 132 ? -9.375 24.391 7.348 1 48.03 132 GLU B CA 1
ATOM 3032 C C . GLU B 1 132 ? -10.805 24.391 6.816 1 48.03 132 GLU B C 1
ATOM 3034 O O . GLU B 1 132 ? -11.75 24.094 7.559 1 48.03 132 GLU B O 1
ATOM 3039 N N . GLU B 1 133 ? -11.242 25.172 5.672 1 43.62 133 GLU B N 1
ATOM 3040 C CA . GLU B 1 133 ? -12.609 25.453 5.246 1 43.62 133 GLU B CA 1
ATOM 3041 C C . GLU B 1 133 ? -13.102 24.406 4.246 1 43.62 133 GLU B C 1
ATOM 3043 O O . GLU B 1 133 ? -12.664 24.391 3.094 1 43.62 133 GLU B O 1
ATOM 3048 N N . GLN B 1 134 ? -13.375 23.266 4.645 1 46.88 134 GLN B N 1
ATOM 3049 C CA . GLN B 1 134 ? -13.938 22.391 3.629 1 46.88 134 GLN B CA 1
ATOM 3050 C C . GLN B 1 134 ? -15.453 22.547 3.537 1 46.88 134 GLN B C 1
ATOM 3052 O O . GLN B 1 134 ? -16.172 22.234 4.484 1 46.88 134 GLN B O 1
ATOM 3057 N N . PRO B 1 135 ? -15.93 23.266 2.615 1 41.19 135 PRO B N 1
ATOM 3058 C CA . PRO B 1 135 ? -17.375 23.516 2.537 1 41.19 135 PRO B CA 1
ATOM 3059 C C . PRO B 1 135 ? -18.188 22.234 2.686 1 41.19 135 PRO B C 1
ATOM 3061 O O . PRO B 1 135 ? -19.266 22.25 3.305 1 41.19 135 PRO B O 1
ATOM 3064 N N . HIS B 1 136 ? -17.828 21.172 2.02 1 40.56 136 HIS B N 1
ATOM 3065 C CA . HIS B 1 136 ? -18.672 19.984 2.076 1 40.56 136 HIS B CA 1
ATOM 3066 C C . HIS B 1 136 ? -18.703 19.391 3.48 1 40.56 136 HIS B C 1
ATOM 3068 O O . HIS B 1 136 ? -19.719 18.844 3.912 1 40.56 136 HIS B O 1
ATOM 3074 N N . LYS B 1 137 ? -17.547 19.422 4.176 1 45.59 137 LYS B N 1
ATOM 3075 C CA . LYS B 1 137 ? -17.547 18.922 5.547 1 45.59 137 LYS B CA 1
ATOM 3076 C C . LYS B 1 137 ? -18.438 19.766 6.445 1 45.59 137 LYS B C 1
ATOM 3078 O O . LYS B 1 137 ? -19.125 19.219 7.324 1 45.59 137 LYS B O 1
ATOM 3083 N N . SER B 1 138 ? -18.375 20.984 6.25 1 41.38 138 SER B N 1
ATOM 3084 C CA . SER B 1 138 ? -19.297 21.859 6.98 1 41.38 138 SER B CA 1
ATOM 3085 C C . SER B 1 138 ? -20.75 21.5 6.676 1 41.38 138 SER B C 1
ATOM 3087 O O . SER B 1 138 ? -21.641 21.75 7.492 1 41.38 138 SER B O 1
ATOM 3089 N N . ALA B 1 139 ? -20.953 20.953 5.492 1 40.09 139 ALA B N 1
ATOM 3090 C CA . ALA B 1 139 ? -22.344 20.641 5.121 1 40.09 139 ALA B CA 1
ATOM 3091 C C . ALA B 1 139 ? -22.672 19.188 5.414 1 40.09 139 ALA B C 1
ATOM 3093 O O . ALA B 1 139 ? -23.766 18.719 5.102 1 40.09 139 ALA B O 1
ATOM 3094 N N . GLY B 1 140 ? -21.797 18.344 6.121 1 39.47 140 GLY B N 1
ATOM 3095 C CA . GLY B 1 140 ? -22.109 17 6.582 1 39.47 140 GLY B CA 1
ATOM 3096 C C . GLY B 1 140 ? -21.891 15.945 5.52 1 39.47 140 GLY B C 1
ATOM 3097 O O . GLY B 1 140 ? -22.453 14.844 5.605 1 39.47 140 GLY B O 1
ATOM 3098 N N . PHE B 1 141 ? -21.422 16.344 4.387 1 39.5 141 PHE B N 1
ATOM 3099 C CA . PHE B 1 141 ? -21.359 15.383 3.283 1 39.5 141 PHE B CA 1
ATOM 3100 C C . PHE B 1 141 ? -19.938 14.898 3.066 1 39.5 141 PHE B C 1
ATOM 3102 O O . PHE B 1 141 ? -18.969 15.625 3.332 1 39.5 141 PHE B O 1
ATOM 3109 N N . LEU B 1 142 ? -19.734 13.547 3.131 1 44.75 142 LEU B N 1
ATOM 3110 C CA . LEU B 1 142 ? -18.438 12.953 2.799 1 44.75 142 LEU B CA 1
ATOM 3111 C C . LEU B 1 142 ? -18.219 12.945 1.29 1 44.75 142 LEU B C 1
ATOM 3113 O O . LEU B 1 142 ? -19.172 12.812 0.519 1 44.75 142 LEU B O 1
ATOM 3117 N N . THR B 1 143 ? -17.078 13.336 0.751 1 49.09 143 THR B N 1
ATOM 3118 C CA . THR B 1 143 ? -16.75 13.312 -0.671 1 49.09 143 THR B CA 1
ATOM 3119 C C . THR B 1 143 ? -16.188 11.953 -1.074 1 49.09 143 THR B C 1
ATOM 3121 O O . THR B 1 143 ? -15.164 11.516 -0.534 1 49.09 143 THR B O 1
ATOM 3124 N N . GLY B 1 144 ? -16.875 11.039 -1.808 1 57.19 144 GLY B N 1
ATOM 3125 C CA . GLY B 1 144 ? -16.453 9.789 -2.426 1 57.19 144 GLY B CA 1
ATOM 3126 C C . GLY B 1 144 ? -16.656 8.578 -1.527 1 57.19 144 GLY B C 1
ATOM 3127 O O . GLY B 1 144 ? -16.938 8.727 -0.333 1 57.19 144 GLY B O 1
ATOM 3128 N N . VAL B 1 145 ? -16.75 7.246 -2.084 1 71.81 145 VAL B N 1
ATOM 3129 C CA . VAL B 1 145 ? -16.891 5.988 -1.357 1 71.81 145 VAL B CA 1
ATOM 3130 C C . VAL B 1 145 ? -15.609 5.715 -0.568 1 71.81 145 VAL B C 1
ATOM 3132 O O . VAL B 1 145 ? -14.508 5.711 -1.133 1 71.81 145 VAL B O 1
ATOM 3135 N N . PRO B 1 146 ? -15.852 5.488 0.66 1 86 146 PRO B N 1
ATOM 3136 C CA . PRO B 1 146 ? -14.656 5.16 1.439 1 86 146 PRO B CA 1
ATOM 3137 C C . PRO B 1 146 ? -13.984 3.871 0.972 1 86 146 PRO B C 1
ATOM 3139 O O . PRO B 1 146 ? -14.641 3.008 0.378 1 86 146 PRO B O 1
ATOM 3142 N N . ALA B 1 147 ? -12.68 3.781 1.204 1 90.94 147 ALA B N 1
ATOM 3143 C CA . ALA B 1 147 ? -11.852 2.693 0.699 1 90.94 147 ALA B CA 1
ATOM 3144 C C . ALA B 1 147 ? -12.383 1.337 1.146 1 90.94 147 ALA B C 1
ATOM 3146 O O . ALA B 1 147 ? -12.508 0.415 0.337 1 90.94 147 ALA B O 1
ATOM 3147 N N . PRO B 1 148 ? -12.773 1.161 2.387 1 93.56 148 PRO B N 1
ATOM 3148 C CA . PRO B 1 148 ? -13.297 -0.145 2.795 1 93.56 148 PRO B CA 1
ATOM 3149 C C . PRO B 1 148 ? -14.586 -0.515 2.072 1 93.56 148 PRO B C 1
ATOM 3151 O O . PRO B 1 148 ? -14.773 -1.67 1.679 1 93.56 148 PRO B O 1
ATOM 3154 N N .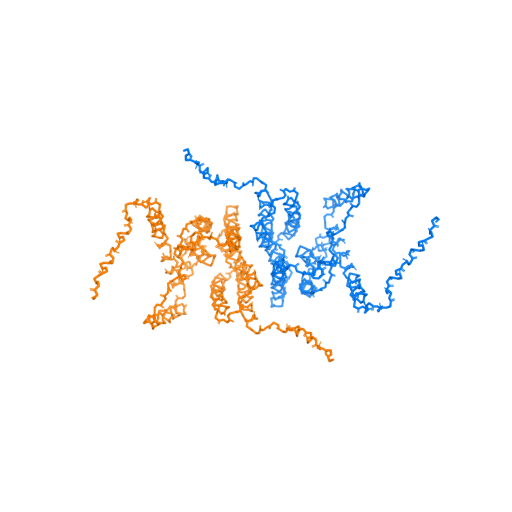 ALA B 1 149 ? -15.469 0.435 1.935 1 92.5 149 ALA B N 1
ATOM 3155 C CA . ALA B 1 149 ? -16.703 0.196 1.198 1 92.5 149 ALA B CA 1
ATOM 3156 C C . ALA B 1 149 ? -16.422 -0.117 -0.268 1 92.5 149 ALA B C 1
ATOM 3158 O O . ALA B 1 149 ? -17.047 -1.003 -0.853 1 92.5 149 ALA B O 1
ATOM 3159 N N . GLY B 1 150 ? -15.531 0.625 -0.843 1 93.69 150 GLY B N 1
ATOM 3160 C CA . GLY B 1 150 ? -1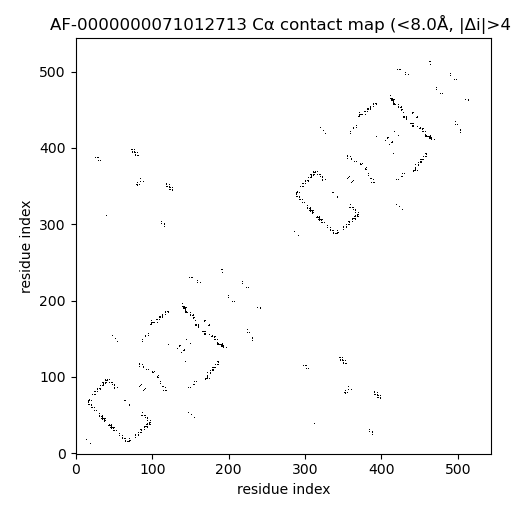5.141 0.352 -2.217 1 93.69 150 GLY B CA 1
ATOM 3161 C C . GLY B 1 150 ? -14.594 -1.05 -2.416 1 93.69 150 GLY B C 1
ATOM 3162 O O . GLY B 1 150 ? -14.906 -1.707 -3.412 1 93.69 150 GLY B O 1
ATOM 3163 N N . ALA B 1 151 ? -13.75 -1.456 -1.509 1 96.94 151 ALA B N 1
ATOM 3164 C CA . ALA B 1 151 ? -13.203 -2.809 -1.562 1 96.94 151 ALA B CA 1
ATOM 3165 C C . ALA B 1 151 ? -14.305 -3.855 -1.474 1 96.94 151 ALA B C 1
ATOM 3167 O O . ALA B 1 151 ? -14.32 -4.82 -2.242 1 96.94 151 ALA B O 1
ATOM 3168 N N . ALA B 1 152 ? -15.203 -3.65 -0.524 1 96.56 152 ALA B N 1
ATOM 3169 C CA . ALA B 1 152 ? -16.312 -4.586 -0.356 1 96.56 152 ALA B CA 1
ATOM 3170 C C . ALA B 1 152 ? -17.188 -4.641 -1.611 1 96.56 152 ALA B C 1
ATOM 3172 O O . ALA B 1 152 ? -17.562 -5.723 -2.061 1 96.56 152 ALA B O 1
ATOM 3173 N N . LEU B 1 153 ? -17.469 -3.508 -2.119 1 96.62 153 LEU B N 1
ATOM 3174 C CA . LEU B 1 153 ? -18.281 -3.453 -3.33 1 96.62 153 LEU B CA 1
ATOM 3175 C C . LEU B 1 153 ? -17.562 -4.141 -4.492 1 96.62 153 LEU B C 1
ATOM 3177 O O . LEU B 1 153 ? -18.188 -4.887 -5.25 1 96.62 153 LEU B O 1
ATOM 3181 N N . ALA B 1 154 ? -16.297 -3.867 -4.668 1 97.94 154 ALA B N 1
ATOM 3182 C CA . ALA B 1 154 ? -15.539 -4.5 -5.738 1 97.94 154 ALA B CA 1
ATOM 3183 C C . ALA B 1 154 ? -15.562 -6.02 -5.609 1 97.94 154 ALA B C 1
ATOM 3185 O O . ALA B 1 154 ? -15.555 -6.734 -6.617 1 97.94 154 ALA B O 1
ATOM 3186 N N . MET B 1 155 ? -15.617 -6.516 -4.41 1 98.31 155 MET B N 1
ATOM 3187 C CA . MET B 1 155 ? -15.516 -7.949 -4.168 1 98.31 155 MET B CA 1
ATOM 3188 C C . MET B 1 155 ? -16.891 -8.594 -4.117 1 98.31 155 MET B C 1
ATOM 3190 O O . MET B 1 155 ? -17.016 -9.789 -3.824 1 98.31 155 MET B O 1
ATOM 3194 N N . LEU B 1 156 ? -17.953 -7.879 -4.414 1 97.56 156 LEU B N 1
ATOM 3195 C CA . LEU B 1 156 ? -19.328 -8.352 -4.336 1 97.56 156 LEU B CA 1
ATOM 3196 C C . LEU B 1 156 ? -19.531 -9.602 -5.184 1 97.56 156 LEU B C 1
ATOM 3198 O O . LEU B 1 156 ? -20.125 -10.578 -4.73 1 97.56 156 LEU B O 1
ATOM 3202 N N . PRO B 1 157 ? -19.031 -9.656 -6.434 1 97.88 157 PRO B N 1
ATOM 3203 C CA . PRO B 1 157 ? -19.188 -10.898 -7.191 1 97.88 157 PRO B CA 1
ATOM 3204 C C . PRO B 1 157 ? -18.562 -12.102 -6.488 1 97.88 157 PRO B C 1
ATOM 3206 O O . PRO B 1 157 ? -19.062 -13.219 -6.609 1 97.88 157 PRO B O 1
ATOM 3209 N N . LEU B 1 158 ? -17.469 -11.883 -5.832 1 97.88 158 LEU B N 1
ATOM 3210 C CA . LEU B 1 158 ? -16.812 -12.953 -5.094 1 97.88 158 LEU B CA 1
ATOM 3211 C C . LEU B 1 158 ? -17.672 -13.414 -3.918 1 97.88 158 LEU B C 1
ATOM 3213 O O . LEU B 1 158 ? -17.766 -14.609 -3.639 1 97.88 158 LEU B O 1
ATOM 3217 N N . PHE B 1 159 ? -18.344 -12.445 -3.236 1 97 159 PHE B N 1
ATOM 3218 C CA . PHE B 1 159 ? -19.266 -12.797 -2.174 1 97 159 PHE B CA 1
ATOM 3219 C C . PHE B 1 159 ? -20.375 -13.695 -2.707 1 97 159 PHE B C 1
ATOM 3221 O O . PHE B 1 159 ? -20.703 -14.719 -2.1 1 97 159 PHE B O 1
ATOM 3228 N N . PHE B 1 160 ? -20.891 -13.32 -3.832 1 96.38 160 PHE B N 1
ATOM 3229 C CA . PHE B 1 160 ? -21.969 -14.086 -4.434 1 96.38 160 PHE B CA 1
ATOM 3230 C C . PHE B 1 160 ? -21.5 -15.484 -4.828 1 96.38 160 PHE B C 1
ATOM 3232 O O . PHE B 1 160 ? -22.234 -16.453 -4.676 1 96.38 160 PHE B O 1
ATOM 3239 N N . TRP B 1 161 ? -20.344 -15.492 -5.332 1 96.38 161 TRP B N 1
ATOM 3240 C CA . TRP B 1 161 ? -19.781 -16.781 -5.734 1 96.38 161 TRP B CA 1
ATOM 3241 C C . TRP B 1 161 ? -19.625 -17.703 -4.535 1 96.38 161 TRP B C 1
ATOM 3243 O O . TRP B 1 161 ? -19.984 -18.891 -4.602 1 96.38 161 TRP B O 1
ATOM 3253 N N . VAL B 1 162 ? -19.125 -17.203 -3.441 1 94.81 162 VAL B N 1
ATOM 3254 C CA . VAL B 1 162 ? -18.938 -18.016 -2.242 1 94.81 162 VAL B CA 1
ATOM 3255 C C . VAL B 1 162 ? -20.297 -18.438 -1.695 1 94.81 162 VAL B C 1
ATOM 3257 O O . VAL B 1 162 ? -20.453 -19.578 -1.235 1 94.81 162 VAL B O 1
ATOM 3260 N N . TRP B 1 163 ? -21.234 -17.594 -1.814 1 92.19 163 TRP B N 1
ATOM 3261 C CA . TRP B 1 163 ? -22.594 -17.812 -1.296 1 92.19 163 TRP B CA 1
ATOM 3262 C C . TRP B 1 163 ? -23.328 -18.844 -2.133 1 92.19 163 TRP B C 1
ATOM 3264 O O . TRP B 1 163 ? -23.906 -19.797 -1.594 1 92.19 163 TRP B O 1
ATOM 3274 N N . THR B 1 164 ? -23.266 -18.797 -3.482 1 93.19 164 THR B N 1
ATOM 3275 C CA . THR B 1 164 ? -24.125 -19.578 -4.352 1 93.19 164 THR B CA 1
ATOM 3276 C C . THR B 1 164 ? -23.344 -20.719 -5.004 1 93.19 164 THR B C 1
ATOM 3278 O O . THR B 1 164 ? -23.922 -21.734 -5.402 1 93.19 164 THR B O 1
ATOM 3281 N N . GLY B 1 165 ? -22.062 -20.438 -5.18 1 92.38 165 GLY B N 1
ATOM 3282 C CA . GLY B 1 165 ? -21.234 -21.422 -5.887 1 92.38 165 GLY B CA 1
ATOM 3283 C C . GLY B 1 165 ? -21.422 -21.375 -7.391 1 92.38 165 GLY B C 1
ATOM 3284 O O . GLY B 1 165 ? -20.938 -22.25 -8.109 1 92.38 165 GLY B O 1
ATOM 3285 N N . GLU B 1 166 ? -22.125 -20.312 -7.848 1 92.44 166 GLU B N 1
ATOM 3286 C CA . GLU B 1 166 ? -22.438 -20.219 -9.266 1 92.44 166 GLU B CA 1
ATOM 3287 C C . GLU B 1 166 ? -21.266 -19.641 -10.062 1 92.44 166 GLU B C 1
ATOM 3289 O O . GLU B 1 166 ? -20.734 -18.594 -9.719 1 92.44 166 GLU B O 1
ATOM 3294 N N . GLU B 1 167 ? -20.938 -20.188 -11.102 1 92.81 167 GLU B N 1
ATOM 3295 C CA . GLU B 1 167 ? -19.734 -19.906 -11.875 1 92.81 167 GLU B CA 1
ATOM 3296 C C . GLU B 1 167 ? -19.859 -18.578 -12.617 1 92.81 167 GLU B C 1
ATOM 3298 O O . GLU B 1 167 ? -18.859 -17.891 -12.828 1 92.81 167 GLU B O 1
ATOM 3303 N N . PRO B 1 168 ? -21.062 -18.172 -12.992 1 93.25 168 PRO B N 1
ATOM 3304 C CA . PRO B 1 168 ? -21.156 -16.906 -13.719 1 93.25 168 PRO B CA 1
ATOM 3305 C C . PRO B 1 168 ? -20.656 -15.719 -12.898 1 93.25 168 PRO B C 1
ATOM 3307 O O . PRO B 1 168 ? -20.188 -14.727 -13.469 1 93.25 168 PRO B O 1
ATOM 3310 N N . PHE B 1 169 ? -20.672 -15.844 -11.648 1 95.19 169 PHE B N 1
ATOM 3311 C CA . PHE B 1 169 ? -20.188 -14.766 -10.797 1 95.19 169 PHE B CA 1
ATOM 3312 C C . PHE B 1 169 ? -18.656 -14.672 -10.859 1 95.19 169 PHE B C 1
ATOM 3314 O O . PHE B 1 169 ? -18.078 -13.633 -10.531 1 95.19 169 PHE B O 1
ATOM 3321 N N . ARG B 1 170 ? -18.078 -15.703 -11.32 1 96.12 170 ARG B N 1
ATOM 3322 C CA . ARG B 1 170 ? -16.625 -15.734 -11.398 1 96.12 170 ARG B CA 1
ATOM 3323 C C . ARG B 1 170 ? -16.141 -15.375 -12.805 1 96.12 170 ARG B C 1
ATOM 3325 O O . ARG B 1 170 ? -14.938 -15.234 -13.039 1 96.12 170 ARG B O 1
ATOM 3332 N N . SER B 1 171 ? -17.047 -15.219 -13.727 1 97.06 171 SER B N 1
ATOM 3333 C CA . SER B 1 171 ? -16.688 -14.906 -15.102 1 97.06 171 SER B CA 1
ATOM 3334 C C . SER B 1 171 ? -15.93 -13.586 -15.18 1 97.06 171 SER B C 1
ATOM 3336 O O . SER B 1 171 ? -16.406 -12.562 -14.688 1 97.06 171 SER B O 1
ATOM 3338 N N . PRO B 1 172 ? -14.734 -13.586 -15.82 1 97.25 172 PRO B N 1
ATOM 3339 C CA . PRO B 1 172 ? -13.969 -12.344 -15.938 1 97.25 172 PRO B CA 1
ATOM 3340 C C . PRO B 1 172 ? -14.703 -11.273 -16.75 1 97.25 172 PRO B C 1
ATOM 3342 O O . PRO B 1 172 ? -14.461 -10.078 -16.547 1 97.25 172 PRO B O 1
ATOM 3345 N N . TYR B 1 173 ? -15.594 -11.688 -17.578 1 96.94 173 TYR B N 1
ATOM 3346 C CA . TYR B 1 173 ? -16.344 -10.758 -18.406 1 96.94 173 TYR B CA 1
ATOM 3347 C C . TYR B 1 173 ? -17.344 -9.961 -17.562 1 96.94 173 TYR B C 1
ATOM 3349 O O . TYR B 1 173 ? -17.75 -8.867 -17.953 1 96.94 173 TYR B O 1
ATOM 3357 N N . LEU B 1 174 ? -17.734 -10.484 -16.422 1 97.5 174 LEU B N 1
ATOM 3358 C CA . LEU B 1 174 ? -18.594 -9.789 -15.469 1 97.5 174 LEU B CA 1
ATOM 3359 C C . LEU B 1 174 ? -17.75 -9.023 -14.445 1 97.5 174 LEU B C 1
ATOM 3361 O O . LEU B 1 174 ? -18.016 -7.852 -14.172 1 97.5 174 LEU B O 1
ATOM 3365 N N . VAL B 1 175 ? -16.734 -9.68 -13.969 1 98.25 175 VAL B N 1
ATOM 3366 C CA . VAL B 1 175 ? -15.953 -9.164 -12.844 1 98.25 175 VAL B CA 1
ATOM 3367 C C . VAL B 1 175 ? -15.125 -7.969 -13.297 1 98.25 175 VAL B C 1
ATOM 3369 O O . VAL B 1 175 ? -15.016 -6.973 -12.578 1 98.25 175 VAL B O 1
ATOM 3372 N N . ALA B 1 176 ? -14.57 -8.023 -14.492 1 98.19 176 ALA B N 1
ATOM 3373 C CA . ALA B 1 176 ? -13.68 -6.973 -14.969 1 98.19 176 ALA B CA 1
ATOM 3374 C C . ALA B 1 176 ? -14.414 -5.637 -15.062 1 98.19 176 ALA B C 1
ATOM 3376 O O . ALA B 1 176 ? -14.016 -4.656 -14.43 1 98.19 176 ALA B O 1
ATOM 3377 N N . PRO B 1 177 ? -15.5 -5.566 -15.781 1 97.56 177 PRO B N 1
ATOM 3378 C CA . PRO B 1 177 ? -16.203 -4.285 -15.844 1 97.56 177 PRO B CA 1
ATOM 3379 C C . PRO B 1 177 ? -16.766 -3.85 -14.492 1 97.56 177 PRO B C 1
ATOM 3381 O O . PRO B 1 177 ? -16.844 -2.65 -14.211 1 97.56 177 PRO B O 1
ATOM 3384 N N . TRP B 1 178 ? -17.172 -4.789 -13.656 1 98.06 178 TRP B N 1
ATOM 3385 C CA . TRP B 1 178 ? -17.672 -4.477 -12.32 1 98.06 178 TRP B CA 1
ATOM 3386 C C . TRP B 1 178 ? -16.594 -3.797 -11.477 1 98.06 178 TRP B C 1
ATOM 3388 O O . TRP B 1 178 ? -16.828 -2.748 -10.883 1 98.06 178 TRP B O 1
ATOM 3398 N N . VAL B 1 179 ? -15.43 -4.402 -11.469 1 98.12 179 VAL B N 1
ATOM 3399 C CA . VAL B 1 179 ? -14.305 -3.879 -10.695 1 98.12 179 VAL B CA 1
ATOM 3400 C C . VAL B 1 179 ? -13.938 -2.486 -11.203 1 98.12 179 VAL B C 1
ATOM 3402 O O . VAL B 1 179 ? -13.711 -1.57 -10.406 1 98.12 179 VAL B O 1
ATOM 3405 N N . ALA B 1 180 ? -13.883 -2.314 -12.5 1 97.06 180 ALA B N 1
ATOM 3406 C CA . ALA B 1 180 ? -13.586 -1.012 -13.086 1 97.06 180 ALA B CA 1
ATOM 3407 C C . ALA B 1 180 ? -14.625 0.027 -12.68 1 97.06 180 ALA B C 1
ATOM 3409 O O . ALA B 1 180 ? -14.281 1.164 -12.352 1 97.06 180 ALA B O 1
ATOM 3410 N N . ALA B 1 181 ? -15.844 -0.343 -12.656 1 95.94 181 ALA B N 1
ATOM 3411 C CA . ALA B 1 181 ? -16.938 0.56 -12.289 1 95.94 181 ALA B CA 1
ATOM 3412 C C . ALA B 1 181 ? -16.828 0.982 -10.828 1 95.94 181 ALA B C 1
ATOM 3414 O O . ALA B 1 181 ? -16.984 2.162 -10.5 1 95.94 181 ALA B O 1
ATOM 3415 N N . MET B 1 182 ? -16.562 0.03 -9.961 1 95.75 182 MET B N 1
ATOM 3416 C CA . MET B 1 182 ? -16.453 0.333 -8.531 1 95.75 182 MET B CA 1
ATOM 3417 C C . MET B 1 182 ? -15.219 1.196 -8.258 1 95.75 182 MET B C 1
ATOM 3419 O O . MET B 1 182 ? -15.258 2.07 -7.387 1 95.75 182 MET B O 1
ATOM 3423 N N . ALA B 1 183 ? -14.133 0.885 -9.008 1 95.75 183 ALA B N 1
ATOM 3424 C CA . ALA B 1 183 ? -12.938 1.714 -8.875 1 95.75 183 ALA B CA 1
ATOM 3425 C C . ALA B 1 183 ? -13.227 3.162 -9.25 1 95.75 183 ALA B C 1
ATOM 3427 O O . ALA B 1 183 ? -12.789 4.09 -8.562 1 95.75 183 ALA B O 1
ATOM 3428 N N . THR B 1 184 ? -13.953 3.342 -10.289 1 92.06 184 THR B N 1
ATOM 3429 C CA . THR B 1 184 ? -14.297 4.684 -10.75 1 92.06 184 THR B CA 1
ATOM 3430 C C . THR B 1 184 ? -15.195 5.391 -9.742 1 92.06 184 THR B C 1
ATOM 3432 O O . THR B 1 184 ? -15.078 6.602 -9.539 1 92.06 184 THR B O 1
ATOM 3435 N N . LEU B 1 185 ? -16.047 4.68 -9.094 1 88.31 185 LEU B N 1
ATOM 3436 C CA . LEU B 1 185 ? -16.906 5.242 -8.062 1 88.31 185 LEU B CA 1
ATOM 3437 C C . LEU B 1 185 ? -16.094 5.754 -6.887 1 88.31 185 LEU B C 1
ATOM 3439 O O . LEU B 1 185 ? -16.469 6.73 -6.234 1 88.31 185 LEU B O 1
ATOM 3443 N N . MET B 1 186 ? -15 5.129 -6.594 1 87.81 186 MET B N 1
ATOM 3444 C CA . MET B 1 186 ? -14.156 5.516 -5.465 1 87.81 186 MET B CA 1
ATOM 3445 C C . MET B 1 186 ? -13.531 6.883 -5.695 1 87.81 186 MET B C 1
ATOM 3447 O O . MET B 1 186 ? -13.289 7.629 -4.746 1 87.81 186 MET B O 1
ATOM 3451 N N . ILE B 1 187 ? -13.219 7.219 -6.906 1 84.38 187 ILE B N 1
ATOM 3452 C CA . ILE B 1 187 ? -12.539 8.484 -7.172 1 84.38 187 ILE B CA 1
ATOM 3453 C C . ILE B 1 187 ? -13.57 9.547 -7.562 1 84.38 187 ILE B C 1
ATOM 3455 O O . ILE B 1 187 ? -13.234 10.727 -7.68 1 84.38 187 ILE B O 1
ATOM 3459 N N . SER B 1 188 ? -14.727 9.172 -7.793 1 77.25 188 SER B N 1
ATOM 3460 C CA . SER B 1 188 ? -15.766 10.125 -8.156 1 77.25 188 SER B CA 1
ATOM 3461 C C . SER B 1 188 ? -16.141 11.016 -6.977 1 77.25 188 SER B C 1
ATOM 3463 O O . SER B 1 188 ? -15.875 10.672 -5.824 1 77.25 188 SER B O 1
ATOM 3465 N N . SER B 1 189 ? -16.375 12.32 -7.191 1 62 189 SER B N 1
ATOM 3466 C CA . SER B 1 189 ? -16.797 13.297 -6.188 1 62 189 SER B CA 1
ATOM 3467 C C . SER B 1 189 ? -18.234 13.07 -5.762 1 62 189 SER B C 1
ATOM 3469 O O . SER B 1 189 ? -18.984 14.031 -5.531 1 62 189 SER B O 1
ATOM 3471 N N . VAL B 1 190 ? -18.656 11.945 -5.918 1 54.44 190 VAL B N 1
ATOM 3472 C CA . VAL B 1 190 ? -20.062 11.734 -5.555 1 54.44 190 VAL B CA 1
ATOM 3473 C C . VAL B 1 190 ? -20.234 11.906 -4.047 1 54.44 190 VAL B C 1
ATOM 3475 O O . VAL B 1 190 ? -19.406 11.414 -3.266 1 54.44 190 VAL B O 1
ATOM 3478 N N . ALA B 1 191 ? -20.984 12.922 -3.615 1 47.34 191 ALA B N 1
ATOM 3479 C CA . ALA B 1 191 ? -21.312 13.188 -2.217 1 47.34 191 ALA B CA 1
ATOM 3480 C C . ALA B 1 191 ? -21.953 11.961 -1.566 1 47.34 191 ALA B C 1
ATOM 3482 O O . ALA B 1 191 ? -22.922 11.406 -2.098 1 47.34 191 ALA B O 1
ATOM 3483 N N . THR B 1 192 ? -21.25 11.148 -0.997 1 48.06 192 THR B N 1
ATOM 3484 C CA . THR B 1 192 ? -21.891 10.055 -0.277 1 48.06 192 THR B CA 1
ATOM 3485 C C . THR B 1 192 ? -22.188 10.453 1.162 1 48.06 192 THR B C 1
ATOM 3487 O O . THR B 1 192 ? -21.547 11.344 1.718 1 48.06 192 THR B O 1
ATOM 3490 N N . PHE B 1 193 ? -23.359 10.055 1.748 1 40.94 193 PHE B N 1
ATOM 3491 C CA . PHE B 1 193 ? -23.812 10.367 3.096 1 40.94 193 PHE B CA 1
ATOM 3492 C C . PHE B 1 193 ? -22.766 9.977 4.129 1 40.94 193 PHE B C 1
ATOM 3494 O O . PHE B 1 193 ? -22.156 8.906 4.035 1 40.94 193 PHE B O 1
ATOM 3501 N N . SER B 1 194 ? -22.172 10.922 4.738 1 41.84 194 SER B N 1
ATOM 3502 C CA . SER B 1 194 ? -21.281 10.664 5.871 1 41.84 194 SER B CA 1
ATOM 3503 C C . SER B 1 194 ? -22.047 10.062 7.047 1 41.84 194 SER B C 1
ATOM 3505 O O . SER B 1 194 ? -23.125 10.555 7.41 1 41.84 194 SER B O 1
ATOM 3507 N N . TRP B 1 195 ? -22 8.883 7.18 1 39.97 195 TRP B N 1
ATOM 3508 C CA . TRP B 1 195 ? -22.672 8.281 8.328 1 39.97 195 TRP B CA 1
ATOM 3509 C C . TRP B 1 195 ? -22.172 8.898 9.633 1 39.97 195 TRP B C 1
ATOM 3511 O O . TRP B 1 195 ? -22.625 8.523 10.719 1 39.97 195 TRP B O 1
ATOM 3521 N N . GLY B 1 196 ? -21.109 9.484 9.617 1 36.81 196 GLY B N 1
ATOM 3522 C CA . GLY B 1 196 ? -20.609 9.93 10.906 1 36.81 196 GLY B CA 1
ATOM 3523 C C . GLY B 1 196 ? -21.578 10.836 11.633 1 36.81 196 GLY B C 1
ATOM 3524 O O . GLY B 1 196 ? -21.438 11.07 12.836 1 36.81 196 GLY B O 1
ATOM 3525 N N . SER B 1 197 ? -22.219 11.711 10.93 1 36.34 197 SER B N 1
ATOM 3526 C CA . SER B 1 197 ? -22.984 12.719 11.656 1 36.34 197 SER B CA 1
ATOM 3527 C C . SER B 1 197 ? -24.25 12.133 12.25 1 36.34 197 SER B C 1
ATOM 3529 O O . SER B 1 197 ? -25.109 12.867 12.766 1 36.34 197 SER B O 1
ATOM 3531 N N . MET B 1 198 ? -24.578 10.977 11.969 1 39.25 198 MET B N 1
ATOM 3532 C CA . MET B 1 198 ? -25.812 10.586 12.648 1 39.25 198 MET B CA 1
ATOM 3533 C C . MET B 1 198 ? -25.656 10.656 14.164 1 39.25 198 MET B C 1
ATOM 3535 O O . MET B 1 198 ? -24.922 9.859 14.75 1 39.25 198 MET B O 1
ATOM 3539 N N . LYS B 1 199 ? -25.719 11.836 14.672 1 39.84 199 LYS B N 1
ATOM 3540 C CA . LYS B 1 199 ? -25.844 12.047 16.109 1 39.84 199 LYS B CA 1
ATOM 3541 C C . LYS B 1 199 ? -26.906 11.117 16.703 1 39.84 199 LYS B C 1
ATOM 3543 O O . LYS B 1 199 ? -28.078 11.219 16.375 1 39.84 199 LYS B O 1
ATOM 3548 N N . LEU B 1 200 ? -26.562 9.891 17.016 1 43.88 200 LEU B N 1
ATOM 3549 C CA . LEU B 1 200 ? -27.469 9.016 17.766 1 43.88 200 LEU B CA 1
ATOM 3550 C C . LEU B 1 200 ? -28.031 9.734 18.984 1 43.88 200 LEU B C 1
ATOM 3552 O O . LEU B 1 200 ? -27.297 10.078 19.906 1 43.88 200 LEU B O 1
ATOM 3556 N N . ARG B 1 201 ? -29.078 10.344 18.938 1 42.69 201 ARG B N 1
ATOM 3557 C CA . ARG B 1 201 ? -29.75 10.875 20.109 1 42.69 201 ARG B CA 1
ATOM 3558 C C . ARG B 1 201 ? -29.812 9.836 21.234 1 42.69 201 ARG B C 1
ATOM 3560 O O . ARG B 1 201 ? -29.75 8.633 20.969 1 42.69 201 ARG B O 1
ATOM 3567 N N . ARG B 1 202 ? -29.75 10.203 22.531 1 50.53 202 ARG B N 1
ATOM 3568 C CA . ARG B 1 202 ? -29.75 9.5 23.812 1 50.53 202 ARG B CA 1
ATOM 3569 C C . ARG B 1 202 ? -30.719 8.328 23.781 1 50.53 202 ARG B C 1
ATOM 3571 O O . ARG B 1 202 ? -30.422 7.254 24.312 1 50.53 202 ARG B O 1
ATOM 3578 N N . ASN B 1 203 ? -31.875 8.508 23.359 1 49.84 203 ASN B N 1
ATOM 3579 C CA . ASN B 1 203 ? -32.906 7.488 23.422 1 49.84 203 ASN B CA 1
ATOM 3580 C C . ASN B 1 203 ? -32.688 6.379 22.406 1 49.84 203 ASN B C 1
ATOM 3582 O O . ASN B 1 203 ? -33.312 5.324 22.469 1 49.84 203 ASN B O 1
ATOM 3586 N N . ILE B 1 204 ? -31.859 6.629 21.5 1 56.75 204 ILE B N 1
ATOM 3587 C CA . ILE B 1 204 ? -31.672 5.734 20.359 1 56.75 204 ILE B CA 1
ATOM 3588 C C . ILE B 1 204 ? -30.453 4.828 20.609 1 56.75 204 ILE B C 1
ATOM 3590 O O . ILE B 1 204 ? -30.125 3.99 19.781 1 56.75 204 ILE B O 1
ATOM 3594 N N . ARG B 1 205 ? -30.031 4.844 21.812 1 62.25 205 ARG B N 1
ATOM 3595 C CA . ARG B 1 205 ? -28.859 4.055 22.156 1 62.25 205 ARG B CA 1
ATOM 3596 C C . ARG B 1 205 ? -29.188 2.564 22.188 1 62.25 205 ARG B C 1
ATOM 3598 O O . ARG B 1 205 ? -28.406 1.741 21.688 1 62.25 205 ARG B O 1
ATOM 3605 N N . PHE B 1 206 ? -30.375 2.289 22.656 1 66.12 206 PHE B N 1
ATOM 3606 C CA . PHE B 1 206 ? -30.719 0.875 22.766 1 66.12 206 PHE B CA 1
ATOM 3607 C C . PHE B 1 206 ? -30.969 0.273 21.391 1 66.12 206 PHE B C 1
ATOM 3609 O O . PHE B 1 206 ? -30.547 -0.852 21.109 1 66.12 206 PHE B O 1
ATOM 3616 N N . GLU B 1 207 ? -31.609 1.062 20.594 1 70.19 207 GLU B N 1
ATOM 3617 C CA . GLU B 1 207 ? -31.906 0.587 19.25 1 70.19 207 GLU B CA 1
ATOM 3618 C C . GLU B 1 207 ? -30.625 0.423 18.438 1 70.19 207 GLU B C 1
ATOM 3620 O O . GLU B 1 207 ? -30.484 -0.544 17.688 1 70.19 207 GLU B O 1
ATOM 3625 N N . ALA B 1 208 ? -29.797 1.248 18.688 1 74.44 208 ALA B N 1
ATOM 3626 C CA . ALA B 1 208 ? -28.516 1.152 17.984 1 74.44 208 ALA B CA 1
ATOM 3627 C C . ALA B 1 208 ? -27.75 -0.087 18.422 1 74.44 208 ALA B C 1
ATOM 3629 O O . ALA B 1 208 ? -27.172 -0.789 17.594 1 74.44 208 ALA B O 1
ATOM 3630 N N . LEU B 1 209 ? -27.875 -0.309 19.641 1 77 209 LEU B N 1
ATOM 3631 C CA . LEU B 1 209 ? -27.188 -1.482 20.172 1 77 209 LEU B CA 1
ATOM 3632 C C . LEU B 1 209 ? -27.812 -2.766 19.609 1 77 209 LEU B C 1
ATOM 3634 O O . LEU B 1 209 ? -27.094 -3.707 19.266 1 77 209 LEU B O 1
ATOM 3638 N N . ALA B 1 210 ? -29.125 -2.699 19.562 1 80.25 210 ALA B N 1
ATOM 3639 C CA . ALA B 1 210 ? -29.828 -3.863 19.031 1 80.25 210 ALA B CA 1
ATOM 3640 C C . ALA B 1 210 ? -29.422 -4.125 17.578 1 80.25 210 ALA B C 1
ATOM 3642 O O . ALA B 1 210 ? -29.219 -5.273 17.188 1 80.25 210 ALA B O 1
ATOM 3643 N N . ILE B 1 211 ? -29.297 -3.152 16.875 1 80.38 211 ILE B N 1
ATOM 3644 C CA . ILE B 1 211 ? -28.938 -3.277 15.469 1 80.38 211 ILE B CA 1
ATOM 3645 C C . ILE B 1 211 ? -27.516 -3.816 15.344 1 80.38 211 ILE B C 1
ATOM 3647 O O . ILE B 1 211 ? -27.25 -4.695 14.523 1 80.38 211 ILE B O 1
ATOM 3651 N N . VAL B 1 212 ? -26.703 -3.404 16.141 1 79.06 212 VAL B N 1
ATOM 3652 C CA . VAL B 1 212 ? -25.312 -3.842 16.125 1 79.06 212 VAL B CA 1
ATOM 3653 C C . VAL B 1 212 ? -25.234 -5.324 16.484 1 79.06 212 VAL B C 1
ATOM 3655 O O . VAL B 1 212 ? -24.484 -6.082 15.844 1 79.06 212 VAL B O 1
ATOM 3658 N N . VAL B 1 213 ? -25.984 -5.656 17.453 1 82.31 213 VAL B N 1
ATOM 3659 C CA . VAL B 1 213 ? -25.984 -7.047 17.891 1 82.31 213 VAL B CA 1
ATOM 3660 C C . VAL B 1 213 ? -26.562 -7.938 16.797 1 82.31 213 VAL B C 1
ATOM 3662 O O . VAL B 1 213 ? -26.016 -9 16.5 1 82.31 213 VAL B O 1
ATOM 3665 N N . LEU B 1 214 ? -27.625 -7.461 16.203 1 85.75 214 LEU B N 1
ATOM 3666 C CA . LEU B 1 214 ? -28.25 -8.234 15.141 1 85.75 214 LEU B CA 1
ATOM 3667 C C . LEU B 1 214 ? -27.312 -8.359 13.938 1 85.75 214 LEU B C 1
ATOM 3669 O O . LEU B 1 214 ? -27.219 -9.438 13.336 1 85.75 214 LEU B O 1
ATOM 3673 N N . LEU B 1 215 ? -26.703 -7.348 13.656 1 85.75 215 LEU B N 1
ATOM 3674 C CA . LEU B 1 215 ? -25.75 -7.375 12.547 1 85.75 215 LEU B CA 1
ATOM 3675 C C . LEU B 1 215 ? -24.578 -8.305 12.859 1 85.75 215 LEU B C 1
ATOM 3677 O O . LEU B 1 215 ? -24.125 -9.055 11.992 1 85.75 215 LEU B O 1
ATOM 3681 N N . GLY B 1 216 ? -24.125 -8.203 14.055 1 85.25 216 GLY B N 1
ATOM 3682 C CA . GLY B 1 216 ? -23.062 -9.109 14.484 1 85.25 216 GLY B CA 1
ATOM 3683 C C . GLY B 1 216 ? -23.469 -10.57 14.406 1 85.25 216 GLY B C 1
ATOM 3684 O O . GLY B 1 216 ? -22.703 -11.398 13.906 1 85.25 216 GLY B O 1
ATOM 3685 N N . ALA B 1 217 ? -24.656 -10.836 14.812 1 86.56 217 ALA B N 1
ATOM 3686 C CA . ALA B 1 217 ? -25.172 -12.195 14.742 1 86.56 217 ALA B CA 1
ATOM 3687 C C . ALA B 1 217 ? -25.312 -12.656 13.297 1 86.56 217 ALA B C 1
ATOM 3689 O O . ALA B 1 217 ? -25.016 -13.805 12.969 1 86.56 217 ALA B O 1
ATOM 3690 N N . ALA B 1 218 ? -25.734 -11.773 12.523 1 88.12 218 ALA B N 1
ATOM 3691 C CA . ALA B 1 218 ? -25.922 -12.094 11.109 1 88.12 218 ALA B CA 1
ATOM 3692 C C . ALA B 1 218 ? -24.594 -12.375 10.422 1 88.12 218 ALA B C 1
ATOM 3694 O O . ALA B 1 218 ? -24.484 -13.297 9.609 1 88.12 218 ALA B O 1
ATOM 3695 N N . VAL B 1 219 ? -23.625 -11.609 10.758 1 86.12 219 VAL B N 1
ATOM 3696 C CA . VAL B 1 219 ? -22.297 -11.766 10.156 1 86.12 219 VAL B CA 1
ATOM 3697 C C . VAL B 1 219 ? -21.688 -13.102 10.57 1 86.12 219 VAL B C 1
ATOM 3699 O O . VAL B 1 219 ? -21.047 -13.773 9.766 1 86.12 219 VAL B O 1
ATOM 3702 N N . ILE B 1 220 ? -21.938 -13.492 11.781 1 84.19 220 ILE B N 1
ATOM 3703 C CA . ILE B 1 220 ? -21.375 -14.734 12.305 1 84.19 220 ILE B CA 1
ATOM 3704 C C . ILE B 1 220 ? -22.141 -15.93 11.734 1 84.19 220 ILE B C 1
ATOM 3706 O O . ILE B 1 220 ? -21.531 -16.922 11.336 1 84.19 220 ILE B O 1
ATOM 3710 N N . SER B 1 221 ? -23.469 -15.836 11.555 1 89.06 221 SER B N 1
ATOM 3711 C CA . SER B 1 221 ? -24.312 -16.953 11.117 1 89.06 221 SER B CA 1
ATOM 3712 C C . SER B 1 221 ? -24.297 -17.078 9.602 1 89.06 221 SER B C 1
ATOM 3714 O O . SER B 1 221 ? -24.312 -18.188 9.062 1 89.06 221 SER B O 1
ATOM 3716 N N . ALA B 1 222 ? -24.344 -15.945 8.969 1 91.81 222 ALA B N 1
ATOM 3717 C CA . ALA B 1 222 ? -24.406 -15.922 7.512 1 91.81 222 ALA B CA 1
ATOM 3718 C C . ALA B 1 222 ? -23.578 -14.766 6.949 1 91.81 222 ALA B C 1
ATOM 3720 O O . ALA B 1 222 ? -24.141 -13.805 6.406 1 91.81 222 ALA B O 1
ATOM 3721 N N . PRO B 1 223 ? -22.266 -14.922 7.012 1 90.38 223 PRO B N 1
ATOM 3722 C CA . PRO B 1 223 ? -21.391 -13.789 6.676 1 90.38 223 PRO B CA 1
ATOM 3723 C C . PRO B 1 223 ? -21.547 -13.328 5.23 1 90.38 223 PRO B C 1
ATOM 3725 O O . PRO B 1 223 ? -21.656 -12.133 4.969 1 90.38 223 PRO B O 1
ATOM 3728 N N . TRP B 1 224 ? -21.672 -14.219 4.312 1 93.5 224 TRP B N 1
ATOM 3729 C CA . TRP B 1 224 ? -21.688 -13.852 2.898 1 93.5 224 TRP B CA 1
ATOM 3730 C C . TRP B 1 224 ? -23.016 -13.227 2.51 1 93.5 224 TRP B C 1
ATOM 3732 O O . TRP B 1 224 ? -23.062 -12.281 1.723 1 93.5 224 TRP B O 1
ATOM 3742 N N . HIS B 1 225 ? -24.109 -13.719 3.104 1 93.12 225 HIS B N 1
ATOM 3743 C CA . HIS B 1 225 ? -25.422 -13.102 2.895 1 93.12 225 HIS B CA 1
ATOM 3744 C C . HIS B 1 225 ? -25.453 -11.68 3.438 1 93.12 225 HIS B C 1
ATOM 3746 O O . HIS B 1 225 ? -25.938 -10.766 2.77 1 93.12 225 HIS B O 1
ATOM 3752 N N . THR B 1 226 ? -24.984 -11.641 4.59 1 92.88 226 THR B N 1
ATOM 3753 C CA . THR B 1 226 ? -25.047 -10.359 5.289 1 92.88 226 THR B CA 1
ATOM 3754 C C . THR B 1 226 ? -24.219 -9.305 4.562 1 92.88 226 THR B C 1
ATOM 3756 O O . THR B 1 226 ? -24.703 -8.211 4.285 1 92.88 226 THR B O 1
ATOM 3759 N N . VAL B 1 227 ? -23 -9.648 4.223 1 93.5 227 VAL B N 1
ATOM 3760 C CA . VAL B 1 227 ? -22.125 -8.672 3.586 1 93.5 227 VAL B CA 1
ATOM 3761 C C . VAL B 1 227 ? -22.656 -8.32 2.199 1 93.5 227 VAL B C 1
ATOM 3763 O O . VAL B 1 227 ? -22.594 -7.164 1.779 1 93.5 227 VAL B O 1
ATOM 3766 N N . SER B 1 228 ? -23.188 -9.25 1.492 1 94.81 228 SER B N 1
ATOM 3767 C CA . SER B 1 228 ? -23.766 -9 0.182 1 94.81 228 SER B CA 1
ATOM 3768 C C . SER B 1 228 ? -24.969 -8.047 0.286 1 94.81 228 SER B C 1
ATOM 3770 O O . SER B 1 228 ? -25.094 -7.117 -0.508 1 94.81 228 SER B O 1
ATOM 3772 N N . ALA B 1 229 ? -25.766 -8.297 1.258 1 93.25 229 ALA B N 1
ATOM 3773 C CA . ALA B 1 229 ? -26.938 -7.445 1.466 1 93.25 229 ALA B CA 1
ATOM 3774 C C . ALA B 1 229 ? -26.516 -6.016 1.799 1 93.25 229 ALA B C 1
ATOM 3776 O O . ALA B 1 229 ? -27.109 -5.059 1.295 1 93.25 229 ALA B O 1
ATOM 3777 N N . LEU B 1 230 ? -25.562 -5.949 2.58 1 92.12 230 LEU B N 1
ATOM 3778 C CA . LEU B 1 230 ? -25.062 -4.629 2.955 1 92.12 230 LEU B CA 1
ATOM 3779 C C . LEU B 1 230 ? -24.5 -3.891 1.741 1 92.12 230 LEU B C 1
ATOM 3781 O O . LEU B 1 230 ? -24.734 -2.688 1.585 1 92.12 230 LEU B O 1
ATOM 3785 N N . CYS B 1 231 ? -23.828 -4.535 0.91 1 93.69 231 CYS B N 1
ATOM 3786 C CA . CYS B 1 231 ? -23.266 -3.941 -0.297 1 93.69 231 CYS B CA 1
ATOM 3787 C C . CYS B 1 231 ? -24.359 -3.477 -1.241 1 93.69 231 CYS B C 1
ATOM 3789 O O . CYS B 1 231 ? -24.297 -2.363 -1.77 1 93.69 231 CYS B O 1
ATOM 3791 N N . VAL B 1 232 ? -25.344 -4.301 -1.41 1 93.12 232 VAL B N 1
ATOM 3792 C CA . VAL B 1 232 ? -26.438 -3.967 -2.299 1 93.12 232 VAL B CA 1
ATOM 3793 C C . VAL B 1 232 ? -27.203 -2.766 -1.744 1 93.12 232 VAL B C 1
ATOM 3795 O O . VAL B 1 232 ? -27.562 -1.848 -2.49 1 93.12 232 VAL B O 1
ATOM 3798 N N . ALA B 1 233 ? -27.406 -2.781 -0.473 1 90.94 233 ALA B N 1
ATOM 3799 C CA . ALA B 1 233 ? -28.078 -1.652 0.174 1 90.94 233 ALA B CA 1
ATOM 3800 C C . ALA B 1 233 ? -27.266 -0.367 -0.009 1 90.94 233 ALA B C 1
ATOM 3802 O O . ALA B 1 233 ? -27.844 0.696 -0.268 1 90.94 233 ALA B O 1
ATOM 3803 N N . TYR B 1 234 ? -26 -0.497 0.123 1 88.94 234 TYR B N 1
ATOM 3804 C CA . TYR B 1 234 ? -25.125 0.651 -0.061 1 88.94 234 TYR B CA 1
ATOM 3805 C C . TYR B 1 234 ? -25.219 1.183 -1.486 1 88.94 234 TYR B C 1
ATOM 3807 O O . TYR B 1 234 ? -25.312 2.395 -1.698 1 88.94 234 TYR B O 1
ATOM 3815 N N . LEU B 1 235 ? -25.203 0.348 -2.438 1 89.31 235 LEU B N 1
ATOM 3816 C CA . LEU B 1 235 ? -25.281 0.729 -3.844 1 89.31 235 LEU B CA 1
ATOM 3817 C C . LEU B 1 235 ? -26.609 1.434 -4.145 1 89.31 235 LEU B C 1
ATOM 3819 O O . LEU B 1 235 ? -26.625 2.432 -4.871 1 89.31 235 LEU B O 1
ATOM 3823 N N . ILE B 1 236 ? -27.656 0.95 -3.562 1 87.94 236 ILE B N 1
ATOM 3824 C CA . ILE B 1 236 ? -28.984 1.519 -3.785 1 87.94 236 ILE B CA 1
ATOM 3825 C C . ILE B 1 236 ? -29.062 2.906 -3.152 1 87.94 236 ILE B C 1
ATOM 3827 O O . ILE B 1 236 ? -29.766 3.789 -3.664 1 87.94 236 ILE B O 1
ATOM 3831 N N . SER B 1 237 ? -28.297 3.109 -2.158 1 83.75 237 SER B N 1
ATOM 3832 C CA . SER B 1 237 ? -28.344 4.379 -1.441 1 83.75 237 SER B CA 1
ATOM 3833 C C . SER B 1 237 ? -27.562 5.457 -2.184 1 83.75 237 SER B C 1
ATOM 3835 O O . SER B 1 237 ? -27.75 6.652 -1.931 1 83.75 237 SER B O 1
ATOM 3837 N N . ILE B 1 238 ? -26.703 5.094 -3.107 1 78.56 238 ILE B N 1
ATOM 3838 C CA . ILE B 1 238 ? -25.781 6.031 -3.756 1 78.56 238 ILE B CA 1
ATOM 3839 C C . ILE B 1 238 ? -26.578 7.02 -4.605 1 78.56 238 ILE B C 1
ATOM 3841 O O . ILE B 1 238 ? -26.406 8.234 -4.48 1 78.56 238 ILE B O 1
ATOM 3845 N N . PRO B 1 239 ? -27.5 6.566 -5.496 1 72.38 239 PRO B N 1
ATOM 3846 C CA . PRO B 1 239 ? -28.281 7.516 -6.281 1 72.38 239 PRO B CA 1
ATOM 3847 C C . PRO B 1 239 ? -29.125 8.453 -5.41 1 72.38 239 PRO B C 1
ATOM 3849 O O . PRO B 1 239 ? -29.312 9.617 -5.762 1 72.38 239 PRO B O 1
ATOM 3852 N N . PHE B 1 240 ? -29.469 8.016 -4.312 1 69.12 240 PHE B N 1
ATOM 3853 C CA . PHE B 1 240 ? -30.266 8.844 -3.406 1 69.12 240 PHE B CA 1
ATOM 3854 C C . PHE B 1 240 ? -29.391 9.906 -2.744 1 69.12 240 PHE B C 1
ATOM 3856 O O . PHE B 1 240 ? -29.844 11.031 -2.527 1 69.12 240 PHE B O 1
ATOM 3863 N N . SER B 1 241 ? -28.219 9.523 -2.539 1 66.81 241 SER B N 1
ATOM 3864 C CA . SER B 1 241 ? -27.297 10.469 -1.93 1 66.81 241 SER B CA 1
ATOM 3865 C C . SER B 1 241 ? -26.875 11.555 -2.92 1 66.81 241 SER B C 1
ATOM 3867 O O . SER B 1 241 ? -26.766 12.727 -2.557 1 66.81 241 SER B O 1
ATOM 3869 N N . ILE B 1 242 ? -26.734 11.18 -4.09 1 65.38 242 ILE B N 1
ATOM 3870 C CA . ILE B 1 242 ? -26.391 12.125 -5.148 1 65.38 242 ILE B CA 1
ATOM 3871 C C . ILE B 1 242 ? -27.547 13.109 -5.34 1 65.38 242 ILE B C 1
ATOM 3873 O O . ILE B 1 242 ? -27.328 14.32 -5.449 1 65.38 242 ILE B O 1
ATOM 3877 N N . ALA B 1 243 ? -28.688 12.602 -5.316 1 63.16 243 ALA B N 1
ATOM 3878 C CA . ALA B 1 243 ? -29.875 13.43 -5.508 1 63.16 243 ALA B CA 1
ATOM 3879 C C . ALA B 1 243 ? -30.078 14.383 -4.336 1 63.16 243 ALA B C 1
ATOM 3881 O O . ALA B 1 243 ? -30.422 15.555 -4.527 1 63.16 243 ALA B O 1
ATOM 3882 N N . SER B 1 244 ? -29.75 13.867 -3.201 1 62.31 244 SER B N 1
ATOM 3883 C CA . SER B 1 244 ? -29.938 14.688 -2.006 1 62.31 244 SER B CA 1
ATOM 3884 C C . SER B 1 244 ? -28.906 15.812 -1.95 1 62.31 244 SER B C 1
ATOM 3886 O O . SER B 1 244 ? -29.219 16.938 -1.566 1 62.31 244 SER B O 1
ATOM 3888 N N . TYR B 1 245 ? -27.797 15.492 -2.375 1 60.75 245 TYR B N 1
ATOM 3889 C CA . TYR B 1 245 ? -26.734 16.5 -2.402 1 60.75 245 TYR B CA 1
ATOM 3890 C C . TYR B 1 245 ? -27.031 17.562 -3.451 1 60.75 245 TYR B C 1
ATOM 3892 O O . TYR B 1 245 ? -26.844 18.766 -3.201 1 60.75 245 TYR B O 1
ATOM 3900 N N . ALA B 1 246 ? -27.438 17.141 -4.551 1 60.53 246 ALA B N 1
ATOM 3901 C CA . ALA B 1 246 ? -27.797 18.078 -5.613 1 60.53 246 ALA B CA 1
ATOM 3902 C C . ALA B 1 246 ? -28.922 19 -5.168 1 60.53 246 ALA B C 1
ATOM 3904 O O . ALA B 1 246 ? -28.922 20.188 -5.492 1 60.53 246 ALA B O 1
ATOM 3905 N N . ARG B 1 247 ? -29.75 18.453 -4.422 1 57.53 247 ARG B N 1
ATOM 3906 C CA . ARG B 1 247 ? -30.875 19.234 -3.914 1 57.53 247 ARG B CA 1
ATOM 3907 C C . ARG B 1 247 ? -30.406 20.281 -2.912 1 57.53 247 ARG B C 1
ATOM 3909 O O . ARG B 1 247 ? -30.828 21.438 -2.971 1 57.53 247 ARG B O 1
ATOM 3916 N N . ILE B 1 248 ? -29.5 19.875 -2.078 1 54.03 248 ILE B N 1
ATOM 3917 C CA . ILE B 1 248 ? -29 20.766 -1.044 1 54.03 248 ILE B CA 1
ATOM 3918 C C . ILE B 1 248 ? -28.141 21.859 -1.682 1 54.03 248 ILE B C 1
ATOM 3920 O O . ILE B 1 248 ? -28.234 23.031 -1.304 1 54.03 248 ILE B O 1
ATOM 3924 N N . LYS B 1 249 ? -27.391 21.453 -2.613 1 56.59 249 LYS B N 1
ATOM 3925 C CA . LYS B 1 249 ? -26.562 22.422 -3.338 1 56.59 249 LYS B CA 1
ATOM 3926 C C . LYS B 1 249 ? -27.438 23.438 -4.062 1 56.59 249 LYS B C 1
ATOM 3928 O O . LYS B 1 249 ? -27.125 24.625 -4.09 1 56.59 249 LYS B O 1
ATOM 3933 N N . ARG B 1 250 ? -28.531 23.016 -4.602 1 55.53 250 ARG B N 1
ATOM 3934 C CA . ARG B 1 250 ? -29.469 23.906 -5.285 1 55.53 250 ARG B CA 1
ATOM 3935 C C . ARG B 1 250 ? -30.141 24.859 -4.301 1 55.53 250 ARG B C 1
ATOM 3937 O O . ARG B 1 250 ? -30.344 26.031 -4.605 1 55.53 250 ARG B O 1
ATOM 3944 N N . LEU B 1 251 ? -30.344 24.344 -3.123 1 53.81 251 LEU B N 1
ATOM 3945 C CA . LEU B 1 251 ? -31.016 25.156 -2.105 1 53.81 251 LEU B CA 1
ATOM 3946 C C . LEU B 1 251 ? -30.062 26.188 -1.523 1 53.81 251 LEU B C 1
ATOM 3948 O O . LEU B 1 251 ? -30.469 27.312 -1.223 1 53.81 251 LEU B O 1
ATOM 3952 N N . ARG B 1 252 ? -28.828 25.703 -1.479 1 53.91 252 ARG B N 1
ATOM 3953 C CA . ARG B 1 252 ? -27.844 26.641 -0.951 1 53.91 252 ARG B CA 1
ATOM 3954 C C . ARG B 1 252 ? -27.438 27.672 -2.004 1 53.91 252 ARG B C 1
ATOM 3956 O O . ARG B 1 252 ? -27.062 28.781 -1.668 1 53.91 252 ARG B O 1
ATOM 3963 N N . ALA B 1 253 ? -27.406 27.422 -3.232 1 53.38 253 ALA B N 1
ATOM 3964 C CA . ALA B 1 253 ? -27.125 28.359 -4.312 1 53.38 253 ALA B CA 1
ATOM 3965 C C . ALA B 1 253 ? -28.297 29.312 -4.531 1 53.38 253 ALA B C 1
ATOM 3967 O O . ALA B 1 253 ? -28.172 30.328 -5.219 1 53.38 253 ALA B O 1
ATOM 3968 N N . ALA B 1 254 ? -29.484 29.062 -4.043 1 51.09 254 ALA B N 1
ATOM 3969 C CA . ALA B 1 254 ? -30.594 30 -4.211 1 51.09 254 ALA B CA 1
ATOM 3970 C C . ALA B 1 254 ? -30.328 31.297 -3.471 1 51.09 254 ALA B C 1
ATOM 3972 O O . ALA B 1 254 ? -29.938 31.297 -2.299 1 51.09 254 ALA B O 1
ATOM 3973 N N . PRO B 1 255 ? -29.984 32.406 -4.242 1 51.19 255 PRO B N 1
ATOM 3974 C CA . PRO B 1 255 ? -29.719 33.719 -3.709 1 51.19 255 PRO B CA 1
ATOM 3975 C C . PRO B 1 255 ? -30.594 34.062 -2.512 1 51.19 255 PRO B C 1
ATOM 3977 O O . PRO B 1 255 ? -31.75 33.625 -2.439 1 51.19 255 PRO B O 1
ATOM 3980 N N . ALA B 1 256 ? -30.016 34.281 -1.365 1 48.69 256 ALA B N 1
ATOM 3981 C CA . ALA B 1 256 ? -30.781 34.875 -0.26 1 48.69 256 ALA B CA 1
ATOM 3982 C C . ALA B 1 256 ? -31.797 35.875 -0.769 1 48.69 256 ALA B C 1
ATOM 3984 O O . ALA B 1 256 ? -31.469 36.781 -1.568 1 48.69 256 ALA B O 1
ATOM 3985 N N . VAL B 1 257 ? -32.938 35.625 -0.928 1 45.78 257 VAL B N 1
ATOM 3986 C CA . VAL B 1 257 ? -33.906 36.688 -1.14 1 45.78 257 VAL B CA 1
ATOM 3987 C C . VAL B 1 257 ? -33.562 37.875 -0.236 1 45.78 257 VAL B C 1
ATOM 3989 O O . VAL B 1 257 ? -33.375 37.719 0.968 1 45.78 257 VAL B O 1
ATOM 3992 N N . PRO B 1 258 ? -32.969 39 -0.792 1 45.41 258 PRO B N 1
ATOM 3993 C CA . PRO B 1 258 ? -32.656 40.188 -0.01 1 45.41 258 PRO B CA 1
ATOM 3994 C C . PRO B 1 258 ? -33.688 40.469 1.074 1 45.41 258 PRO B C 1
ATOM 3996 O O . PRO B 1 258 ? -33.5 41.375 1.895 1 45.41 258 PRO B O 1
ATOM 3999 N N . GLY B 1 259 ? -34.906 40.062 0.816 1 44.62 259 GLY B N 1
ATOM 4000 C CA . GLY B 1 259 ? -35.969 40.75 1.517 1 44.62 259 GLY B CA 1
ATOM 4001 C C . GLY B 1 259 ? -36.062 40.406 2.988 1 44.62 259 GLY B C 1
ATOM 4002 O O . GLY B 1 259 ? -36.906 40.906 3.711 1 44.62 259 GLY B O 1
ATOM 4003 N N . SER B 1 260 ? -35.75 39.125 3.33 1 41.22 260 SER B N 1
ATOM 4004 C CA . SER B 1 260 ? -36.25 38.906 4.68 1 41.22 260 SER B CA 1
ATOM 4005 C C . SER B 1 260 ? -35.312 39.5 5.73 1 41.22 260 SER B C 1
ATOM 4007 O O . SER B 1 260 ? -34.375 38.844 6.152 1 41.22 260 SER B O 1
ATOM 4009 N N . ALA B 1 261 ? -35 40.844 5.469 1 41.66 261 ALA B N 1
ATOM 4010 C CA . ALA B 1 261 ? -34.5 41.625 6.594 1 41.66 261 ALA B CA 1
ATOM 4011 C C . ALA B 1 261 ? -35.219 41.25 7.891 1 41.66 261 ALA B C 1
ATOM 4013 O O . ALA B 1 261 ? -36.438 41.188 7.938 1 41.66 261 ALA B O 1
ATOM 4014 N N . PRO B 1 262 ? -34.625 40.469 8.719 1 41.59 262 PRO B N 1
ATOM 4015 C CA . PRO B 1 262 ? -35.406 40.25 9.953 1 41.59 262 PRO B CA 1
ATOM 4016 C C . PRO B 1 262 ? -36.031 41.531 10.492 1 41.59 262 PRO B C 1
ATOM 4018 O O . PRO B 1 262 ? -35.406 42.625 10.422 1 41.59 262 PRO B O 1
ATOM 4021 N N . ILE B 1 263 ? -37.344 41.719 10.406 1 42.62 263 ILE B N 1
ATOM 4022 C CA . ILE B 1 263 ? -38.125 42.781 11.039 1 42.62 263 ILE B CA 1
ATOM 4023 C C . ILE B 1 263 ? -37.562 43.062 12.445 1 42.62 263 ILE B C 1
ATOM 4025 O O . ILE B 1 263 ? -37.562 42.156 13.281 1 42.62 263 ILE B O 1
ATOM 4029 N N . ALA B 1 264 ? -36.594 43.969 12.523 1 41.69 264 ALA B N 1
ATOM 4030 C CA . ALA B 1 264 ? -36.25 44.5 13.836 1 41.69 264 ALA B CA 1
ATOM 4031 C C . ALA B 1 264 ? -37.469 44.688 14.711 1 41.69 264 ALA B C 1
ATOM 4033 O O . ALA B 1 264 ? -38.406 45.438 14.328 1 41.69 264 ALA B O 1
ATOM 4034 N N . SER B 1 265 ? -37.938 43.625 15.414 1 37.34 265 SER B N 1
ATOM 4035 C CA . SER B 1 265 ? -38.938 43.812 16.453 1 37.34 265 SER B CA 1
ATOM 4036 C C . SER B 1 265 ? -38.719 45.094 17.234 1 37.34 265 SER B C 1
ATOM 4038 O O . SER B 1 265 ? -37.656 45.281 17.828 1 37.34 265 SER B O 1
ATOM 4040 N N . ALA B 1 266 ? -39.156 46.219 16.766 1 40.53 266 ALA B N 1
ATOM 4041 C CA . ALA B 1 266 ? -39.344 47.438 17.578 1 40.53 266 ALA B CA 1
ATOM 4042 C C . ALA B 1 266 ? -39.844 47.094 18.969 1 40.53 266 ALA B C 1
ATOM 4044 O O . ALA B 1 266 ? -40.969 46.594 19.125 1 40.53 266 ALA B O 1
ATOM 4045 N N . GLY B 1 267 ? -38.969 46.5 19.812 1 36 267 GLY B N 1
ATOM 4046 C CA . GLY B 1 267 ? -39.281 46.438 21.234 1 36 267 GLY B CA 1
ATOM 4047 C C . GLY B 1 267 ? -39.969 47.688 21.734 1 36 267 GLY B C 1
ATOM 4048 O O . GLY B 1 267 ? -39.5 48.812 21.547 1 36 267 GLY B O 1
ATOM 4049 N N . HIS B 1 268 ? -41.344 47.75 21.656 1 39.66 268 HIS B N 1
ATOM 4050 C CA . HIS B 1 268 ? -42.219 48.688 22.375 1 39.66 268 HIS B CA 1
ATOM 4051 C C . HIS B 1 268 ? -41.688 48.906 23.797 1 39.66 268 HIS B C 1
ATOM 4053 O O . HIS B 1 268 ? -41.594 47.969 24.594 1 39.66 268 HIS B O 1
ATOM 4059 N N . ASP B 1 269 ? -40.656 49.812 23.953 1 35.53 269 ASP B N 1
ATOM 4060 C CA . ASP B 1 269 ? -40.375 50.406 25.25 1 35.53 269 ASP B CA 1
ATOM 4061 C C . ASP B 1 269 ? -41.625 50.781 26.016 1 35.53 269 ASP B C 1
ATOM 4063 O O . ASP B 1 269 ? -42.312 51.75 25.703 1 35.53 269 ASP B O 1
ATOM 4067 N N . VAL B 1 270 ? -42.594 49.844 26.172 1 35.25 270 VAL B N 1
ATOM 4068 C CA . VAL B 1 270 ? -43.656 50.188 27.125 1 35.25 270 VAL B CA 1
ATOM 4069 C C . VAL B 1 270 ? -43.062 50.438 28.5 1 35.25 270 VAL B C 1
ATOM 4071 O O . VAL B 1 270 ? -42.375 49.562 29.062 1 35.25 270 VAL B O 1
ATOM 4074 N N . GLY B 1 271 ? -42.562 51.688 28.672 1 33.94 271 GLY B N 1
ATOM 4075 C CA . GLY B 1 271 ? -42.344 52.281 29.969 1 33.94 271 GLY B CA 1
ATOM 4076 C C . GLY B 1 271 ? -43.375 51.875 31 1 33.94 271 GLY B C 1
ATOM 4077 O O . GLY B 1 271 ? -44.562 51.75 30.703 1 33.94 271 GLY B O 1
ATOM 4078 N N . PRO B 1 272 ? -42.781 50.969 32 1 32.19 272 PRO B N 1
ATOM 4079 C CA . PRO B 1 272 ? -43.688 51.188 33.125 1 32.19 272 PRO B CA 1
ATOM 4080 C C . PRO B 1 272 ? -43.844 52.688 33.5 1 32.19 272 PRO B C 1
ATOM 4082 O O . PRO B 1 272 ? -42.938 53.469 33.188 1 32.19 272 PRO B O 1
#

Nearest PDB structures (foldseek):
  6wmv-assembly1_A  TM=7.562E-01  e=6.626E-03  Archaeoglobus fulgidus
  6wmv-assembly1_C  TM=7.435E-01  e=5.525E-03  Archaeoglobus fulgidus
  6h59-assembly1_A  TM=7.527E-01  e=1.196E-02  Mycobacterium tuberculosis H37Rv
  6wm5-assembly1_A  TM=6.948E-01  e=2.364E-02  Archaeoglobus fulgidus
  5d92-assembly1_A  TM=7.163E-01  e=1.328E-01  Archaeoglobus fulgidus DSM 4304

Sequence (544 aa):
MAMKRSLPRVRRGLPLRAVAPNAITALALCCGLTGIRFGISGDFEIAVTMIMLAGVLDGLDGRIARMLHGESRFGAELDSLADAISFGVSPALILYLWSLKDLPRIGWLCALVLAVFCALRLARFNAQIDLEEQPHKSAGFLTGVPAPAGAALAMLPLFFWVWTGEEPFRSPYLVAPWVAAMATLMISSVATFSWGSMKLRRNIRFEALAIVVLLGAAVISAPWHTVSALCVAYLISIPFSIASYARIKRLRAAPAVPGSAPIASAGHDVGPMAMKRSLPRVRRGLPLRAVAPNAITALALCCGLTGIRFGISGDFEIAVTMIMLAGVLDGLDGRIARMLHGESRFGAELDSLADAISFGVSPALILYLWSLKDLPRIGWLCALVLAVFCALRLARFNAQIDLEEQPHKSAGFLTGVPAPAGAALAMLPLFFWVWTGEEPFRSPYLVAPWVAAMATLMISSVATFSWGSMKLRRNIRFEALAIVVLLGAAVISAPWHTVSALCVAYLISIPFSIASYARIKRLRAAPAVPGSAPIASAGHDVGP

Radius of gyration: 28.05 Å; Cα contacts (8 Å, |Δi|>4): 659; chains: 2; bounding box: 89×83×65 Å

Foldseek 3Di:
DPPPPPPPPPPPDDPPLQVVLQVLLVQLLVLLVVLLVCLVVVNNVSSVVSLVVSVVSLVVSVVSCVVSVNDDPVSVVSSLVSLLRSLALSLLNSLCSQALVVVPPLSNVLSVLRSVLLNVLSVVVVVCVPVPCDPVVVVQWDFFDHSSLLSLQLCLLVLVCVVPVDCVSRYNVVSSVSSNVSSVRRNHRQGDHDVPPPPCPPVCVVVVVVVVVVLVVCCVVPVSVSSNVVSVVRVVCRVVSNVVVVVVVVVVPPPPPVPPPPPPPPPPPPDD/DPPPPPPPPPPPDDPPLQVVLQVLLVQLLVLLVVLLVCLVVVNNVSSVVSLVVSVVSLVVSVVSCVVSVNDDPVSVVSSLVSLLRSLALSLLNSLCSQALVVVPPLSNVLSVLRSVLLNVLSVVVVVCVPVPCDPVVVVQWDFFDHSSLLSLQLCLLVLVCVVPVDCVSRYNVVSSVSSNVSSVRRNHRQGDHDPVPPPCPPVCVVVVVVVVVVLVVCCVVPVSVSSNVVSVVRVVCRVVSNVVVVVVVVVVPPPDPVPPPPPPPPPPPPDD

Secondary structure (DSSP, 8-state):
------------S--HHHHHHHHHHHHHHHHHHHHHHHHHTT-HHHHHHHHHHHHHHHHHHHHHHHHTT---HHHHHHHHHHHHIIIIIHHHHHHHHHTGGGSHHHHHHHHHHHHHHHHHHHHHHHHHHT-S--HHHHTTEEES--HHHHHHHHTHHHHHHHHH--GGGG-HHHHHHHHHHHHHHHHS--EEE-GGG----GGGHHHHHHHHHHHHHHHHH-HHHHHHHHHHHHHHHHHHHHHHHHHHHHHHHS---TT-------------/------------S--HHHHHHHHHHHHHHHHHHHHHHHHHHT-HHHHHHHHHHHHHHHHHHHHHHHHTT---HHHHHHHHHHHHIIIIIHHHHHHHHHTGGGSHHHHHHHHHHHHHHHHHHHHHHHHHHT-S--HHHHTTEEES--HHHHHHHHTHHHHHHHHH--GGGG-HHHHHHHHHHHHHHHHS--EEE-GGG----GGGHHHHHHHHHHHHHHHHH-HHHHHHHHHHHHHHHHHHHHHHHHHHHHHHHS---TT-------------

Solvent-accessible surface area (backbone atoms only — not comparable to full-atom values): 28076 Å² total; per-residue (Å²): 135,81,78,73,73,70,68,76,71,73,81,75,71,81,54,66,53,49,47,52,29,43,50,35,34,51,49,16,31,50,27,6,52,48,13,34,56,29,24,75,73,64,40,49,70,59,14,52,47,25,35,52,49,18,48,53,31,45,55,46,20,56,51,46,14,58,74,54,67,26,73,43,61,41,48,53,40,38,44,52,48,28,43,35,42,28,30,8,43,24,49,21,52,31,47,25,68,70,27,16,57,81,35,57,69,65,16,47,50,27,24,49,44,28,23,51,30,36,38,50,35,51,14,52,52,60,41,49,66,76,50,82,83,45,69,51,59,78,68,59,38,32,76,22,50,53,53,59,57,33,30,50,51,44,42,40,43,56,35,49,22,72,65,69,65,46,63,73,42,48,34,36,83,53,43,33,60,47,28,40,51,35,25,52,47,26,57,32,78,48,42,32,77,40,71,77,70,66,72,73,53,81,84,45,50,61,57,50,48,51,51,52,51,51,49,50,51,37,40,73,76,38,42,46,60,42,54,45,50,52,42,52,50,51,57,63,46,45,65,55,28,40,52,50,44,54,50,49,52,52,59,64,65,49,71,75,67,82,71,75,58,75,75,75,75,75,73,75,78,73,69,131,135,82,78,73,73,70,67,76,71,73,81,74,72,82,52,66,51,48,46,53,29,44,50,35,33,52,49,16,30,51,29,6,54,48,13,34,55,29,26,74,72,65,39,49,72,59,13,53,48,24,34,50,48,18,46,53,31,47,54,47,22,56,50,47,15,60,75,54,67,25,72,42,61,42,48,52,41,38,43,52,48,28,44,35,42,28,30,7,42,24,48,20,54,31,46,24,68,71,26,17,59,82,36,58,69,65,16,48,50,27,26,49,43,27,24,51,31,37,38,51,35,51,14,52,52,60,43,49,66,76,50,84,84,45,69,51,59,77,67,59,37,32,76,22,50,52,53,60,58,34,30,53,51,44,42,38,45,57,36,48,23,74,66,70,66,46,64,73,44,47,33,36,84,54,44,32,60,48,27,41,52,37,25,51,48,27,57,34,77,48,40,32,77,39,71,78,69,64,72,73,53,82,83,45,50,62,57,50,48,50,50,51,50,51,49,50,50,38,41,72,76,37,42,46,60,43,53,47,50,51,42,52,53,51,59,64,44,46,64,54,28,42,51,50,45,54,49,49,52,54,60,65,65,49,71,75,67,82,71,76,57,75,76,75,73,75,74,76,79,71,71,129